Protein AF-A0A7Y3UBE0-F1 (afdb_monomer_lite)

Radius of gyration: 45.85 Å; chains: 1; bounding box: 130×74×143 Å

Structure (mmCIF, N/CA/C/O backbone):
data_AF-A0A7Y3UBE0-F1
#
_entry.id   AF-A0A7Y3UBE0-F1
#
loop_
_atom_site.group_PDB
_atom_site.id
_atom_site.type_symbol
_atom_site.label_atom_id
_atom_site.label_alt_id
_atom_site.label_comp_id
_atom_site.label_asym_id
_atom_site.label_entity_id
_atom_site.label_seq_id
_atom_site.pdbx_PDB_ins_code
_atom_site.Cartn_x
_atom_site.Cartn_y
_atom_site.Cartn_z
_atom_site.occupancy
_atom_site.B_iso_or_equiv
_atom_site.auth_seq_id
_atom_site.auth_comp_id
_atom_site.auth_asym_id
_atom_site.auth_atom_id
_atom_site.pdbx_PDB_model_num
ATOM 1 N N . MET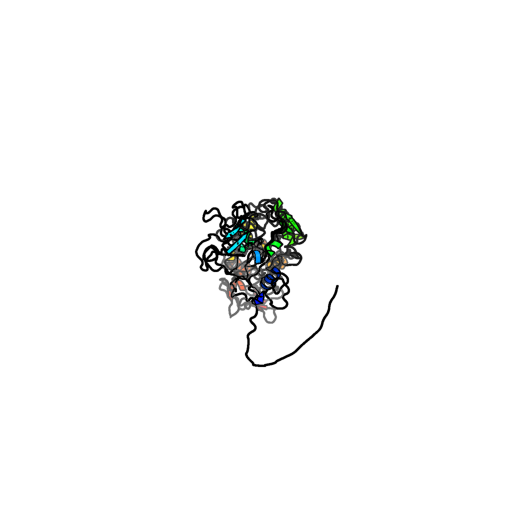 A 1 1 ? 69.941 -41.438 -89.277 1.00 33.69 1 MET A N 1
ATOM 2 C CA . MET A 1 1 ? 71.263 -41.885 -89.778 1.00 33.69 1 MET A CA 1
ATOM 3 C C . MET A 1 1 ? 72.106 -42.245 -88.558 1.00 33.69 1 MET A C 1
ATOM 5 O O . MET A 1 1 ? 72.204 -41.395 -87.692 1.00 33.69 1 MET A O 1
ATOM 9 N N . LYS A 1 2 ? 72.332 -43.552 -88.306 1.00 31.95 2 LYS A N 1
ATOM 10 C CA . LYS A 1 2 ? 73.652 -44.245 -88.217 1.00 31.95 2 LYS A CA 1
ATOM 11 C C . LYS A 1 2 ? 74.638 -43.568 -87.236 1.00 31.95 2 LYS A C 1
ATOM 13 O O . LYS A 1 2 ? 74.917 -42.399 -87.431 1.00 31.95 2 LYS A O 1
ATOM 18 N N . THR A 1 3 ? 75.215 -44.197 -86.201 1.00 29.47 3 THR A N 1
ATOM 19 C CA . THR A 1 3 ? 75.686 -45.594 -85.979 1.00 29.47 3 THR A CA 1
ATOM 20 C C . THR A 1 3 ? 76.132 -45.724 -84.492 1.00 29.47 3 THR A C 1
ATOM 22 O O . THR A 1 3 ? 76.632 -44.739 -83.968 1.00 29.47 3 THR A O 1
ATOM 25 N N . ILE A 1 4 ? 75.772 -46.780 -83.729 1.00 33.84 4 ILE A N 1
ATOM 26 C CA . ILE A 1 4 ? 76.580 -47.975 -83.310 1.00 33.84 4 ILE A CA 1
ATOM 27 C C . ILE A 1 4 ? 77.889 -47.593 -82.537 1.00 33.84 4 ILE A C 1
ATOM 29 O O . ILE A 1 4 ? 78.650 -46.801 -83.069 1.00 33.84 4 ILE A O 1
ATOM 33 N N . THR A 1 5 ? 78.242 -48.024 -81.298 1.00 34.03 5 THR A N 1
ATOM 34 C CA . THR A 1 5 ? 78.438 -49.398 -80.741 1.00 34.03 5 THR A CA 1
ATOM 35 C C . THR A 1 5 ? 78.818 -49.407 -79.229 1.00 34.03 5 THR A C 1
ATOM 37 O O . THR A 1 5 ? 79.588 -48.562 -78.796 1.00 34.03 5 THR A O 1
ATOM 40 N N . HIS A 1 6 ? 78.351 -50.440 -78.503 1.00 28.88 6 HIS A N 1
ATOM 41 C CA . HIS A 1 6 ? 78.955 -51.293 -77.438 1.00 28.88 6 HIS A CA 1
ATOM 42 C C . HIS A 1 6 ? 79.845 -50.809 -76.249 1.00 28.88 6 HIS A C 1
ATOM 44 O O . HIS A 1 6 ? 81.006 -50.462 -76.406 1.00 28.88 6 HIS A O 1
ATOM 50 N N . ARG A 1 7 ? 79.291 -51.037 -75.037 1.00 30.89 7 ARG A N 1
ATOM 51 C CA . ARG A 1 7 ? 79.744 -51.824 -73.845 1.00 30.89 7 ARG A CA 1
ATOM 52 C C . ARG A 1 7 ? 81.234 -51.930 -73.412 1.00 30.89 7 ARG A C 1
ATOM 54 O O . ARG A 1 7 ? 82.023 -52.597 -74.065 1.00 30.89 7 ARG A O 1
ATOM 61 N N . SER A 1 8 ? 81.427 -51.529 -72.142 1.00 31.61 8 SER A N 1
ATOM 62 C CA . SER A 1 8 ? 82.062 -52.224 -70.986 1.00 31.61 8 SER A CA 1
ATOM 63 C C . SER A 1 8 ? 83.572 -52.516 -70.931 1.00 31.61 8 SER A C 1
ATOM 65 O O . SER A 1 8 ? 84.080 -53.259 -71.755 1.00 31.61 8 SER A O 1
ATOM 67 N N . LEU A 1 9 ? 84.202 -52.086 -69.819 1.00 31.67 9 LEU A N 1
ATOM 68 C CA . LEU A 1 9 ? 85.259 -52.741 -69.001 1.00 31.67 9 LEU A CA 1
ATOM 69 C C . LEU A 1 9 ? 85.384 -51.922 -67.682 1.00 31.67 9 LEU A C 1
ATOM 71 O O . LEU A 1 9 ? 85.452 -50.701 -67.758 1.00 31.67 9 LEU A O 1
ATOM 75 N N . LEU A 1 10 ? 85.097 -52.473 -66.483 1.00 29.56 10 LEU A N 1
ATOM 76 C CA . LEU A 1 10 ? 86.025 -53.143 -65.529 1.00 29.56 10 LEU A CA 1
ATOM 77 C C . LEU A 1 10 ? 87.316 -52.325 -65.282 1.00 29.56 10 LEU A C 1
ATOM 79 O O . LEU A 1 10 ? 87.942 -51.911 -66.243 1.00 29.56 10 LEU A O 1
ATOM 83 N N . SER A 1 11 ? 87.866 -52.110 -64.083 1.00 27.61 11 SER A N 1
ATOM 84 C CA . SER A 1 11 ? 87.743 -52.728 -62.753 1.00 27.61 11 SER A CA 1
ATOM 85 C C . SER A 1 11 ? 88.691 -51.984 -61.780 1.00 27.61 11 SER A C 1
ATOM 87 O O . SER A 1 11 ? 89.521 -51.206 -62.237 1.00 27.61 11 SER A O 1
ATOM 89 N N . MET A 1 12 ? 88.655 -52.371 -60.493 1.00 31.81 12 MET A N 1
ATOM 90 C CA . MET A 1 12 ? 89.587 -52.077 -59.373 1.00 31.81 12 MET A CA 1
ATOM 91 C C . MET A 1 12 ? 89.125 -50.922 -58.472 1.00 31.81 12 MET A C 1
ATOM 93 O O . MET A 1 12 ? 89.259 -49.761 -58.824 1.00 31.81 12 MET A O 1
ATOM 97 N N . LEU A 1 13 ? 88.408 -51.162 -57.368 1.00 32.06 13 LEU A N 1
ATOM 98 C CA . LEU A 1 13 ? 88.712 -51.967 -56.167 1.00 32.06 13 LEU A CA 1
ATOM 99 C C . LEU A 1 13 ? 89.934 -51.460 -55.387 1.00 32.06 13 LEU A C 1
ATOM 101 O O . LEU A 1 13 ? 91.032 -51.965 -55.578 1.00 32.06 13 LEU A O 1
ATOM 105 N N . THR A 1 14 ? 89.681 -50.579 -54.418 1.00 33.94 14 THR A N 1
ATOM 106 C CA . THR A 1 14 ? 90.255 -50.653 -53.065 1.00 33.94 14 THR A CA 1
ATOM 107 C C . THR A 1 14 ? 89.281 -50.002 -52.080 1.00 33.94 14 THR A C 1
ATOM 109 O O . THR A 1 14 ? 88.960 -48.822 -52.168 1.00 33.94 14 THR A O 1
ATOM 112 N N . ILE A 1 15 ? 88.774 -50.819 -51.157 1.00 36.09 15 ILE A N 1
ATOM 113 C CA . ILE A 1 15 ? 87.947 -50.415 -50.019 1.00 36.09 15 ILE A CA 1
ATOM 114 C C . ILE A 1 15 ? 88.902 -49.940 -48.922 1.00 36.09 15 ILE A C 1
ATOM 116 O O . ILE A 1 15 ? 89.725 -50.716 -48.440 1.00 36.09 15 ILE A O 1
ATOM 120 N N . GLY A 1 16 ? 88.785 -48.671 -48.544 1.00 34.62 16 GLY A N 1
ATOM 121 C CA . GLY A 1 16 ? 89.442 -48.069 -47.390 1.00 34.62 16 GLY A CA 1
ATOM 122 C C . GLY A 1 16 ? 88.456 -47.121 -46.723 1.00 34.62 16 GLY A C 1
ATOM 123 O O . GLY A 1 16 ? 88.101 -46.088 -47.279 1.00 34.62 16 GLY A O 1
ATOM 124 N N . THR A 1 17 ? 87.959 -47.528 -45.564 1.00 42.66 17 THR A N 1
ATOM 125 C CA . THR A 1 17 ? 87.009 -46.811 -44.713 1.00 42.66 17 THR A CA 1
ATOM 126 C C . THR A 1 17 ? 87.537 -45.443 -44.281 1.00 42.66 17 THR A C 1
ATOM 128 O O . THR A 1 17 ? 88.518 -45.373 -43.543 1.00 42.66 17 THR A O 1
ATOM 131 N N . ALA A 1 18 ? 86.835 -44.376 -44.661 1.00 35.66 18 ALA A N 1
ATOM 132 C CA . ALA A 1 18 ? 86.854 -43.091 -43.973 1.00 35.66 18 ALA A CA 1
ATOM 133 C C . ALA A 1 18 ? 85.471 -42.436 -44.108 1.00 35.66 18 ALA A C 1
ATOM 135 O O . ALA A 1 18 ? 84.927 -42.309 -45.202 1.00 35.66 18 ALA A O 1
ATOM 136 N N . LEU A 1 19 ? 84.903 -42.084 -42.959 1.00 40.19 19 LEU A N 1
ATOM 137 C CA . LEU A 1 19 ? 83.654 -41.359 -42.773 1.00 40.19 19 LEU A CA 1
ATOM 138 C C . LEU A 1 19 ? 83.725 -40.025 -43.546 1.00 40.19 19 LEU A C 1
ATOM 140 O O . LEU A 1 19 ? 84.524 -39.160 -43.195 1.00 40.19 19 LEU A O 1
ATOM 144 N N . ALA A 1 20 ? 82.919 -39.858 -44.595 1.00 33.94 20 ALA A N 1
ATOM 145 C CA . ALA A 1 20 ? 82.748 -38.582 -45.287 1.00 33.94 20 ALA A CA 1
ATOM 146 C C . ALA A 1 20 ? 81.298 -38.130 -45.108 1.00 33.94 20 ALA A C 1
ATOM 148 O O . ALA A 1 20 ? 80.368 -38.747 -45.627 1.00 33.94 20 ALA A O 1
ATOM 149 N N . ALA A 1 21 ? 81.136 -37.072 -44.317 1.00 37.19 21 ALA A N 1
ATOM 150 C CA . ALA A 1 21 ? 79.900 -36.334 -44.156 1.00 37.19 21 ALA A CA 1
ATOM 151 C C . ALA A 1 21 ? 79.375 -35.908 -45.533 1.00 37.19 21 ALA A C 1
ATOM 153 O O . ALA A 1 21 ? 80.045 -35.179 -46.264 1.00 37.19 21 ALA A O 1
ATOM 154 N N . VAL A 1 22 ? 78.174 -36.365 -45.886 1.00 37.94 22 VAL A N 1
ATOM 155 C CA . VAL A 1 22 ? 77.429 -35.787 -47.001 1.00 37.94 22 VAL A CA 1
ATOM 156 C C . VAL A 1 22 ? 76.879 -34.465 -46.488 1.00 37.94 22 VAL A C 1
ATOM 158 O O . VAL A 1 22 ? 75.956 -34.426 -45.678 1.00 37.94 22 VAL A O 1
ATOM 161 N N . THR A 1 23 ? 77.514 -33.385 -46.926 1.00 37.62 23 THR A N 1
ATOM 162 C CA . THR A 1 23 ? 77.015 -32.020 -46.817 1.00 37.62 23 THR A CA 1
ATOM 163 C C . THR A 1 23 ? 75.626 -31.963 -47.441 1.00 37.62 23 THR A C 1
ATOM 165 O O . THR A 1 23 ? 75.489 -32.041 -48.664 1.00 37.62 23 THR A O 1
ATOM 168 N N . ALA A 1 24 ? 74.603 -31.851 -46.595 1.00 40.59 24 ALA A N 1
ATOM 169 C CA . ALA A 1 24 ? 73.283 -31.420 -47.010 1.00 40.59 24 ALA A CA 1
ATOM 170 C C . ALA A 1 24 ? 73.439 -30.054 -47.686 1.00 40.59 24 ALA A C 1
ATOM 172 O O . ALA A 1 24 ? 73.960 -29.110 -47.090 1.00 40.59 24 ALA A O 1
ATOM 173 N N . SER A 1 25 ? 73.041 -29.967 -48.952 1.00 38.81 25 SER A N 1
ATOM 174 C CA . SER A 1 25 ? 72.827 -28.689 -49.613 1.00 38.81 25 SER A CA 1
ATOM 175 C C . SER A 1 25 ? 71.713 -27.979 -48.855 1.00 38.81 25 SER A C 1
ATOM 177 O O . SER A 1 25 ? 70.540 -28.307 -49.012 1.00 38.81 25 SER A O 1
ATOM 179 N N . ALA A 1 26 ? 72.105 -27.053 -47.983 1.00 35.38 26 ALA A N 1
ATOM 180 C CA . ALA A 1 26 ? 71.205 -26.097 -47.376 1.00 35.38 26 ALA A CA 1
ATOM 181 C C . ALA A 1 26 ? 70.539 -25.313 -48.510 1.00 35.38 26 ALA A C 1
ATOM 183 O O . ALA A 1 26 ? 71.188 -24.540 -49.217 1.00 35.38 26 ALA A O 1
ATOM 184 N N . ILE A 1 27 ? 69.245 -25.551 -48.703 1.00 39.84 27 ILE A N 1
ATOM 185 C CA . ILE A 1 27 ? 68.366 -24.551 -49.289 1.00 39.84 27 ILE A CA 1
ATOM 186 C C . ILE A 1 27 ? 68.411 -23.397 -48.290 1.00 39.84 27 ILE A C 1
ATOM 188 O O . ILE A 1 27 ? 67.943 -23.528 -47.161 1.00 39.84 27 ILE A O 1
ATOM 192 N N . ALA A 1 28 ? 69.089 -22.320 -48.669 1.00 34.94 28 ALA A N 1
ATOM 193 C CA . ALA A 1 28 ? 69.090 -21.091 -47.903 1.00 34.94 28 ALA A CA 1
ATOM 194 C C . ALA A 1 28 ? 67.667 -20.520 -47.942 1.00 34.94 28 ALA A C 1
ATOM 196 O O . ALA A 1 28 ? 67.253 -19.955 -48.952 1.00 34.94 28 ALA A O 1
ATOM 197 N N . PHE A 1 29 ? 66.918 -20.701 -46.855 1.00 35.28 29 PHE A N 1
ATOM 198 C CA . PHE A 1 29 ? 65.814 -19.812 -46.524 1.00 35.28 29 PHE A CA 1
ATOM 199 C C . PHE A 1 29 ? 66.441 -18.462 -46.152 1.00 35.28 29 PHE A C 1
ATOM 201 O O . PHE A 1 29 ? 67.066 -18.329 -45.102 1.00 35.28 29 PHE A O 1
ATOM 208 N N . GLN A 1 30 ? 66.364 -17.494 -47.066 1.00 36.31 30 GLN A N 1
ATOM 209 C CA . GLN A 1 30 ? 66.602 -16.084 -46.760 1.00 36.31 30 GLN A CA 1
ATOM 210 C C . GLN A 1 30 ? 65.338 -15.519 -46.120 1.00 36.31 30 GLN A C 1
ATOM 212 O O . GLN A 1 30 ? 64.391 -15.192 -46.822 1.00 36.31 30 GLN A O 1
ATOM 217 N N . ASP A 1 31 ? 65.284 -15.569 -44.801 1.00 35.41 31 ASP A N 1
ATOM 218 C CA . ASP A 1 31 ? 65.295 -14.420 -43.890 1.00 35.41 31 ASP A CA 1
ATOM 219 C C . ASP A 1 31 ? 64.956 -14.982 -42.508 1.00 35.41 31 ASP A C 1
ATOM 221 O O . ASP A 1 31 ? 64.029 -15.769 -42.324 1.00 35.41 31 ASP A O 1
ATOM 225 N N . SER A 1 32 ? 65.816 -14.683 -41.545 1.00 47.34 32 SER A N 1
ATOM 226 C CA . SER A 1 32 ? 65.587 -14.996 -40.145 1.00 47.34 32 SER A CA 1
ATOM 227 C C . SER A 1 32 ? 64.620 -13.957 -39.592 1.00 47.34 32 SER A C 1
ATOM 229 O O . SER A 1 32 ? 65.086 -12.884 -39.210 1.00 47.34 32 SER A O 1
ATOM 231 N N . ASP A 1 33 ? 63.326 -14.258 -39.543 1.00 44.91 33 ASP A N 1
ATOM 232 C CA . ASP A 1 33 ? 62.419 -13.518 -38.665 1.00 44.91 33 ASP A CA 1
ATOM 233 C C . ASP A 1 33 ? 62.530 -14.126 -37.262 1.00 44.91 33 ASP A C 1
ATOM 235 O O . ASP A 1 33 ? 62.222 -15.309 -37.065 1.00 44.91 33 ASP A O 1
ATOM 239 N N . PRO A 1 34 ? 63.065 -13.384 -36.277 1.00 56.72 34 PRO A N 1
ATOM 240 C CA . PRO A 1 34 ? 62.963 -13.784 -34.896 1.00 56.72 34 PRO A CA 1
ATOM 241 C C . PRO A 1 34 ? 61.615 -13.285 -34.385 1.00 56.72 34 PRO A C 1
ATOM 243 O O . PRO A 1 34 ? 61.408 -12.084 -34.350 1.00 56.72 34 PRO A O 1
ATOM 246 N N . ALA A 1 35 ? 60.751 -14.173 -33.916 1.00 51.53 35 ALA A N 1
ATOM 247 C CA . ALA A 1 35 ? 60.163 -14.016 -32.591 1.00 51.53 35 ALA A CA 1
ATOM 248 C C . ALA A 1 35 ? 59.283 -15.226 -32.266 1.00 51.53 35 ALA A C 1
ATOM 250 O O . ALA A 1 35 ? 58.650 -15.849 -33.115 1.00 51.53 35 ALA A O 1
ATOM 251 N N . LEU A 1 36 ? 59.369 -15.632 -31.007 1.00 58.59 36 LEU A N 1
ATOM 252 C CA . LEU A 1 36 ? 58.567 -16.676 -30.401 1.00 58.59 36 LEU A CA 1
ATOM 253 C C . LEU A 1 36 ? 57.950 -15.965 -29.211 1.00 58.59 36 LEU A C 1
ATOM 255 O O . LEU A 1 36 ? 58.673 -15.614 -28.274 1.00 58.59 36 LEU A O 1
ATOM 259 N N . ASN A 1 37 ? 56.653 -15.677 -29.270 1.00 61.06 37 ASN A N 1
ATOM 260 C CA . ASN A 1 37 ? 55.969 -15.177 -28.091 1.00 61.06 37 ASN A CA 1
ATOM 261 C C . ASN A 1 37 ? 56.086 -16.274 -27.018 1.00 61.06 37 ASN A C 1
ATOM 263 O O . ASN A 1 37 ? 55.625 -17.390 -27.257 1.00 61.06 37 ASN A O 1
ATOM 267 N N . PRO A 1 38 ? 56.689 -16.020 -25.843 1.00 60.94 38 PRO A N 1
ATOM 268 C CA . PRO A 1 38 ? 56.839 -17.043 -24.808 1.00 60.94 38 PRO A CA 1
ATOM 269 C C . PRO A 1 38 ? 55.496 -17.617 -24.324 1.00 60.94 38 PRO A C 1
ATOM 271 O O . PRO A 1 38 ? 55.483 -18.667 -23.688 1.00 60.94 38 PRO A O 1
ATOM 274 N N . ASN A 1 39 ? 54.378 -16.956 -24.645 1.00 61.50 39 ASN A N 1
ATOM 275 C CA . ASN A 1 39 ? 53.023 -17.410 -24.349 1.00 61.50 39 ASN A CA 1
ATOM 276 C C . ASN A 1 39 ? 52.401 -18.304 -25.447 1.00 61.50 39 ASN A C 1
ATOM 278 O O . ASN A 1 39 ? 51.334 -18.863 -25.210 1.00 61.50 39 ASN A O 1
ATOM 282 N N . HIS A 1 40 ? 53.035 -18.466 -26.618 1.00 72.69 40 HIS A N 1
ATOM 283 C CA . HIS A 1 40 ? 52.561 -19.327 -27.711 1.00 72.69 40 HIS A CA 1
ATOM 284 C C . HIS A 1 40 ? 53.702 -20.179 -28.288 1.00 72.69 40 HIS A C 1
ATOM 286 O O . HIS A 1 40 ? 54.616 -19.679 -28.942 1.00 72.69 40 HIS A O 1
ATOM 292 N N . GLU A 1 41 ? 53.641 -21.498 -28.089 1.00 80.12 41 GLU A N 1
ATOM 293 C CA . GLU A 1 41 ? 54.553 -22.417 -28.770 1.00 80.12 41 GLU A CA 1
ATOM 294 C C . GLU A 1 41 ? 54.163 -22.568 -30.245 1.00 80.12 41 GLU A C 1
ATOM 296 O O . GLU A 1 41 ? 52.982 -22.644 -30.585 1.00 80.12 41 GLU A O 1
ATOM 301 N N . CYS A 1 42 ? 55.153 -22.702 -31.135 1.00 83.00 42 CYS A N 1
ATOM 302 C CA . CYS A 1 42 ? 54.908 -22.860 -32.574 1.00 83.00 42 CYS A CA 1
ATOM 303 C C . CYS A 1 42 ? 53.978 -24.044 -32.894 1.00 83.00 42 CYS A C 1
ATOM 305 O O . CYS A 1 42 ? 53.267 -24.014 -33.892 1.00 83.00 42 CYS A O 1
ATOM 307 N N . SER A 1 43 ? 53.982 -25.080 -32.050 1.00 83.50 43 SER A N 1
ATOM 308 C CA . SER A 1 43 ? 53.155 -26.287 -32.169 1.00 83.50 43 SER A CA 1
ATOM 309 C C . SER A 1 43 ? 51.657 -26.032 -31.969 1.00 83.50 43 SER A C 1
ATOM 311 O O . SER A 1 43 ? 50.846 -26.834 -32.432 1.00 83.50 43 SER A O 1
ATOM 313 N N . PHE A 1 44 ? 51.273 -24.933 -31.313 1.00 84.06 44 PHE A N 1
ATOM 314 C CA . PHE A 1 44 ? 49.867 -24.560 -31.146 1.00 84.06 44 PHE A CA 1
ATOM 315 C C . PHE A 1 44 ? 49.243 -24.150 -32.477 1.00 84.06 44 PHE A C 1
ATOM 317 O O . PHE A 1 44 ? 48.105 -24.515 -32.770 1.00 84.06 44 PHE A O 1
ATOM 324 N N . CYS A 1 45 ? 50.023 -23.470 -33.315 1.00 85.19 45 CYS A N 1
ATOM 325 C CA . CYS A 1 45 ? 49.557 -22.953 -34.593 1.00 85.19 45 CYS A CA 1
ATOM 326 C C . CYS A 1 45 ? 49.971 -23.831 -35.776 1.00 85.19 45 CYS A C 1
ATOM 328 O O . CYS A 1 45 ? 49.211 -23.947 -36.737 1.00 85.19 45 CYS A O 1
ATOM 330 N N . HIS A 1 46 ? 51.143 -24.469 -35.704 1.00 86.19 46 HIS A N 1
ATOM 331 C CA . HIS A 1 46 ? 51.745 -25.186 -36.823 1.00 86.19 46 HIS A CA 1
ATOM 332 C C . HIS A 1 46 ? 51.928 -26.689 -36.587 1.00 86.19 46 HIS A C 1
ATOM 334 O O . HIS A 1 46 ? 52.337 -27.133 -35.513 1.00 86.19 46 HIS A O 1
ATOM 340 N N . SER A 1 47 ? 51.772 -27.461 -37.665 1.00 86.38 47 SER A N 1
ATOM 341 C CA . SER A 1 47 ? 52.171 -28.862 -37.767 1.00 86.38 47 SER A CA 1
ATOM 342 C C . SER A 1 47 ? 53.095 -29.071 -38.962 1.00 86.38 47 SER A C 1
ATOM 344 O O . SER A 1 47 ? 52.730 -28.887 -40.121 1.00 86.38 47 SER A O 1
ATOM 346 N N . VAL A 1 48 ? 54.310 -29.542 -38.689 1.00 78.81 48 VAL A N 1
ATOM 347 C CA . VAL A 1 48 ? 55.318 -29.834 -39.723 1.00 78.81 48 VAL A CA 1
ATOM 348 C C . VAL A 1 48 ? 55.007 -31.096 -40.543 1.00 78.81 48 VAL A C 1
ATOM 350 O O . VAL A 1 48 ? 55.642 -31.340 -41.571 1.00 78.81 48 VAL A O 1
ATOM 353 N N . HIS A 1 49 ? 54.035 -31.906 -40.112 1.00 75.50 49 HIS A N 1
ATOM 354 C CA . HIS A 1 49 ? 53.608 -33.123 -40.800 1.00 75.50 49 HIS A CA 1
ATOM 355 C C . HIS A 1 49 ? 52.079 -33.236 -40.816 1.00 75.50 49 HIS A C 1
ATOM 357 O O . HIS A 1 49 ? 51.463 -33.486 -39.785 1.00 75.50 49 HIS A O 1
ATOM 363 N N . GLY A 1 50 ? 51.478 -33.132 -42.005 1.00 76.44 50 GLY A N 1
ATOM 364 C CA . GLY A 1 50 ? 50.032 -33.316 -42.179 1.00 76.44 50 GLY A CA 1
ATOM 365 C C . GLY A 1 50 ? 49.185 -32.120 -41.740 1.00 76.44 50 GLY A C 1
ATOM 366 O O . GLY A 1 50 ? 48.070 -32.333 -41.283 1.00 76.44 50 GLY A O 1
ATOM 367 N N . SER A 1 51 ? 49.712 -30.898 -41.858 1.00 85.12 51 SER A N 1
ATOM 368 C CA . SER A 1 51 ? 48.951 -29.658 -41.660 1.00 85.12 51 SER A CA 1
ATOM 369 C C . SER A 1 51 ? 47.707 -29.603 -42.548 1.00 85.12 51 SER A C 1
ATOM 371 O O . SER A 1 51 ? 47.779 -29.964 -43.727 1.00 85.12 51 SER A O 1
ATOM 373 N N . GLU A 1 52 ? 46.601 -29.105 -41.999 1.00 83.38 52 GLU A N 1
ATOM 374 C CA . GLU A 1 52 ? 45.344 -28.928 -42.732 1.00 83.38 52 GLU A CA 1
ATOM 375 C C . GLU A 1 52 ? 45.357 -27.657 -43.589 1.00 83.38 52 GLU A C 1
ATOM 377 O O . GLU A 1 52 ? 44.831 -27.665 -44.701 1.00 83.38 52 GLU A O 1
ATOM 382 N N . GLY A 1 53 ? 45.998 -26.585 -43.111 1.00 83.12 53 GLY A N 1
ATOM 383 C CA . GLY A 1 53 ? 46.003 -25.288 -43.784 1.00 83.12 53 GLY A CA 1
ATOM 384 C C . GLY A 1 53 ? 47.291 -24.915 -44.518 1.00 83.12 53 GLY A C 1
ATOM 385 O O . GLY A 1 53 ? 48.292 -25.649 -44.510 1.00 83.12 53 GLY A O 1
ATOM 386 N N . PRO A 1 54 ? 47.276 -23.750 -45.191 1.00 74.56 54 PRO A N 1
ATOM 387 C CA . PRO A 1 54 ? 48.447 -23.200 -45.862 1.00 74.56 54 PRO A CA 1
ATOM 388 C C . PRO A 1 54 ? 49.546 -22.845 -44.847 1.00 74.56 54 PRO A C 1
ATOM 390 O O . PRO A 1 54 ? 49.282 -22.580 -43.682 1.00 74.56 54 PRO A O 1
ATOM 393 N N . SER A 1 55 ? 50.813 -22.839 -45.275 1.00 81.69 55 SER A N 1
ATOM 394 C CA . SER A 1 55 ? 51.951 -22.462 -44.409 1.00 81.69 55 SER A CA 1
ATOM 395 C C . SER A 1 55 ? 52.107 -23.312 -43.135 1.00 81.69 55 SER A C 1
ATOM 397 O O . SER A 1 55 ? 52.611 -22.843 -42.117 1.00 81.69 55 SER A O 1
ATOM 399 N N . LEU 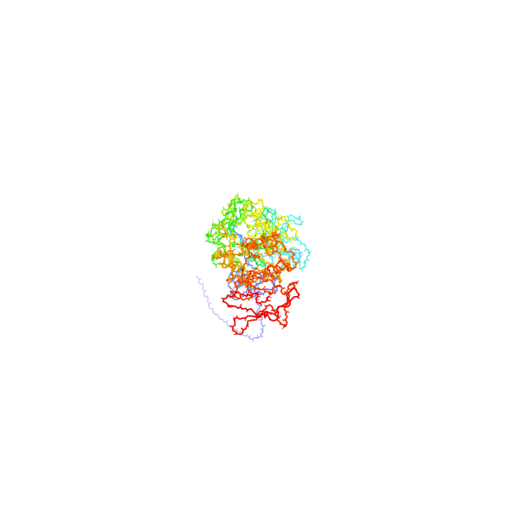A 1 56 ? 51.735 -24.594 -43.220 1.00 86.75 56 LEU A N 1
ATOM 400 C CA . LEU A 1 56 ? 51.870 -25.585 -42.149 1.00 86.75 56 LEU A CA 1
ATOM 401 C C . LEU A 1 56 ? 50.970 -25.334 -40.928 1.00 86.75 56 LEU A C 1
ATOM 403 O O . LEU A 1 56 ? 51.344 -25.745 -39.837 1.00 86.75 56 LEU A O 1
ATOM 407 N N . THR A 1 57 ? 49.813 -24.684 -41.067 1.00 87.75 57 THR A N 1
ATOM 408 C CA . THR A 1 57 ? 48.894 -24.443 -39.939 1.00 87.75 57 THR A CA 1
ATOM 409 C C . THR A 1 57 ? 48.035 -25.659 -39.573 1.00 87.75 57 THR A C 1
ATOM 411 O O . THR A 1 57 ? 47.720 -26.508 -40.411 1.00 87.75 57 THR A O 1
ATOM 414 N N . ASN A 1 58 ? 47.638 -25.744 -38.300 1.00 86.31 58 ASN A N 1
ATOM 415 C CA . ASN A 1 58 ? 46.829 -26.845 -37.763 1.00 86.31 58 ASN A CA 1
ATOM 416 C C . ASN A 1 58 ? 45.370 -26.836 -38.241 1.00 86.31 58 ASN A C 1
ATOM 418 O O . ASN A 1 58 ? 44.746 -27.888 -38.234 1.00 86.31 58 ASN A O 1
ATOM 422 N N . MET A 1 59 ? 44.856 -25.682 -38.674 1.00 88.69 59 MET A N 1
ATOM 423 C CA . MET A 1 59 ? 43.513 -25.526 -39.241 1.00 88.69 59 MET A CA 1
ATOM 424 C C . MET A 1 59 ? 43.605 -25.065 -40.696 1.00 88.69 59 MET A C 1
ATOM 426 O O . MET A 1 59 ? 44.590 -24.426 -41.073 1.00 88.69 59 MET A O 1
ATOM 430 N N . GLU A 1 60 ? 42.565 -25.359 -41.484 1.00 88.31 60 GLU A N 1
ATOM 431 C CA . GLU A 1 60 ? 42.429 -24.971 -42.901 1.00 88.31 60 GLU A CA 1
ATOM 432 C C . GLU A 1 60 ? 42.512 -23.449 -43.123 1.00 88.31 60 GLU A C 1
ATOM 434 O O . GLU A 1 60 ? 43.003 -22.998 -44.159 1.00 88.31 60 GLU A O 1
ATOM 439 N N . ASP A 1 61 ? 42.087 -22.669 -42.127 1.00 87.50 61 ASP A N 1
ATOM 440 C CA . ASP A 1 61 ? 42.040 -21.212 -42.152 1.00 87.50 61 ASP A CA 1
ATOM 441 C C . ASP A 1 61 ? 42.660 -20.604 -40.878 1.00 87.50 61 ASP A C 1
ATOM 443 O O . ASP A 1 61 ? 42.560 -21.165 -39.783 1.00 87.50 61 ASP A O 1
ATOM 447 N N . VAL A 1 62 ? 43.332 -19.459 -41.036 1.00 85.75 62 VAL A N 1
ATOM 448 C CA . VAL A 1 62 ? 44.071 -18.788 -39.954 1.00 85.75 62 VAL A CA 1
ATOM 449 C C . VAL A 1 62 ? 43.128 -18.121 -38.946 1.00 85.75 62 VAL A C 1
ATOM 451 O O . VAL A 1 62 ? 43.421 -18.133 -37.753 1.00 85.75 62 VAL A O 1
ATOM 454 N N . GLU A 1 63 ? 41.979 -17.603 -39.384 1.00 88.12 63 GLU A N 1
ATOM 455 C CA . GLU A 1 63 ? 40.959 -17.042 -38.490 1.00 88.12 63 GLU A CA 1
ATOM 456 C C . GLU A 1 63 ? 40.372 -18.149 -37.615 1.00 88.12 63 GLU A C 1
ATOM 458 O O . GLU A 1 63 ? 40.318 -18.040 -36.389 1.00 88.12 63 GLU A O 1
ATOM 463 N N . LEU A 1 64 ? 40.029 -19.280 -38.237 1.00 88.56 64 LEU A N 1
ATOM 464 C CA . LEU A 1 64 ? 39.536 -20.447 -37.516 1.00 88.56 64 LEU A CA 1
ATOM 465 C C . LEU A 1 64 ? 40.573 -20.979 -36.518 1.00 88.56 64 LEU A C 1
ATOM 467 O O . LEU A 1 64 ? 40.207 -21.376 -35.412 1.00 88.56 64 LEU A O 1
ATOM 471 N N . LEU A 1 65 ? 41.862 -20.955 -36.874 1.00 89.88 65 LEU A N 1
ATOM 472 C CA . LEU A 1 65 ? 42.948 -21.302 -35.959 1.00 89.88 65 LEU A CA 1
ATOM 473 C C . LEU A 1 65 ? 42.940 -20.414 -34.709 1.00 89.88 65 LEU A C 1
ATOM 475 O O . LEU A 1 65 ? 42.922 -20.950 -33.600 1.00 89.88 65 LEU A O 1
ATOM 479 N N . CYS A 1 66 ? 42.896 -19.089 -34.865 1.00 89.50 66 CYS A N 1
ATOM 480 C CA . CYS A 1 66 ? 42.828 -18.148 -33.744 1.00 89.50 66 CYS A CA 1
ATOM 481 C C . CYS A 1 66 ? 41.574 -18.375 -32.881 1.00 89.50 66 CYS A C 1
ATOM 483 O O . CYS A 1 66 ? 41.658 -18.442 -31.648 1.00 89.50 66 CYS A O 1
ATOM 485 N N . LEU A 1 67 ? 40.418 -18.576 -33.520 1.00 90.56 67 LEU A N 1
ATOM 486 C CA . LEU A 1 67 ? 39.134 -18.761 -32.843 1.00 90.56 67 LEU A CA 1
ATOM 487 C C . LEU A 1 67 ? 38.986 -20.123 -32.149 1.00 90.56 67 LEU A C 1
ATOM 489 O O . LEU A 1 67 ? 38.155 -20.251 -31.250 1.00 90.56 67 LEU A O 1
ATOM 493 N N . THR A 1 68 ? 39.820 -21.123 -32.453 1.00 90.88 68 THR A N 1
ATOM 494 C CA . THR A 1 68 ? 39.838 -22.364 -31.652 1.00 90.88 68 THR A CA 1
ATOM 495 C C . THR A 1 68 ? 40.214 -22.113 -30.190 1.00 90.88 68 THR A C 1
ATOM 497 O O . THR A 1 68 ? 39.728 -22.819 -29.308 1.00 90.88 68 THR A O 1
ATOM 500 N N . CYS A 1 69 ? 41.020 -21.078 -29.928 1.00 90.31 69 CYS A N 1
ATOM 501 C CA . CYS A 1 69 ? 41.428 -20.651 -28.592 1.00 90.31 69 CYS A CA 1
ATOM 502 C C . CYS A 1 69 ? 40.627 -19.447 -28.091 1.00 90.31 69 CYS A C 1
ATOM 504 O O . CYS A 1 69 ? 40.167 -19.459 -26.949 1.00 90.31 69 CYS A O 1
ATOM 506 N N . HIS A 1 70 ? 40.451 -18.433 -28.939 1.00 90.44 70 HIS A N 1
ATOM 507 C CA . HIS A 1 70 ? 39.870 -17.138 -28.575 1.00 90.44 70 HIS A CA 1
ATOM 508 C C . HIS A 1 70 ? 38.385 -16.994 -28.911 1.00 90.44 70 HIS A C 1
ATOM 510 O O . HIS A 1 70 ? 37.748 -16.053 -28.451 1.00 90.44 70 HIS A O 1
ATOM 516 N N . GLY A 1 71 ? 37.805 -17.931 -29.656 1.00 90.31 71 GLY A N 1
ATOM 517 C CA . GLY A 1 71 ? 36.379 -17.918 -29.952 1.00 90.31 71 GLY A CA 1
ATOM 518 C C . GLY A 1 71 ? 35.517 -18.270 -28.731 1.00 90.31 71 GLY A C 1
ATOM 519 O O . GLY A 1 71 ? 36.033 -18.678 -27.676 1.00 90.31 71 GLY A O 1
ATOM 520 N N . PRO A 1 72 ? 34.181 -18.189 -28.869 1.00 84.62 72 PRO A N 1
ATOM 521 C CA . PRO A 1 72 ? 33.237 -18.387 -27.765 1.00 84.62 72 PRO A CA 1
ATOM 522 C C . PRO A 1 72 ? 33.428 -19.713 -27.012 1.00 84.62 72 PRO A C 1
ATOM 524 O O . PRO A 1 72 ? 33.363 -19.751 -25.787 1.00 84.62 72 PRO A O 1
ATOM 527 N N . GLY A 1 73 ? 33.735 -20.796 -27.737 1.00 84.50 73 GLY A N 1
ATOM 528 C CA . GLY A 1 73 ? 33.978 -22.129 -27.170 1.00 84.50 73 GLY A CA 1
ATOM 529 C C . GLY A 1 73 ? 35.444 -22.463 -26.870 1.00 84.50 73 GLY A C 1
ATOM 530 O O . GLY A 1 73 ? 35.726 -23.575 -26.425 1.00 84.50 73 GLY A O 1
ATOM 531 N N . GLY A 1 74 ? 36.378 -21.550 -27.143 1.00 87.69 74 GLY A N 1
ATOM 532 C CA . GLY A 1 74 ? 37.807 -21.799 -26.965 1.00 87.69 74 GLY A CA 1
ATOM 533 C C . GLY A 1 74 ? 38.264 -21.745 -25.496 1.00 87.69 74 GLY A C 1
ATOM 534 O O . GLY A 1 74 ? 37.571 -21.175 -24.652 1.00 87.69 74 GLY A O 1
ATOM 535 N N . PRO A 1 75 ? 39.427 -22.325 -25.152 1.00 86.69 75 PRO A N 1
ATOM 536 C CA . PRO A 1 75 ? 39.970 -22.334 -23.790 1.00 86.69 75 PRO A CA 1
ATOM 537 C C . PRO A 1 75 ? 40.462 -20.980 -23.248 1.00 86.69 75 PRO A C 1
ATOM 539 O O . PRO A 1 75 ? 40.712 -20.888 -22.051 1.00 86.69 75 PRO A O 1
ATOM 542 N N . SER A 1 76 ? 40.645 -19.949 -24.079 1.00 86.06 76 SER A N 1
ATOM 543 C CA . SER A 1 76 ? 41.140 -18.643 -23.619 1.00 86.06 76 SER A CA 1
ATOM 544 C C . SER A 1 76 ? 40.056 -17.853 -22.882 1.00 86.06 76 SER A C 1
ATOM 546 O O . SER A 1 76 ? 38.903 -17.837 -23.315 1.00 86.06 76 SER A O 1
ATOM 548 N N . GLU A 1 77 ? 40.432 -17.144 -21.815 1.00 85.50 77 GLU A N 1
ATOM 549 C CA . GLU A 1 77 ? 39.570 -16.158 -21.140 1.00 85.50 77 GLU A CA 1
ATOM 550 C C . GLU A 1 77 ? 39.449 -14.849 -21.942 1.00 85.50 77 GLU A C 1
ATOM 552 O O . GLU A 1 77 ? 38.489 -14.103 -21.781 1.00 85.50 77 GLU A O 1
ATOM 557 N N . LEU A 1 78 ? 40.395 -14.579 -22.848 1.00 85.50 78 LEU A N 1
ATOM 558 C CA . LEU A 1 78 ? 40.368 -13.414 -23.733 1.00 85.50 78 LEU A CA 1
ATOM 559 C C . LEU A 1 78 ? 39.584 -13.753 -25.001 1.00 85.50 78 LEU A C 1
ATOM 561 O O . LEU A 1 78 ? 40.165 -14.236 -25.976 1.00 85.50 78 LEU A O 1
ATOM 565 N N . LYS A 1 79 ? 38.269 -13.527 -24.965 1.00 89.12 79 LYS A N 1
ATOM 566 C CA . LYS A 1 79 ? 37.373 -13.782 -26.096 1.00 89.12 79 LYS A CA 1
ATOM 567 C C . LYS A 1 79 ? 37.530 -12.742 -27.207 1.00 89.12 79 LYS A C 1
ATOM 569 O O . LYS A 1 79 ? 37.745 -11.562 -26.929 1.00 89.12 79 LYS A O 1
ATOM 574 N N . ALA A 1 80 ? 37.435 -13.194 -28.453 1.00 90.38 80 ALA A N 1
ATOM 575 C CA . ALA A 1 80 ? 37.561 -12.368 -29.648 1.00 90.38 80 ALA A CA 1
ATOM 576 C C . ALA A 1 80 ? 36.650 -12.872 -30.775 1.00 90.38 80 ALA A C 1
ATOM 578 O O . ALA A 1 80 ? 36.301 -14.052 -30.825 1.00 90.38 80 ALA A O 1
ATOM 579 N N . GLU A 1 81 ? 36.312 -11.959 -31.679 1.00 89.81 81 GLU A N 1
ATOM 580 C CA . GLU A 1 81 ? 35.598 -12.202 -32.931 1.00 89.81 81 GLU A CA 1
ATOM 581 C C . GLU A 1 81 ? 36.201 -11.309 -34.027 1.00 89.81 81 GLU A C 1
ATOM 583 O O . GLU A 1 81 ? 36.754 -10.244 -33.727 1.00 89.81 81 GLU A O 1
ATOM 588 N N . ALA A 1 82 ? 36.086 -11.718 -35.293 1.00 88.69 82 ALA A N 1
ATOM 589 C CA . ALA A 1 82 ? 36.562 -10.913 -36.413 1.00 88.69 82 ALA A CA 1
ATOM 590 C C . ALA A 1 82 ? 35.846 -9.551 -36.444 1.00 88.69 82 ALA A C 1
ATOM 592 O O . ALA A 1 82 ? 34.627 -9.448 -36.270 1.00 88.69 82 ALA A O 1
ATOM 593 N N . HIS A 1 83 ? 36.589 -8.477 -36.706 1.00 88.88 83 HIS A N 1
ATOM 594 C CA . HIS A 1 83 ? 36.017 -7.133 -36.732 1.00 88.88 83 HIS A CA 1
ATOM 595 C C . HIS A 1 83 ? 35.284 -6.913 -38.054 1.00 88.88 83 HIS A C 1
ATOM 597 O O . HIS A 1 83 ? 35.888 -6.913 -39.124 1.00 88.88 83 HIS A O 1
ATOM 603 N N . HIS A 1 84 ? 33.978 -6.696 -37.987 1.00 86.38 84 HIS A N 1
ATOM 604 C CA . HIS A 1 84 ? 33.119 -6.458 -39.139 1.00 86.38 84 HIS A CA 1
ATOM 605 C C . HIS A 1 84 ? 32.280 -5.199 -38.929 1.00 86.38 84 HIS A C 1
ATOM 607 O O . HIS A 1 84 ? 32.051 -4.755 -37.803 1.00 86.38 84 HIS A O 1
ATOM 613 N N . ASN A 1 85 ? 31.815 -4.591 -40.021 1.00 81.06 85 ASN A N 1
ATOM 614 C CA . ASN A 1 85 ? 30.814 -3.542 -39.881 1.00 81.06 85 ASN A CA 1
ATOM 615 C C . ASN A 1 85 ? 29.463 -4.137 -39.447 1.00 81.06 85 ASN A C 1
ATOM 617 O O . ASN A 1 85 ? 29.139 -5.282 -39.743 1.00 81.06 85 ASN A O 1
ATOM 621 N N . ARG A 1 86 ? 28.663 -3.340 -38.731 1.00 76.75 86 ARG A N 1
ATOM 622 C CA . ARG A 1 86 ? 27.334 -3.757 -38.267 1.00 76.75 86 ARG A CA 1
ATOM 623 C C . ARG A 1 86 ? 26.431 -4.131 -39.450 1.00 76.75 86 ARG A C 1
ATOM 625 O O . ARG A 1 86 ? 26.379 -3.399 -40.442 1.00 76.75 86 ARG A O 1
ATOM 632 N N . ASP A 1 87 ? 25.629 -5.179 -39.282 1.00 72.31 87 ASP A N 1
ATOM 633 C CA . ASP A 1 87 ? 24.561 -5.535 -40.218 1.00 72.31 87 ASP A CA 1
ATOM 634 C C . ASP A 1 87 ? 23.643 -4.343 -40.531 1.00 72.31 87 ASP A C 1
ATOM 636 O O . ASP A 1 87 ? 23.171 -3.628 -39.641 1.00 72.31 87 ASP A O 1
ATOM 640 N N . GLY A 1 88 ? 23.393 -4.111 -41.822 1.00 69.69 88 GLY A N 1
ATOM 641 C CA . GLY A 1 88 ? 22.607 -2.963 -42.285 1.00 69.69 88 GLY A CA 1
ATOM 642 C C . GLY A 1 88 ? 23.354 -1.624 -42.240 1.00 69.69 88 GLY A C 1
ATOM 643 O O . GLY A 1 88 ? 22.721 -0.572 -42.349 1.00 69.69 88 GLY A O 1
ATOM 644 N N . SER A 1 89 ? 24.684 -1.640 -42.090 1.00 75.38 89 SER A N 1
ATOM 645 C CA . SER A 1 89 ? 25.529 -0.457 -42.268 1.00 75.38 89 SER A CA 1
ATOM 646 C C . SER A 1 89 ? 25.225 0.256 -43.591 1.00 75.38 89 SER A C 1
ATOM 648 O O . SER A 1 89 ? 25.004 -0.364 -44.630 1.00 75.38 89 SER A O 1
ATOM 650 N N . ARG A 1 90 ? 25.263 1.594 -43.564 1.00 76.75 90 ARG A N 1
ATOM 651 C CA . ARG A 1 90 ? 25.152 2.443 -44.765 1.00 76.75 90 ARG A CA 1
ATOM 652 C C . ARG A 1 90 ? 26.397 2.405 -45.660 1.00 76.75 90 ARG A C 1
ATOM 654 O O . ARG A 1 90 ? 26.401 3.033 -46.715 1.00 76.75 90 ARG A O 1
ATOM 661 N N . PHE A 1 91 ? 27.462 1.764 -45.188 1.00 77.38 91 PHE A N 1
ATOM 662 C CA . PHE A 1 91 ? 28.740 1.621 -45.873 1.00 77.38 91 PHE A CA 1
ATOM 663 C C . PHE A 1 91 ? 28.912 0.184 -46.365 1.00 77.38 91 PHE A C 1
ATOM 665 O O . PHE A 1 91 ? 28.349 -0.737 -45.770 1.00 77.38 91 PHE A O 1
ATOM 672 N N . ASP A 1 92 ? 29.704 0.001 -47.422 1.00 81.56 92 ASP A N 1
ATOM 673 C CA . ASP A 1 92 ? 29.970 -1.319 -47.998 1.00 81.56 92 ASP A CA 1
ATOM 674 C C . ASP A 1 92 ? 30.514 -2.301 -46.941 1.00 81.56 92 ASP A C 1
ATOM 676 O O . ASP A 1 92 ? 31.201 -1.865 -46.009 1.00 81.56 92 ASP A O 1
ATOM 680 N N . PRO A 1 93 ? 30.209 -3.611 -47.059 1.00 81.62 93 PRO A N 1
ATOM 681 C CA . PRO A 1 93 ? 30.701 -4.634 -46.142 1.00 81.62 93 PRO A CA 1
ATOM 682 C C . PRO A 1 93 ? 32.210 -4.526 -45.914 1.00 81.62 93 PRO A C 1
ATOM 684 O O . PRO A 1 93 ? 32.994 -4.492 -46.864 1.00 81.62 93 PRO A O 1
ATOM 687 N N . PHE A 1 94 ? 32.597 -4.480 -44.644 1.00 82.75 94 PHE A N 1
ATOM 688 C CA . PHE A 1 94 ? 33.983 -4.406 -44.201 1.00 82.75 94 PHE A CA 1
ATOM 689 C C . PHE A 1 94 ? 34.240 -5.536 -43.212 1.00 82.75 94 PHE A C 1
ATOM 691 O O . PHE A 1 94 ? 33.413 -5.778 -42.334 1.00 82.75 94 PHE A O 1
ATOM 698 N N . SER A 1 95 ? 35.390 -6.190 -43.346 1.00 84.94 95 SER A N 1
ATOM 699 C CA . SER A 1 95 ? 35.871 -7.203 -42.414 1.00 84.94 95 SER A CA 1
ATOM 700 C C . SER A 1 95 ? 37.383 -7.092 -42.257 1.00 84.94 95 SER A C 1
ATOM 702 O O . SER A 1 95 ? 38.093 -6.923 -43.252 1.00 84.94 95 SER A O 1
ATOM 704 N N . MET A 1 96 ? 37.859 -7.252 -41.031 1.00 85.50 96 MET A N 1
ATOM 705 C CA . MET A 1 96 ? 39.264 -7.332 -40.669 1.00 85.50 96 MET A CA 1
ATOM 706 C C . MET A 1 96 ? 39.497 -8.623 -39.878 1.00 85.50 96 MET A C 1
ATOM 708 O O . MET A 1 96 ? 38.836 -8.865 -38.868 1.00 85.50 96 MET A O 1
ATOM 712 N N . THR A 1 97 ? 40.413 -9.456 -40.367 1.00 87.50 97 THR A N 1
ATOM 713 C CA . THR A 1 97 ? 40.807 -10.723 -39.742 1.00 87.50 97 THR A CA 1
ATOM 714 C C . THR A 1 97 ? 41.761 -10.486 -38.575 1.00 87.50 97 THR A C 1
ATOM 716 O O . THR A 1 97 ? 42.402 -9.432 -38.482 1.00 87.50 97 THR A O 1
ATOM 719 N N . CYS A 1 98 ? 41.923 -11.493 -37.717 1.00 89.00 98 CYS A N 1
ATOM 720 C CA . CYS A 1 98 ? 42.854 -11.473 -36.592 1.00 89.00 98 CYS A CA 1
ATOM 721 C C . CYS A 1 98 ? 44.253 -11.012 -37.022 1.00 89.00 98 CYS A C 1
ATOM 723 O O . CYS A 1 98 ? 44.816 -10.102 -36.424 1.00 89.00 98 CYS A O 1
ATOM 725 N N . THR A 1 99 ? 44.797 -11.579 -38.104 1.00 87.62 99 THR A N 1
ATOM 726 C CA . THR A 1 99 ? 46.169 -11.296 -38.562 1.00 87.62 99 THR A CA 1
ATOM 727 C C . THR A 1 99 ? 46.325 -10.008 -39.363 1.00 87.62 99 THR A C 1
ATOM 729 O O . THR A 1 99 ? 47.425 -9.690 -39.801 1.00 87.62 99 THR A O 1
ATOM 732 N N . GLN A 1 100 ? 45.235 -9.286 -39.624 1.00 85.38 100 GLN A N 1
ATOM 733 C CA . GLN A 1 100 ? 45.307 -7.929 -40.171 1.00 85.38 100 GLN A CA 1
ATOM 734 C C . GLN A 1 100 ? 45.529 -6.885 -39.072 1.00 85.38 100 GLN A C 1
ATOM 736 O O . GLN A 1 100 ? 45.931 -5.767 -39.378 1.00 85.38 100 GLN A O 1
ATOM 741 N N . CYS A 1 101 ? 45.293 -7.253 -37.810 1.00 85.12 101 CYS A N 1
ATOM 742 C CA . CYS A 1 101 ? 45.582 -6.423 -36.645 1.00 85.12 101 CYS A CA 1
ATOM 743 C C . CYS A 1 101 ? 46.729 -6.997 -35.801 1.00 85.12 101 CYS A C 1
ATOM 745 O O . CYS A 1 101 ? 47.515 -6.237 -35.246 1.00 85.12 101 CYS A O 1
ATOM 747 N N . HIS A 1 102 ? 46.849 -8.322 -35.721 1.00 86.50 102 HIS A N 1
ATOM 748 C CA . HIS A 1 102 ? 47.814 -8.999 -34.865 1.00 86.50 102 HIS A CA 1
ATOM 749 C C . HIS A 1 102 ? 48.940 -9.676 -35.646 1.00 86.50 102 HIS A C 1
ATOM 751 O O . HIS A 1 102 ? 48.681 -10.372 -36.628 1.00 86.50 102 HIS A O 1
ATOM 757 N N . ASP A 1 103 ? 50.172 -9.567 -35.154 1.00 84.44 103 ASP A N 1
ATOM 758 C CA . ASP A 1 103 ? 51.271 -10.437 -35.574 1.00 84.44 103 ASP A CA 1
ATOM 759 C C . ASP A 1 103 ? 51.476 -11.551 -34.534 1.00 84.44 103 ASP A C 1
ATOM 761 O O . ASP A 1 103 ? 52.009 -11.309 -33.453 1.00 84.44 103 ASP A O 1
ATOM 765 N N . PRO A 1 104 ? 51.065 -12.798 -34.822 1.00 81.88 104 PRO A N 1
ATOM 766 C CA . PRO A 1 104 ? 51.207 -13.897 -33.871 1.00 81.88 104 PRO A CA 1
ATOM 767 C C . PRO A 1 104 ? 52.667 -14.316 -33.641 1.00 81.88 104 PRO A C 1
ATOM 769 O O . PRO A 1 104 ? 52.932 -15.112 -32.735 1.00 81.88 104 PRO A O 1
ATOM 772 N N . HIS A 1 105 ? 53.607 -13.834 -34.457 1.00 79.75 105 HIS A N 1
ATOM 773 C CA . HIS A 1 105 ? 55.015 -14.178 -34.334 1.00 79.75 105 HIS A CA 1
ATOM 774 C C . HIS A 1 105 ? 55.786 -13.178 -33.476 1.00 79.75 105 HIS A C 1
ATOM 776 O O . HIS A 1 105 ? 56.732 -13.608 -32.824 1.00 79.75 105 HIS A O 1
ATOM 782 N N . ASP A 1 106 ? 55.379 -11.907 -33.394 1.00 75.44 106 ASP A N 1
ATOM 783 C CA . ASP A 1 106 ? 56.148 -10.861 -32.709 1.00 75.44 106 ASP A CA 1
ATOM 784 C C . ASP A 1 106 ? 55.291 -9.957 -31.800 1.00 75.44 106 ASP A C 1
ATOM 786 O O . ASP A 1 106 ? 54.132 -9.650 -32.060 1.00 75.44 106 ASP A O 1
ATOM 790 N N . SER A 1 107 ? 55.893 -9.495 -30.707 1.00 71.25 107 SER A N 1
ATOM 791 C CA . SER A 1 107 ? 55.333 -8.503 -29.787 1.00 71.25 107 SER A CA 1
ATOM 792 C C . SER A 1 107 ? 56.204 -7.245 -29.817 1.00 71.25 107 SER A C 1
ATOM 794 O O . SER A 1 107 ? 56.841 -6.907 -28.813 1.00 71.25 107 SER A O 1
ATOM 796 N N . LEU A 1 108 ? 56.266 -6.604 -30.991 1.00 71.62 108 LEU A N 1
ATOM 797 C CA . LEU A 1 108 ? 57.041 -5.382 -31.265 1.00 71.62 108 LEU A CA 1
ATOM 798 C C . LEU A 1 108 ? 56.793 -4.292 -30.214 1.00 71.62 108 LEU A C 1
ATOM 800 O O . LEU A 1 108 ? 55.728 -4.243 -29.610 1.00 71.62 108 LEU A O 1
ATOM 804 N N . GLU A 1 109 ? 57.743 -3.387 -29.985 1.00 72.12 109 GLU A N 1
ATOM 805 C CA . GLU A 1 109 ? 57.510 -2.303 -29.023 1.00 72.12 109 GLU A CA 1
ATOM 806 C C . GLU A 1 109 ? 56.430 -1.332 -29.529 1.00 72.12 109 GLU A C 1
ATOM 808 O O . GLU A 1 109 ? 56.327 -1.041 -30.724 1.00 72.12 109 GLU A O 1
ATOM 813 N N . ASN A 1 110 ? 55.607 -0.834 -28.604 1.00 66.31 110 ASN A N 1
ATOM 814 C CA . ASN A 1 110 ? 54.657 0.239 -28.898 1.00 66.31 110 ASN A CA 1
ATOM 815 C C . ASN A 1 110 ? 55.429 1.559 -29.130 1.00 66.31 110 ASN A C 1
ATOM 817 O O . ASN A 1 110 ? 56.471 1.780 -28.514 1.00 66.31 110 ASN A O 1
ATOM 821 N N . TRP A 1 111 ? 54.908 2.448 -29.982 1.00 63.56 111 TRP A N 1
ATOM 822 C CA . TRP A 1 111 ? 55.464 3.768 -30.315 1.00 63.56 111 TRP A CA 1
ATOM 823 C C . TRP A 1 111 ? 55.839 4.626 -29.093 1.00 63.56 111 TRP A C 1
ATOM 825 O O . TRP A 1 111 ? 56.889 5.268 -29.089 1.00 63.56 111 TRP A O 1
ATOM 835 N N . LEU A 1 112 ? 55.045 4.589 -28.015 1.00 62.94 112 LEU A N 1
ATOM 836 C CA . LEU A 1 112 ? 55.344 5.305 -26.761 1.00 62.94 112 LEU A CA 1
ATOM 837 C C . LEU A 1 112 ? 56.367 4.599 -25.844 1.00 62.94 112 LEU A C 1
ATOM 839 O O . LEU A 1 112 ? 56.678 5.091 -24.757 1.00 62.94 112 LEU A O 1
ATOM 843 N N . GLY A 1 113 ? 56.919 3.466 -26.279 1.00 63.53 113 GLY A N 1
ATOM 844 C CA . GLY A 1 113 ? 57.751 2.577 -25.477 1.00 63.53 113 GLY A CA 1
ATOM 845 C C . GLY A 1 113 ? 56.915 1.619 -24.622 1.00 63.53 113 GLY A C 1
ATOM 846 O O . GLY A 1 113 ? 55.859 1.967 -24.099 1.00 63.53 113 GLY A O 1
ATOM 847 N N . GLY A 1 114 ? 57.394 0.383 -24.474 1.00 62.91 114 GLY A N 1
ATOM 848 C CA . GLY A 1 114 ? 56.705 -0.678 -23.732 1.00 62.91 114 GLY A CA 1
ATOM 849 C C . GLY A 1 114 ? 56.417 -1.913 -24.586 1.00 62.91 114 GLY A C 1
ATOM 850 O O . GLY A 1 114 ? 56.429 -1.866 -25.814 1.00 62.91 114 GLY A O 1
ATOM 851 N N . MET A 1 115 ? 56.181 -3.045 -23.919 1.00 64.19 115 MET A N 1
ATOM 852 C CA . MET A 1 115 ? 55.916 -4.323 -24.582 1.00 64.19 115 MET A CA 1
ATOM 853 C C . MET A 1 115 ? 54.473 -4.362 -25.086 1.00 64.19 115 MET A C 1
ATOM 855 O O . MET A 1 115 ? 53.536 -4.249 -24.295 1.00 64.19 115 MET A O 1
ATOM 859 N N . ASN A 1 116 ? 54.287 -4.584 -26.385 1.00 71.19 116 ASN A N 1
ATOM 860 C CA . ASN A 1 116 ? 52.983 -4.846 -26.983 1.00 71.19 116 ASN A CA 1
ATOM 861 C C . ASN A 1 116 ? 52.504 -6.256 -26.625 1.00 71.19 116 ASN A C 1
ATOM 863 O O . ASN A 1 116 ? 52.537 -7.192 -27.423 1.00 71.19 116 ASN A O 1
ATOM 867 N N . VAL A 1 117 ? 52.049 -6.418 -25.386 1.00 67.75 117 VAL A N 1
ATOM 868 C CA . VAL A 1 117 ? 51.560 -7.703 -24.865 1.00 67.75 117 VAL A CA 1
ATOM 869 C C . VAL A 1 117 ? 50.337 -8.230 -25.624 1.00 67.75 117 VAL A C 1
ATOM 871 O O . VAL A 1 117 ? 49.979 -9.396 -25.478 1.00 67.75 117 VAL A O 1
ATOM 874 N N . LYS A 1 118 ? 49.701 -7.378 -26.435 1.00 75.56 118 LYS A N 1
ATOM 875 C CA . LYS A 1 118 ? 48.534 -7.688 -27.263 1.00 75.56 118 LYS A CA 1
ATOM 876 C C . LYS A 1 118 ? 48.895 -8.028 -28.711 1.00 75.56 118 LYS A C 1
ATOM 878 O O . LYS A 1 118 ? 47.990 -8.338 -29.474 1.00 75.56 118 LYS A O 1
ATOM 883 N N . MET A 1 119 ? 50.179 -8.011 -29.082 1.00 81.00 119 MET A N 1
ATOM 884 C CA . MET A 1 119 ? 50.667 -8.364 -30.423 1.00 81.00 119 MET A CA 1
ATOM 885 C C . MET A 1 119 ? 50.023 -7.547 -31.560 1.00 81.00 119 MET A C 1
ATOM 887 O O . MET A 1 119 ? 49.833 -8.067 -32.648 1.00 81.00 119 MET A O 1
ATOM 891 N N . VAL A 1 120 ? 49.619 -6.298 -31.313 1.00 82.06 120 VAL A N 1
ATOM 892 C CA . VAL A 1 120 ? 48.974 -5.425 -32.314 1.00 82.06 120 VAL A CA 1
ATOM 893 C C . VAL A 1 120 ? 50.011 -4.785 -33.242 1.00 82.06 120 VAL A C 1
ATOM 895 O O . VAL A 1 120 ? 50.896 -4.089 -32.762 1.00 82.06 120 VAL A O 1
ATOM 898 N N . GLY A 1 121 ? 49.892 -4.959 -34.554 1.00 81.19 121 GLY A N 1
ATOM 899 C CA . GLY A 1 121 ? 50.840 -4.462 -35.554 1.00 81.19 121 GLY A CA 1
ATOM 900 C C . GLY A 1 121 ? 51.297 -5.581 -36.477 1.00 81.19 121 GLY A C 1
ATOM 901 O O . GLY A 1 121 ? 51.674 -6.641 -36.005 1.00 81.19 121 GLY A O 1
ATOM 902 N N . THR A 1 122 ? 51.265 -5.346 -37.787 1.00 76.62 122 THR A N 1
ATOM 903 C CA . THR A 1 122 ? 51.600 -6.340 -38.828 1.00 76.62 122 THR A CA 1
ATOM 904 C C . THR A 1 122 ? 52.778 -5.904 -39.698 1.00 76.62 122 THR A C 1
ATOM 906 O O . THR A 1 122 ? 53.189 -6.622 -40.610 1.00 76.62 122 THR A O 1
ATOM 909 N N . VAL A 1 123 ? 53.295 -4.694 -39.468 1.00 76.44 123 VAL A N 1
ATOM 910 C CA . VAL A 1 123 ? 54.424 -4.106 -40.187 1.00 76.44 123 VAL A CA 1
ATOM 911 C C . VAL A 1 123 ? 55.469 -3.664 -39.169 1.00 76.44 123 VAL A C 1
ATOM 913 O O . VAL A 1 123 ? 55.150 -3.066 -38.144 1.00 76.44 123 VAL A O 1
ATOM 916 N N . GLN A 1 124 ? 56.731 -3.960 -39.467 1.00 71.50 124 GLN A N 1
ATOM 917 C CA . GLN A 1 124 ? 57.869 -3.568 -38.646 1.00 71.50 124 GLN A CA 1
ATOM 918 C C . GLN A 1 124 ? 58.524 -2.317 -39.234 1.00 71.50 124 GLN A C 1
ATOM 920 O O . GLN A 1 124 ? 59.027 -2.362 -40.365 1.00 71.50 124 GLN A O 1
ATOM 925 N N . ASP A 1 125 ? 58.595 -1.229 -38.463 1.00 71.38 125 ASP A N 1
ATOM 926 C CA . ASP A 1 125 ? 59.426 -0.092 -38.859 1.00 71.38 125 ASP A CA 1
ATOM 927 C C . ASP A 1 125 ? 60.913 -0.431 -38.682 1.00 71.38 125 ASP A C 1
ATOM 929 O O . ASP A 1 125 ? 61.516 -0.236 -37.625 1.00 71.38 125 ASP A O 1
ATOM 933 N N . LYS A 1 126 ? 61.529 -0.936 -39.755 1.00 65.81 126 LYS A N 1
ATOM 934 C CA . LYS A 1 126 ? 62.962 -1.271 -39.791 1.00 65.81 126 LYS A CA 1
ATOM 935 C C . LYS A 1 126 ? 63.874 -0.034 -39.780 1.00 65.81 126 LYS A C 1
ATOM 937 O O . LYS A 1 126 ? 65.096 -0.197 -39.740 1.00 65.81 126 LYS A O 1
ATOM 942 N N . TRP A 1 127 ? 63.315 1.177 -39.851 1.00 64.38 127 TRP A N 1
ATOM 943 C CA . TRP A 1 127 ? 64.054 2.442 -39.905 1.00 64.38 127 TRP A CA 1
ATOM 944 C C . TRP A 1 127 ? 64.087 3.191 -38.566 1.00 64.38 127 TRP A C 1
ATOM 946 O O . TRP A 1 127 ? 64.919 4.091 -38.416 1.00 64.38 127 TRP A O 1
ATOM 956 N N . SER A 1 128 ? 63.272 2.778 -37.592 1.00 62.31 128 SER A N 1
ATOM 957 C CA . SER A 1 128 ? 63.265 3.289 -36.215 1.00 62.31 128 SER A CA 1
ATOM 958 C C . SER A 1 128 ? 63.977 2.332 -35.250 1.00 62.31 128 SER A C 1
ATOM 960 O O . SER A 1 128 ? 64.049 1.126 -35.483 1.00 62.31 128 SER A O 1
ATOM 962 N N . TRP A 1 129 ? 64.570 2.870 -34.177 1.00 56.44 129 TRP A N 1
ATOM 963 C CA . TRP A 1 129 ? 65.142 2.067 -33.089 1.00 56.44 129 TRP A CA 1
ATOM 964 C C . TRP A 1 129 ? 64.573 2.538 -31.741 1.00 56.44 129 TRP A C 1
ATOM 966 O O . TRP A 1 129 ? 64.851 3.682 -31.367 1.00 56.44 129 TRP A O 1
ATOM 976 N N . PRO A 1 130 ? 63.861 1.683 -30.977 1.00 63.22 130 PRO A N 1
ATOM 977 C CA . PRO A 1 130 ? 63.538 0.276 -31.267 1.00 63.22 130 PRO A CA 1
ATOM 978 C C . PRO A 1 130 ? 62.579 0.118 -32.463 1.00 63.22 130 PRO A C 1
ATOM 980 O O . PRO A 1 130 ? 62.003 1.100 -32.921 1.00 63.22 130 PRO A O 1
ATOM 983 N N . TRP A 1 131 ? 62.464 -1.100 -33.007 1.00 69.88 131 TRP A N 1
ATOM 984 C CA . TRP A 1 131 ? 61.496 -1.406 -34.067 1.00 69.88 131 TRP A CA 1
ATOM 985 C C . TRP A 1 131 ? 60.076 -1.275 -33.513 1.00 69.88 131 TRP A C 1
ATOM 987 O O . TRP A 1 131 ? 59.737 -1.950 -32.539 1.00 69.88 131 TRP A O 1
ATOM 997 N N . LEU A 1 132 ? 59.272 -0.409 -34.127 1.00 72.19 132 LEU A N 1
ATOM 998 C CA . LEU A 1 132 ? 57.934 -0.068 -33.648 1.00 72.19 132 LEU A CA 1
ATOM 999 C C . LEU A 1 132 ? 56.864 -0.866 -34.392 1.00 72.19 132 LEU A C 1
ATOM 1001 O O . LEU A 1 132 ? 57.019 -1.180 -35.579 1.00 72.19 132 LEU A O 1
ATOM 1005 N N . ALA A 1 133 ? 55.789 -1.192 -33.676 1.00 76.38 133 ALA A N 1
ATOM 1006 C CA . ALA A 1 133 ? 54.613 -1.839 -34.236 1.00 76.38 133 ALA A CA 1
ATOM 1007 C C . ALA A 1 133 ? 53.822 -0.865 -35.127 1.00 76.38 133 ALA A C 1
ATOM 1009 O O . ALA A 1 133 ? 53.333 0.163 -34.657 1.00 76.38 133 ALA A O 1
ATOM 1010 N N . GLN A 1 134 ? 53.670 -1.206 -36.408 1.00 81.00 134 GLN A N 1
ATOM 1011 C CA . GLN A 1 134 ? 52.872 -0.444 -37.369 1.00 81.00 134 GLN A CA 1
ATOM 1012 C C . GLN A 1 134 ? 51.739 -1.294 -37.947 1.00 81.00 134 GLN A C 1
ATOM 1014 O O . GLN A 1 134 ? 51.850 -2.517 -38.070 1.00 81.00 134 GLN A O 1
ATOM 1019 N N . LEU A 1 135 ? 50.651 -0.637 -38.346 1.00 80.94 135 LEU A N 1
ATOM 1020 C CA . LEU A 1 135 ? 49.529 -1.269 -39.041 1.00 80.94 135 LEU A CA 1
ATOM 1021 C C . LEU A 1 135 ? 49.379 -0.701 -40.449 1.00 80.94 135 LEU A C 1
ATOM 1023 O O . LEU A 1 135 ? 49.412 0.515 -40.649 1.00 80.94 135 LEU A O 1
ATOM 1027 N N . ASP A 1 136 ? 49.183 -1.587 -41.427 1.00 82.62 136 ASP A N 1
ATOM 1028 C CA . ASP A 1 136 ? 48.753 -1.183 -42.765 1.00 82.62 136 ASP A CA 1
ATOM 1029 C C . ASP A 1 136 ? 47.255 -0.873 -42.731 1.00 82.62 136 ASP A C 1
ATOM 1031 O O . ASP A 1 136 ? 46.403 -1.764 -42.690 1.00 82.62 136 ASP A O 1
ATOM 1035 N N . THR A 1 137 ? 46.926 0.415 -42.671 1.00 75.38 137 THR A N 1
ATOM 1036 C CA . THR A 1 137 ? 45.538 0.852 -42.543 1.00 75.38 137 THR A CA 1
ATOM 1037 C C . THR A 1 137 ? 44.856 0.850 -43.917 1.00 75.38 137 THR A C 1
ATOM 1039 O O . THR A 1 137 ? 45.420 1.384 -44.878 1.00 75.38 137 THR A O 1
ATOM 1042 N N . PRO A 1 138 ? 43.612 0.340 -44.043 1.00 68.81 138 PRO A N 1
ATOM 1043 C CA . PRO A 1 138 ? 42.982 0.070 -45.342 1.00 68.81 138 PRO A CA 1
ATOM 1044 C C . PRO A 1 138 ? 42.964 1.234 -46.345 1.00 68.81 138 PRO A C 1
ATOM 1046 O O . PRO A 1 138 ? 42.965 1.004 -47.550 1.00 68.81 138 PRO A O 1
ATOM 1049 N N . ASN A 1 139 ? 42.930 2.481 -45.863 1.00 69.38 139 ASN A N 1
ATOM 1050 C CA . ASN A 1 139 ? 42.775 3.679 -46.695 1.00 69.38 139 ASN A CA 1
ATOM 1051 C C . ASN A 1 139 ? 43.736 4.824 -46.333 1.00 69.38 139 ASN A C 1
ATOM 1053 O O . ASN A 1 139 ? 43.635 5.909 -46.907 1.00 69.38 139 ASN A O 1
ATOM 1057 N N . SER A 1 140 ? 44.647 4.617 -45.381 1.00 72.06 140 SER A N 1
ATOM 1058 C CA . SER A 1 140 ? 45.561 5.665 -44.906 1.00 72.06 140 SER A CA 1
ATOM 1059 C C . SER A 1 140 ? 47.025 5.235 -44.829 1.00 72.06 140 SER A C 1
ATOM 1061 O O . SER A 1 140 ? 47.844 5.990 -44.306 1.00 72.06 140 SER A O 1
ATOM 1063 N N . GLY A 1 141 ? 47.349 4.081 -45.423 1.00 80.75 141 GLY A N 1
ATOM 1064 C CA . GLY A 1 141 ? 48.702 3.542 -45.516 1.00 80.75 141 GLY A CA 1
ATOM 1065 C C . GLY A 1 141 ? 49.224 3.017 -44.183 1.00 80.75 141 GLY A C 1
ATOM 1066 O O . GLY A 1 141 ? 48.477 2.868 -43.216 1.00 80.75 141 GLY A O 1
ATOM 1067 N N . VAL A 1 142 ? 50.524 2.744 -44.135 1.00 83.19 142 VAL A N 1
ATOM 1068 C CA . VAL A 1 142 ? 51.192 2.290 -42.913 1.00 83.19 142 VAL A CA 1
ATOM 1069 C C . VAL A 1 142 ? 51.213 3.424 -41.890 1.00 83.19 142 VAL A C 1
ATOM 1071 O O . VAL A 1 142 ? 51.662 4.529 -42.207 1.00 83.19 142 VAL A O 1
ATOM 1074 N N . ARG A 1 143 ? 50.718 3.149 -40.682 1.00 77.94 143 ARG A N 1
ATOM 1075 C CA . ARG A 1 143 ? 50.703 4.086 -39.555 1.00 77.94 143 ARG A CA 1
ATOM 1076 C C . ARG A 1 143 ? 51.332 3.466 -38.321 1.00 77.94 143 ARG A C 1
ATOM 1078 O O . ARG A 1 143 ? 51.164 2.270 -38.076 1.00 77.94 143 ARG A O 1
ATOM 1085 N N . ASP A 1 144 ? 52.004 4.307 -37.546 1.00 75.25 144 ASP A N 1
ATOM 1086 C CA . ASP A 1 144 ? 52.315 4.008 -36.154 1.00 75.25 144 ASP A CA 1
ATOM 1087 C C . ASP A 1 144 ? 50.999 3.912 -35.388 1.00 75.25 144 ASP A C 1
ATOM 1089 O O . ASP A 1 144 ? 50.106 4.738 -35.580 1.00 75.25 144 ASP A O 1
ATOM 1093 N N . VAL A 1 145 ? 50.854 2.866 -34.579 1.00 67.62 145 VAL A N 1
ATOM 1094 C CA . VAL A 1 145 ? 49.635 2.653 -33.805 1.00 67.62 145 VAL A CA 1
ATOM 1095 C C . VAL A 1 145 ? 49.987 2.440 -32.351 1.00 67.62 145 VAL A C 1
ATOM 1097 O O . VAL A 1 145 ? 50.799 1.582 -32.003 1.00 67.62 145 VAL A O 1
ATOM 1100 N N . VAL A 1 146 ? 49.315 3.205 -31.499 1.00 68.50 146 VAL A N 1
ATOM 1101 C CA . VAL A 1 146 ? 49.437 3.089 -30.057 1.00 68.50 146 VAL A CA 1
ATOM 1102 C C . VAL A 1 146 ? 48.231 2.329 -29.502 1.00 68.50 146 VAL A C 1
ATOM 1104 O O . VAL A 1 146 ? 47.080 2.761 -29.591 1.00 68.50 146 VAL A O 1
ATOM 1107 N N . PHE A 1 147 ? 48.498 1.164 -28.904 1.00 67.88 147 PHE A N 1
ATOM 1108 C CA . PHE A 1 147 ? 47.498 0.356 -28.200 1.00 67.88 147 PHE A CA 1
ATOM 1109 C C . PHE A 1 147 ? 47.800 0.330 -26.702 1.00 67.88 147 PHE A C 1
ATOM 1111 O O . PHE A 1 147 ? 48.919 -0.001 -26.315 1.00 67.88 147 PHE A O 1
ATOM 1118 N N . GLU A 1 148 ? 46.815 0.680 -25.867 1.00 61.75 148 GLU A N 1
ATOM 1119 C CA . GLU A 1 148 ? 46.933 0.665 -24.398 1.00 61.75 148 GLU A CA 1
ATOM 1120 C C . GLU A 1 148 ? 48.232 1.336 -23.875 1.00 61.75 148 GLU A C 1
ATOM 1122 O O . GLU A 1 148 ? 48.937 0.780 -23.041 1.00 61.75 148 GLU A O 1
ATOM 1127 N N . SER A 1 149 ? 48.555 2.560 -24.328 1.00 55.06 149 SER A N 1
ATOM 1128 C CA . SER A 1 149 ? 49.698 3.367 -23.828 1.00 55.06 149 SER A CA 1
ATOM 1129 C C . SER A 1 149 ? 49.646 3.737 -22.349 1.00 55.06 149 SER A C 1
ATOM 1131 O O . SER A 1 149 ? 50.607 4.290 -21.811 1.00 55.06 149 SER A O 1
ATOM 1133 N N . ARG A 1 150 ? 48.538 3.422 -21.676 1.00 56.00 150 ARG A N 1
ATOM 1134 C CA . ARG A 1 150 ? 48.406 3.534 -20.229 1.00 56.00 150 ARG A CA 1
ATOM 1135 C C . ARG A 1 150 ? 49.377 2.529 -19.618 1.00 56.00 150 ARG A C 1
ATOM 1137 O O . ARG A 1 150 ? 49.073 1.341 -19.546 1.00 56.00 150 ARG A O 1
ATOM 1144 N N . GLY A 1 151 ? 50.571 2.999 -19.258 1.00 45.50 151 GLY A N 1
ATOM 1145 C CA . GLY A 1 151 ? 51.636 2.170 -18.702 1.00 45.50 151 GLY A CA 1
ATOM 1146 C C . GLY A 1 151 ? 51.129 1.268 -17.572 1.00 45.50 151 GLY A C 1
ATOM 1147 O O . GLY A 1 151 ? 50.107 1.535 -16.947 1.00 45.50 151 GLY A O 1
ATOM 1148 N N . SER A 1 152 ? 51.865 0.200 -17.268 1.00 43.16 152 SER A N 1
ATOM 1149 C CA . SER A 1 152 ? 51.533 -0.822 -16.256 1.00 43.16 152 SER A CA 1
ATOM 1150 C C . SER A 1 152 ? 51.435 -0.320 -14.796 1.00 43.16 152 SER A C 1
ATOM 1152 O O . SER A 1 152 ? 51.556 -1.101 -13.855 1.00 43.16 152 SER A O 1
ATOM 1154 N N . SER A 1 153 ? 51.260 0.980 -14.586 1.00 39.91 153 SER A N 1
ATOM 1155 C CA . SER A 1 153 ? 51.035 1.646 -13.312 1.00 39.91 153 SER A CA 1
ATOM 1156 C C . SER A 1 153 ? 50.067 2.804 -13.546 1.00 39.91 153 SER A C 1
ATOM 1158 O O . SER A 1 153 ? 50.383 3.715 -14.311 1.00 39.91 153 SER A O 1
ATOM 1160 N N . GLU A 1 154 ? 48.906 2.753 -12.890 1.00 40.12 154 GLU A N 1
ATOM 1161 C CA . GLU A 1 154 ? 47.900 3.818 -12.869 1.00 40.12 154 GLU A CA 1
ATOM 1162 C C . GLU A 1 154 ? 48.560 5.192 -12.652 1.00 40.12 154 GLU A C 1
ATOM 1164 O O . GLU A 1 154 ? 49.180 5.412 -11.609 1.00 40.12 154 GLU A O 1
ATOM 1169 N N . GLY A 1 155 ? 48.436 6.116 -13.619 1.00 49.50 155 GLY A N 1
ATOM 1170 C CA . GLY A 1 155 ? 48.726 7.528 -13.345 1.00 49.50 155 GLY A CA 1
ATOM 1171 C C . GLY A 1 155 ? 49.191 8.483 -14.453 1.00 49.50 155 GLY A C 1
ATOM 1172 O O . GLY A 1 155 ? 49.202 9.665 -14.150 1.00 49.50 155 GLY A O 1
ATOM 1173 N N . GLU A 1 156 ? 49.558 8.090 -15.680 1.00 44.25 156 GLU A N 1
ATOM 1174 C CA . GLU A 1 156 ? 50.046 9.034 -16.729 1.00 44.25 156 GLU A CA 1
ATOM 1175 C C . GLU A 1 156 ? 49.901 8.426 -18.156 1.00 44.25 156 GLU A C 1
ATOM 1177 O O . GLU A 1 156 ? 50.052 7.207 -18.273 1.00 44.25 156 GLU A O 1
ATOM 1182 N N . PRO A 1 157 ? 49.847 9.219 -19.256 1.00 49.38 157 PRO A N 1
ATOM 1183 C CA . PRO A 1 157 ? 48.800 10.131 -19.756 1.00 49.38 157 PRO A CA 1
ATOM 1184 C C . PRO A 1 157 ? 47.812 9.463 -20.762 1.00 49.38 157 PRO A C 1
ATOM 1186 O O . PRO A 1 157 ? 47.995 8.318 -21.167 1.00 49.38 157 PRO A O 1
ATOM 1189 N N . THR A 1 158 ? 46.753 10.181 -21.170 1.00 51.56 158 THR A N 1
ATOM 1190 C CA . THR A 1 158 ? 45.720 9.765 -22.157 1.00 51.56 158 THR A CA 1
ATOM 1191 C C . THR A 1 158 ? 46.182 9.757 -23.614 1.00 51.56 158 THR A C 1
ATOM 1193 O O . THR A 1 158 ? 45.486 9.167 -24.442 1.00 51.56 158 THR A O 1
ATOM 1196 N N . LEU A 1 159 ? 47.352 10.348 -23.892 1.00 56.94 159 LEU A N 1
ATOM 1197 C CA . LEU A 1 159 ? 47.883 10.516 -25.241 1.00 56.94 159 LEU A CA 1
ATOM 1198 C C . LEU A 1 159 ? 47.947 9.179 -25.998 1.00 56.94 159 LEU A C 1
ATOM 1200 O O . LEU A 1 159 ? 48.528 8.183 -25.539 1.00 56.94 159 LEU A O 1
ATOM 1204 N N . HIS A 1 160 ? 47.376 9.216 -27.194 1.00 61.09 160 HIS A N 1
ATOM 1205 C CA . HIS A 1 160 ? 47.413 8.227 -28.258 1.00 61.09 160 HIS A CA 1
ATOM 1206 C C . HIS A 1 160 ? 46.661 6.916 -27.951 1.00 61.09 160 HIS A C 1
ATOM 1208 O O . HIS A 1 160 ? 46.914 5.884 -28.569 1.00 61.09 160 HIS A O 1
ATOM 1214 N N . SER A 1 161 ? 45.748 6.884 -26.968 1.00 66.50 161 SER A N 1
ATOM 1215 C CA . SER A 1 161 ? 45.051 5.647 -26.570 1.00 66.50 161 SER A CA 1
ATOM 1216 C C . SER A 1 161 ? 43.629 5.547 -27.124 1.00 66.50 161 SER A C 1
ATOM 1218 O O . SER A 1 161 ? 42.778 6.365 -26.789 1.00 66.50 161 SER A O 1
ATOM 1220 N N . PHE A 1 162 ? 43.346 4.466 -27.868 1.00 74.88 162 PHE A N 1
ATOM 1221 C CA . PHE A 1 162 ? 42.051 4.133 -28.490 1.00 74.88 162 PHE A CA 1
ATOM 1222 C C . PHE A 1 162 ? 41.515 5.206 -29.455 1.00 74.88 162 PHE A C 1
ATOM 1224 O O . PHE A 1 162 ? 41.508 4.973 -30.667 1.00 74.88 162 PHE A O 1
ATOM 1231 N N . ALA A 1 163 ? 41.070 6.339 -28.910 1.00 77.88 163 ALA A N 1
ATOM 1232 C CA . ALA A 1 163 ? 40.651 7.542 -29.612 1.00 77.88 163 ALA A CA 1
ATOM 1233 C C . ALA A 1 163 ? 40.741 8.766 -28.678 1.00 77.88 163 ALA A C 1
ATOM 1235 O O . ALA A 1 163 ? 39.865 8.976 -27.830 1.00 77.88 163 ALA A O 1
ATOM 1236 N N . ASP A 1 164 ? 41.795 9.561 -28.805 1.00 72.31 164 ASP A N 1
ATOM 1237 C CA . ASP A 1 164 ? 42.074 10.749 -27.988 1.00 72.31 164 ASP A CA 1
ATOM 1238 C C . ASP A 1 164 ? 42.018 12.058 -28.792 1.00 72.31 164 ASP A C 1
ATOM 1240 O O . ASP A 1 164 ? 42.065 13.149 -28.219 1.00 72.31 164 ASP A O 1
ATOM 1244 N N . GLY A 1 165 ? 41.791 11.973 -30.105 1.00 75.75 165 GLY A N 1
ATOM 1245 C CA . GLY A 1 165 ? 41.836 13.116 -31.004 1.00 75.75 165 GLY A CA 1
ATOM 1246 C C . GLY A 1 165 ? 43.272 13.497 -31.379 1.00 75.75 165 GLY A C 1
ATOM 1247 O O . GLY A 1 165 ? 44.193 12.704 -31.271 1.00 75.75 165 GLY A O 1
ATOM 1248 N N . ASP A 1 166 ? 43.473 14.736 -31.833 1.00 74.50 166 ASP A N 1
ATOM 1249 C CA . ASP A 1 166 ? 44.812 15.305 -32.078 1.00 74.50 166 ASP A CA 1
ATOM 1250 C C . ASP A 1 166 ? 45.337 15.931 -30.769 1.00 74.50 166 ASP A C 1
ATOM 1252 O O . ASP A 1 166 ? 45.567 17.141 -30.700 1.00 74.50 166 ASP A O 1
ATOM 1256 N N . GLU A 1 167 ? 45.393 15.143 -29.680 1.00 72.75 167 GLU A N 1
ATOM 1257 C CA . GLU A 1 167 ? 45.713 15.640 -28.324 1.00 72.75 167 GLU A CA 1
ATOM 1258 C C . GLU A 1 167 ? 47.119 16.271 -28.267 1.00 72.75 167 GLU A C 1
ATOM 1260 O O . GLU A 1 167 ? 47.338 17.246 -27.540 1.00 72.75 167 GLU A O 1
ATOM 1265 N N . ASP A 1 168 ? 48.059 15.783 -29.081 1.00 69.06 168 ASP A N 1
ATOM 1266 C CA . ASP A 1 168 ? 49.421 16.318 -29.183 1.00 69.06 168 ASP A CA 1
ATOM 1267 C C . ASP A 1 168 ? 49.579 17.461 -30.212 1.00 69.06 168 ASP A C 1
ATOM 1269 O O . ASP A 1 168 ? 50.626 18.120 -30.262 1.00 69.06 168 ASP A O 1
ATOM 1273 N N . GLY A 1 169 ? 48.529 17.753 -30.989 1.00 74.56 169 GLY A N 1
ATOM 1274 C CA . GLY A 1 169 ? 48.466 18.848 -31.953 1.00 74.56 169 GLY A CA 1
ATOM 1275 C C . GLY A 1 169 ? 49.412 18.695 -33.147 1.00 74.56 169 GLY A C 1
ATOM 1276 O O . GLY A 1 169 ? 49.794 19.707 -33.754 1.00 74.56 169 GLY A O 1
ATOM 1277 N N . ASN A 1 170 ? 49.849 17.473 -33.460 1.00 75.00 170 ASN A N 1
ATOM 1278 C CA . ASN A 1 170 ? 50.754 17.195 -34.571 1.00 75.00 170 ASN A CA 1
ATOM 1279 C C . ASN A 1 170 ? 50.017 17.092 -35.931 1.00 75.00 170 ASN A C 1
ATOM 1281 O O . ASN A 1 170 ? 50.667 17.077 -36.985 1.00 75.00 170 ASN A O 1
ATOM 1285 N N . GLY A 1 171 ? 48.678 17.094 -35.918 1.00 74.94 171 GLY A N 1
ATOM 1286 C CA . GLY A 1 171 ? 47.816 16.983 -37.093 1.00 74.94 171 GLY A CA 1
ATOM 1287 C C . GLY A 1 171 ? 47.561 15.543 -37.553 1.00 74.94 171 GLY A C 1
ATOM 1288 O O . GLY A 1 171 ? 47.048 15.344 -38.661 1.00 74.94 171 GLY A O 1
ATOM 1289 N N . TYR A 1 172 ? 47.919 14.552 -36.737 1.00 76.75 172 TYR A N 1
ATOM 1290 C CA . TYR A 1 172 ? 47.733 13.125 -36.959 1.00 76.75 172 TYR A CA 1
ATOM 1291 C C . TYR A 1 172 ? 46.940 12.512 -35.806 1.00 76.75 172 TYR A C 1
ATOM 1293 O O . TYR A 1 172 ? 47.253 12.689 -34.641 1.00 76.75 172 TYR A O 1
ATOM 1301 N N . TYR A 1 173 ? 45.929 11.732 -36.172 1.00 78.19 173 TYR A N 1
ATOM 1302 C CA . TYR A 1 173 ? 45.178 10.892 -35.247 1.00 78.19 173 TYR A CA 1
ATOM 1303 C C . TYR A 1 173 ? 45.829 9.508 -35.236 1.00 78.19 173 TYR A C 1
ATOM 1305 O O . TYR A 1 173 ? 45.876 8.850 -36.287 1.00 78.19 173 TYR A O 1
ATOM 1313 N N . ASP A 1 174 ? 46.365 9.109 -34.089 1.00 72.38 174 ASP A N 1
ATOM 1314 C CA . ASP A 1 174 ? 47.265 7.960 -33.916 1.00 72.38 174 ASP A CA 1
ATOM 1315 C C . ASP A 1 174 ? 46.790 6.940 -32.862 1.00 72.38 174 ASP A C 1
ATOM 1317 O O . ASP A 1 174 ? 47.379 5.862 -32.721 1.00 72.38 174 ASP A O 1
ATOM 1321 N N . GLY A 1 175 ? 45.645 7.189 -32.218 1.00 79.00 175 GLY A N 1
ATOM 1322 C CA . GLY A 1 175 ? 44.916 6.162 -31.478 1.00 79.00 175 GLY A CA 1
ATOM 1323 C C . GLY A 1 175 ? 44.574 4.952 -32.361 1.00 79.00 175 GLY A C 1
ATOM 1324 O O . GLY A 1 175 ? 44.292 5.090 -33.555 1.00 79.00 175 GLY A O 1
ATOM 1325 N N . VAL A 1 176 ? 44.590 3.736 -31.799 1.00 78.94 176 VAL A N 1
ATOM 1326 C CA . VAL A 1 176 ? 44.369 2.486 -32.564 1.00 78.94 176 VAL A CA 1
ATOM 1327 C C . VAL A 1 176 ? 43.065 2.450 -33.367 1.00 78.94 176 VAL A C 1
ATOM 1329 O O . VAL A 1 176 ? 43.053 1.982 -34.507 1.00 78.94 176 VAL A O 1
ATOM 1332 N N . CYS A 1 177 ? 41.962 2.946 -32.807 1.00 82.31 177 CYS A N 1
ATOM 1333 C CA . CYS A 1 177 ? 40.674 2.941 -33.491 1.00 82.31 177 CYS A CA 1
ATOM 1334 C C . CYS A 1 177 ? 40.619 4.105 -34.485 1.00 82.31 177 CYS A C 1
ATOM 1336 O O . CYS A 1 177 ? 40.155 3.942 -35.615 1.00 82.31 177 CYS A O 1
ATOM 1338 N N . GLU A 1 178 ? 41.149 5.264 -34.093 1.00 81.06 178 GLU A N 1
ATOM 1339 C CA . GLU A 1 178 ? 41.203 6.452 -34.939 1.00 81.06 178 GLU A CA 1
ATOM 1340 C C . GLU A 1 178 ? 42.054 6.245 -36.181 1.00 81.06 178 GLU A C 1
ATOM 1342 O O . GLU A 1 178 ? 41.600 6.617 -37.250 1.00 81.06 178 GLU A O 1
ATOM 1347 N N . SER A 1 179 ? 43.208 5.586 -36.082 1.00 80.75 179 SER A N 1
ATOM 1348 C CA . SER A 1 179 ? 44.141 5.349 -37.192 1.00 80.75 179 SER A CA 1
ATOM 1349 C C . SER A 1 179 ? 43.515 4.576 -38.353 1.00 80.75 179 SER A C 1
ATOM 1351 O O . SER A 1 179 ? 43.815 4.841 -39.521 1.00 80.75 179 SER A O 1
ATOM 1353 N N . CYS A 1 180 ? 42.628 3.629 -38.041 1.00 81.50 180 CYS A N 1
ATOM 1354 C CA . CYS A 1 180 ? 42.014 2.732 -39.018 1.00 81.50 180 CYS A CA 1
ATOM 1355 C C . CYS A 1 180 ? 40.658 3.234 -39.529 1.00 81.50 180 CYS A C 1
ATOM 1357 O O . CYS A 1 180 ? 40.326 3.035 -40.701 1.00 81.50 180 CYS A O 1
ATOM 1359 N N . HIS A 1 181 ? 39.850 3.871 -38.680 1.00 83.56 181 HIS A N 1
ATOM 1360 C CA . HIS A 1 181 ? 38.497 4.262 -39.058 1.00 83.56 181 HIS A CA 1
ATOM 1361 C C . HIS A 1 181 ? 38.481 5.542 -39.910 1.00 83.56 181 HIS A C 1
ATOM 1363 O O . HIS A 1 181 ? 38.683 6.645 -39.422 1.00 83.56 181 HIS A O 1
ATOM 1369 N N . THR A 1 182 ? 38.154 5.418 -41.199 1.00 80.19 182 THR A N 1
ATOM 1370 C CA . THR A 1 182 ? 37.866 6.560 -42.097 1.00 80.19 182 THR A CA 1
ATOM 1371 C C . THR A 1 182 ? 36.374 6.863 -42.241 1.00 80.19 182 THR A C 1
ATOM 1373 O O . THR A 1 182 ? 36.001 7.919 -42.745 1.00 80.19 182 THR A O 1
ATOM 1376 N N . MET A 1 183 ? 35.511 5.904 -41.893 1.00 78.38 183 MET A N 1
ATOM 1377 C CA . MET A 1 183 ? 34.085 5.889 -42.248 1.00 78.38 183 MET A CA 1
ATOM 1378 C C . MET A 1 183 ? 33.224 5.469 -41.052 1.00 78.38 183 MET A C 1
ATOM 1380 O O . MET A 1 183 ? 32.524 4.460 -41.078 1.00 78.38 183 MET A O 1
ATOM 1384 N N . THR A 1 184 ? 33.281 6.255 -39.983 1.00 77.44 184 THR A N 1
ATOM 1385 C CA . THR A 1 184 ? 32.455 6.115 -38.773 1.00 77.44 184 THR A CA 1
ATOM 1386 C C . THR A 1 184 ? 31.724 7.433 -38.503 1.00 77.44 184 THR A C 1
ATOM 1388 O O . THR A 1 184 ? 31.964 8.444 -39.161 1.00 77.44 184 THR A O 1
ATOM 1391 N N . ASN A 1 185 ? 30.780 7.431 -37.561 1.00 77.88 185 ASN A N 1
ATOM 1392 C CA . ASN A 1 185 ? 30.054 8.652 -37.189 1.00 77.88 185 ASN A CA 1
ATOM 1393 C C . ASN A 1 185 ? 30.830 9.535 -36.192 1.00 77.88 185 ASN A C 1
ATOM 1395 O O . ASN A 1 185 ? 30.518 10.720 -36.076 1.00 77.88 185 ASN A O 1
ATOM 1399 N N . PHE A 1 186 ? 31.799 8.962 -35.469 1.00 82.94 186 PHE A N 1
ATOM 1400 C CA . PHE A 1 186 ? 32.401 9.577 -34.284 1.00 82.94 186 PHE A CA 1
ATOM 1401 C C . PHE A 1 186 ? 33.912 9.782 -34.428 1.00 82.94 186 PHE A C 1
ATOM 1403 O O . PHE A 1 186 ? 34.352 10.850 -34.828 1.00 82.94 186 PHE A O 1
ATOM 1410 N N . HIS A 1 187 ? 34.716 8.756 -34.169 1.00 83.69 187 HIS A N 1
ATOM 1411 C CA . HIS A 1 187 ? 36.175 8.861 -34.228 1.00 83.69 187 HIS A CA 1
ATOM 1412 C C . HIS A 1 187 ? 36.703 8.461 -35.601 1.00 83.69 187 HIS A C 1
ATOM 1414 O O . HIS A 1 187 ? 36.430 7.349 -36.058 1.00 83.69 187 HIS A O 1
ATOM 1420 N N . THR A 1 188 ? 37.438 9.361 -36.262 1.00 84.75 188 THR A N 1
ATOM 1421 C CA . THR A 1 188 ? 37.967 9.135 -37.618 1.00 84.75 188 THR A CA 1
ATOM 1422 C C . THR A 1 188 ? 39.422 9.577 -37.749 1.00 84.75 188 THR A C 1
ATOM 1424 O O . THR A 1 188 ? 39.767 10.637 -37.233 1.00 84.75 188 THR A O 1
ATOM 1427 N N . ASN A 1 189 ? 40.209 8.897 -38.586 1.00 81.06 189 ASN A N 1
ATOM 1428 C CA . ASN A 1 189 ? 41.613 9.234 -38.889 1.00 81.06 189 ASN A CA 1
ATOM 1429 C C . ASN A 1 189 ? 41.836 10.598 -39.575 1.00 81.06 189 ASN A C 1
ATOM 1431 O O . ASN A 1 189 ? 42.973 10.979 -39.859 1.00 81.06 189 ASN A O 1
ATOM 1435 N N . SER A 1 190 ? 40.751 11.289 -39.924 1.00 79.00 190 SER A N 1
ATOM 1436 C CA . SER A 1 190 ? 40.737 12.585 -40.607 1.00 79.00 190 SER A CA 1
ATOM 1437 C C . SER A 1 190 ? 40.184 13.709 -39.731 1.00 79.00 190 SER A C 1
ATOM 1439 O O . SER A 1 190 ? 40.074 14.838 -40.207 1.00 79.00 190 SER A O 1
ATOM 1441 N N . GLY A 1 191 ? 39.777 13.405 -38.492 1.00 77.38 191 GLY A N 1
ATOM 1442 C CA . GLY A 1 191 ? 39.131 14.365 -37.593 1.00 77.38 191 GLY A CA 1
ATOM 1443 C C . GLY A 1 191 ? 37.741 14.833 -38.033 1.00 77.38 191 GLY A C 1
ATOM 1444 O O . GLY A 1 191 ? 37.241 15.832 -37.526 1.00 77.38 191 GLY A O 1
ATOM 1445 N N . SER A 1 192 ? 37.120 14.160 -39.007 1.00 80.75 192 SER A N 1
ATOM 1446 C CA . SER A 1 192 ? 35.847 14.584 -39.605 1.00 80.75 192 SER A CA 1
ATOM 1447 C C . SER A 1 192 ? 34.598 14.119 -38.849 1.00 80.75 192 SER A C 1
ATOM 1449 O O . SER A 1 192 ? 33.506 14.620 -39.125 1.00 80.75 192 SER A O 1
ATOM 1451 N N . GLY A 1 193 ? 34.731 13.173 -37.920 1.00 77.31 193 GLY A N 1
ATOM 1452 C CA . GLY A 1 193 ? 33.620 12.709 -37.094 1.00 77.31 193 GLY A CA 1
ATOM 1453 C C . GLY A 1 193 ? 33.390 13.542 -35.821 1.00 77.31 193 GLY A C 1
ATOM 1454 O O . GLY A 1 193 ? 34.044 14.556 -35.578 1.00 77.31 193 GLY A O 1
ATOM 1455 N N . ILE A 1 194 ? 32.381 13.154 -35.036 1.00 79.38 194 ILE A N 1
ATOM 1456 C CA . ILE A 1 194 ? 31.951 13.859 -33.818 1.00 79.38 194 ILE A CA 1
ATOM 1457 C C . ILE A 1 194 ? 32.631 13.255 -32.581 1.00 79.38 194 ILE A C 1
ATOM 1459 O O . ILE A 1 194 ? 32.599 12.042 -32.393 1.00 79.38 194 ILE A O 1
ATOM 1463 N N . TYR A 1 195 ? 33.156 14.096 -31.685 1.00 75.81 195 TYR A N 1
ATOM 1464 C CA . TYR A 1 195 ? 33.731 13.648 -30.411 1.00 75.81 195 TYR A CA 1
ATOM 1465 C C . TYR A 1 195 ? 32.735 12.821 -29.579 1.00 75.81 195 TYR A C 1
ATOM 1467 O O . TYR A 1 195 ? 31.625 13.274 -29.291 1.00 75.81 195 TYR A O 1
ATOM 1475 N N . HIS A 1 196 ? 33.150 11.622 -29.164 1.00 76.50 196 HIS A N 1
ATOM 1476 C CA . HIS A 1 196 ? 32.345 10.695 -28.366 1.00 76.50 196 HIS A CA 1
ATOM 1477 C C . HIS A 1 196 ? 33.223 9.968 -27.345 1.00 76.50 196 HIS A C 1
ATOM 1479 O O . HIS A 1 196 ? 34.045 9.142 -27.723 1.00 76.50 196 HIS A O 1
ATOM 1485 N N . TYR A 1 197 ? 33.069 10.282 -26.056 1.00 74.88 197 TYR A N 1
ATOM 1486 C CA . TYR A 1 197 ? 33.901 9.723 -24.978 1.00 74.88 197 TYR A CA 1
ATOM 1487 C C . TYR A 1 197 ? 35.414 9.760 -25.292 1.00 74.88 197 TYR A C 1
ATOM 1489 O O . TYR A 1 197 ? 36.113 8.763 -25.134 1.00 74.88 197 TYR A O 1
ATOM 1497 N N . THR A 1 198 ? 35.918 10.901 -25.781 1.00 77.56 198 THR A N 1
ATOM 1498 C CA . THR A 1 198 ? 37.341 11.090 -26.117 1.00 77.56 198 THR A CA 1
ATOM 1499 C C . THR A 1 198 ? 38.244 10.692 -24.945 1.00 77.56 198 THR A C 1
ATOM 1501 O O . THR A 1 198 ? 37.998 11.097 -23.807 1.00 77.56 198 THR A O 1
ATOM 1504 N N . GLY A 1 199 ? 39.265 9.880 -25.221 1.00 71.81 199 GLY A N 1
ATOM 1505 C CA . GLY A 1 199 ? 40.204 9.339 -24.237 1.00 71.81 199 GLY A CA 1
ATOM 1506 C C . GLY A 1 199 ? 39.690 8.128 -23.445 1.00 71.81 199 GLY A C 1
ATOM 1507 O O . GLY A 1 199 ? 40.425 7.591 -22.610 1.00 71.81 199 GLY A O 1
ATOM 1508 N N . ALA A 1 200 ? 38.451 7.668 -23.670 1.00 72.38 200 ALA A N 1
ATOM 1509 C CA . ALA A 1 200 ? 37.906 6.476 -23.019 1.00 72.38 200 ALA A CA 1
ATOM 1510 C C . ALA A 1 200 ? 38.434 5.167 -23.634 1.00 72.38 200 ALA A C 1
ATOM 1512 O O . ALA A 1 200 ? 38.883 5.107 -24.775 1.00 72.38 200 ALA A O 1
ATOM 1513 N N . THR A 1 201 ? 38.347 4.079 -22.866 1.00 75.94 201 THR A N 1
ATOM 1514 C CA . THR A 1 201 ? 38.661 2.727 -23.348 1.00 75.94 201 THR A CA 1
ATOM 1515 C C . THR A 1 201 ? 37.501 2.219 -24.203 1.00 75.94 201 THR A C 1
ATOM 1517 O O . THR A 1 201 ? 36.505 1.741 -23.662 1.00 75.94 201 THR A O 1
ATOM 1520 N N . CYS A 1 202 ? 37.615 2.317 -25.533 1.00 77.81 202 CYS A N 1
ATOM 1521 C CA . CYS A 1 202 ? 36.533 1.951 -26.458 1.00 77.81 202 CYS A CA 1
ATOM 1522 C C . CYS A 1 202 ? 36.013 0.525 -26.232 1.00 77.81 202 CYS A C 1
ATOM 1524 O O . CYS A 1 202 ? 34.815 0.284 -26.357 1.00 77.81 202 CYS A O 1
ATOM 1526 N N . THR A 1 203 ? 36.890 -0.400 -25.834 1.00 79.50 203 THR A N 1
ATOM 1527 C CA . THR A 1 203 ? 36.548 -1.808 -25.594 1.00 79.50 203 THR A CA 1
ATOM 1528 C C . THR A 1 203 ? 35.622 -2.054 -24.408 1.00 79.50 203 THR A C 1
ATOM 1530 O O . THR A 1 203 ? 35.104 -3.159 -24.286 1.00 79.50 203 THR A O 1
ATOM 1533 N N . GLY A 1 204 ? 35.356 -1.039 -23.577 1.00 75.38 204 GLY A N 1
ATOM 1534 C CA . GLY A 1 204 ? 34.322 -1.116 -22.544 1.00 75.38 204 GLY A CA 1
ATOM 1535 C C . GLY A 1 204 ? 32.897 -1.134 -23.107 1.00 75.38 204 GLY A C 1
ATOM 1536 O O . GLY A 1 204 ? 32.013 -1.706 -22.484 1.00 75.38 204 GLY A O 1
ATOM 1537 N N . CYS A 1 205 ? 32.672 -0.548 -24.287 1.00 77.19 205 CYS A N 1
ATOM 1538 C CA . CYS A 1 205 ? 31.360 -0.542 -24.954 1.00 77.19 205 CYS A CA 1
ATOM 1539 C C . CYS A 1 205 ? 31.396 -1.237 -26.325 1.00 77.19 205 CYS A C 1
ATOM 1541 O O . CYS A 1 205 ? 30.377 -1.703 -26.823 1.00 77.19 205 CYS A O 1
ATOM 1543 N N . HIS A 1 206 ? 32.577 -1.329 -26.936 1.00 82.38 206 HIS A N 1
ATOM 1544 C CA . HIS A 1 206 ? 32.852 -2.018 -28.193 1.00 82.38 206 HIS A CA 1
ATOM 1545 C C . HIS A 1 206 ? 33.723 -3.244 -27.919 1.00 82.38 206 HIS A C 1
ATOM 1547 O O . HIS A 1 206 ? 34.927 -3.223 -28.158 1.00 82.38 206 HIS A O 1
ATOM 1553 N N . THR A 1 207 ? 33.156 -4.300 -27.347 1.00 85.81 207 THR A N 1
ATOM 1554 C CA . THR A 1 207 ? 33.953 -5.435 -26.861 1.00 85.81 207 THR A CA 1
ATOM 1555 C C . THR A 1 207 ? 34.609 -6.221 -28.002 1.00 85.81 207 THR A C 1
ATOM 1557 O O . THR A 1 207 ? 34.093 -6.312 -29.119 1.00 85.81 207 THR A O 1
ATOM 1560 N N . HIS A 1 208 ? 35.760 -6.831 -27.713 1.00 87.06 208 HIS A N 1
ATOM 1561 C CA . HIS A 1 208 ? 36.504 -7.626 -28.694 1.00 87.06 208 HIS A CA 1
ATOM 1562 C C . HIS A 1 208 ? 35.750 -8.903 -29.104 1.00 87.06 208 HIS A C 1
ATOM 1564 O O . HIS A 1 208 ? 35.760 -9.286 -30.270 1.00 87.06 208 HIS A O 1
ATOM 1570 N N . GLU A 1 209 ? 35.037 -9.529 -28.166 1.00 87.38 209 GLU A N 1
ATOM 1571 C CA . GLU A 1 209 ? 34.202 -10.714 -28.411 1.00 87.38 209 GLU A CA 1
ATOM 1572 C C . GLU A 1 209 ? 32.999 -10.443 -29.323 1.00 87.38 209 GLU A C 1
ATOM 1574 O O . GLU A 1 209 ? 32.428 -11.371 -29.881 1.00 87.38 209 GLU A O 1
ATOM 1579 N N . SER A 1 210 ? 32.598 -9.178 -29.475 1.00 83.81 210 SER A N 1
ATOM 1580 C CA . SER A 1 210 ? 31.530 -8.755 -30.388 1.00 83.81 210 SER A CA 1
ATOM 1581 C C . SER A 1 210 ? 32.077 -8.090 -31.649 1.00 83.81 210 SER A C 1
ATOM 1583 O O . SER A 1 210 ? 31.376 -7.307 -32.293 1.00 83.81 210 SER A O 1
ATOM 1585 N N . GLY A 1 211 ? 33.347 -8.342 -31.984 1.00 86.19 211 GLY A N 1
ATOM 1586 C CA . GLY A 1 211 ? 34.001 -7.772 -33.160 1.00 86.19 211 GLY A CA 1
ATOM 1587 C C . GLY A 1 211 ? 34.036 -6.242 -33.132 1.00 86.19 211 GLY A C 1
ATOM 1588 O O . GLY A 1 211 ? 33.951 -5.614 -34.184 1.00 86.19 211 GLY A O 1
ATOM 1589 N N . PHE A 1 212 ? 34.094 -5.645 -31.933 1.00 85.38 212 PHE A N 1
ATOM 1590 C CA . PHE A 1 212 ? 34.038 -4.199 -31.677 1.00 85.38 212 PHE A CA 1
ATOM 1591 C C . PHE A 1 212 ? 32.744 -3.508 -32.138 1.00 85.38 212 PHE A C 1
ATOM 1593 O O . PHE A 1 212 ? 32.674 -2.277 -32.231 1.00 85.38 212 PHE A O 1
ATOM 1600 N N . THR A 1 213 ? 31.676 -4.266 -32.383 1.00 80.06 213 THR A N 1
ATOM 1601 C CA . THR A 1 213 ? 30.342 -3.677 -32.524 1.00 80.06 213 THR A CA 1
ATOM 1602 C C . THR A 1 213 ? 29.882 -3.116 -31.170 1.00 80.06 213 THR A C 1
ATOM 1604 O O . THR A 1 213 ? 30.228 -3.677 -30.128 1.00 80.06 213 THR A O 1
ATOM 1607 N N . PRO A 1 214 ? 29.163 -1.975 -31.140 1.00 72.06 214 PRO A N 1
ATOM 1608 C CA . PRO A 1 214 ? 28.684 -1.414 -29.885 1.00 72.06 214 PRO A CA 1
ATOM 1609 C C . PRO A 1 214 ? 27.717 -2.399 -29.229 1.00 72.06 214 PRO A C 1
ATOM 1611 O O . PRO A 1 214 ? 26.644 -2.674 -29.774 1.00 72.06 214 PRO A O 1
ATOM 1614 N N . GLN A 1 215 ? 28.089 -2.902 -28.056 1.00 67.50 215 GLN A N 1
ATOM 1615 C CA . GLN A 1 215 ? 27.141 -3.524 -27.151 1.00 67.50 215 GLN A CA 1
ATOM 1616 C C . GLN A 1 215 ? 26.354 -2.374 -26.523 1.00 67.50 215 GLN A C 1
ATOM 1618 O O . GLN A 1 215 ? 26.915 -1.514 -25.843 1.00 67.50 215 GLN A O 1
ATOM 1623 N N . TRP A 1 216 ? 25.062 -2.284 -26.837 1.00 59.22 216 TRP A N 1
ATOM 1624 C CA . TRP A 1 216 ? 24.180 -1.361 -26.132 1.00 59.22 216 TRP A CA 1
ATOM 1625 C C . TRP A 1 216 ? 24.287 -1.694 -24.646 1.00 59.22 216 TRP A C 1
ATOM 1627 O O . TRP A 1 216 ? 24.091 -2.851 -24.275 1.00 59.22 216 TRP A O 1
ATOM 1637 N N . GLY A 1 217 ? 24.661 -0.706 -23.832 1.00 62.75 217 GLY A N 1
ATOM 1638 C CA . GLY A 1 217 ? 24.705 -0.875 -22.384 1.00 62.75 217 GLY A CA 1
ATOM 1639 C C . GLY A 1 217 ? 23.359 -1.365 -21.851 1.00 62.75 217 GLY A C 1
ATOM 1640 O O . GLY A 1 217 ? 22.319 -1.227 -22.504 1.00 62.75 217 GLY A O 1
ATOM 1641 N N . ASN A 1 218 ? 23.382 -1.936 -20.654 1.00 76.94 218 ASN A N 1
ATOM 1642 C CA . ASN A 1 218 ? 22.179 -2.286 -19.916 1.00 76.94 218 ASN A CA 1
ATOM 1643 C C . ASN A 1 218 ? 21.277 -1.039 -19.761 1.00 76.94 218 ASN A C 1
ATOM 1645 O O . ASN A 1 218 ? 21.760 0.097 -19.762 1.00 76.94 218 ASN A O 1
ATOM 1649 N N . CYS A 1 219 ? 19.963 -1.226 -19.604 1.00 84.94 219 CYS A N 1
ATOM 1650 C CA . CYS A 1 219 ? 18.994 -0.160 -19.346 1.00 84.94 219 CYS A CA 1
ATOM 1651 C C . CYS A 1 219 ? 19.503 0.822 -18.274 1.00 84.94 219 CYS A C 1
ATOM 1653 O O . CYS A 1 219 ? 19.466 2.038 -18.464 1.00 84.94 219 CYS A O 1
ATOM 1655 N N . THR A 1 220 ? 20.066 0.307 -17.179 1.00 85.62 220 THR A N 1
ATOM 1656 C CA . THR A 1 220 ? 20.575 1.110 -16.058 1.00 85.62 220 THR A CA 1
ATOM 1657 C C . THR A 1 220 ? 21.775 1.994 -16.403 1.00 85.62 220 THR A C 1
ATOM 1659 O O . THR A 1 220 ? 21.971 3.020 -15.750 1.00 85.62 220 THR A O 1
ATOM 1662 N N . ASP A 1 221 ? 22.556 1.656 -17.431 1.00 81.19 221 ASP A N 1
ATOM 1663 C CA . ASP A 1 221 ? 23.791 2.373 -17.777 1.00 81.19 221 ASP A CA 1
ATOM 1664 C C . ASP A 1 221 ? 23.496 3.783 -18.294 1.00 81.19 221 ASP A C 1
ATOM 1666 O O . ASP A 1 221 ? 24.248 4.721 -18.038 1.00 81.19 221 ASP A O 1
ATOM 1670 N N . CYS A 1 222 ? 22.366 3.950 -18.986 1.00 82.12 222 CYS A N 1
ATOM 1671 C CA . CYS A 1 222 ? 21.900 5.255 -19.454 1.00 82.12 222 CYS A CA 1
ATOM 1672 C C . CYS A 1 222 ? 20.782 5.820 -18.568 1.00 82.12 222 CYS A C 1
ATOM 1674 O O . CYS A 1 222 ? 20.759 7.018 -18.294 1.00 82.12 222 CYS A O 1
ATOM 1676 N N . HIS A 1 223 ? 19.857 4.986 -18.082 1.00 87.25 223 HIS A N 1
ATOM 1677 C CA . HIS A 1 223 ? 18.683 5.457 -17.335 1.00 87.25 223 HIS A CA 1
ATOM 1678 C C . HIS A 1 223 ? 18.958 5.813 -15.860 1.00 87.25 223 HIS A C 1
ATOM 1680 O O . HIS A 1 223 ? 18.050 6.264 -15.153 1.00 87.25 223 HIS A O 1
ATOM 1686 N N . SER A 1 224 ? 20.207 5.660 -15.405 1.00 88.75 224 SER A N 1
ATOM 1687 C CA . SER A 1 224 ? 20.707 6.160 -14.113 1.00 88.75 224 SER A CA 1
ATOM 1688 C C . SER A 1 224 ? 21.059 7.648 -14.104 1.00 88.75 224 SER A C 1
ATOM 1690 O O . SER A 1 224 ? 21.473 8.174 -13.075 1.00 88.75 224 SER A O 1
ATOM 1692 N N . ALA A 1 225 ? 20.855 8.342 -15.222 1.00 86.50 225 ALA A N 1
ATOM 1693 C CA . ALA A 1 225 ? 20.896 9.793 -15.304 1.00 86.50 225 ALA A CA 1
ATOM 1694 C C . ALA A 1 225 ? 19.794 10.304 -16.244 1.00 86.50 225 ALA A C 1
ATOM 1696 O O . ALA A 1 225 ? 19.247 9.553 -17.054 1.00 86.50 225 ALA A O 1
ATOM 1697 N N . ALA A 1 226 ? 19.483 11.599 -16.157 1.00 87.38 226 ALA A N 1
ATOM 1698 C CA . ALA A 1 226 ? 18.566 12.245 -17.090 1.00 87.38 226 ALA A CA 1
ATOM 1699 C C . ALA A 1 226 ? 19.086 12.160 -18.538 1.00 87.38 226 ALA A C 1
ATOM 1701 O O . ALA A 1 226 ? 20.263 12.408 -18.809 1.00 87.38 226 ALA A O 1
ATOM 1702 N N . GLN A 1 227 ? 18.188 11.847 -19.473 1.00 85.12 227 GLN A N 1
ATOM 1703 C CA . GLN A 1 227 ? 18.486 11.681 -20.897 1.00 85.12 227 GLN A CA 1
ATOM 1704 C C . GLN A 1 227 ? 17.757 12.755 -21.711 1.00 85.12 227 GLN A C 1
ATOM 1706 O O . GLN A 1 227 ? 16.596 12.597 -22.098 1.00 85.12 227 GLN A O 1
ATOM 1711 N N . GLY A 1 228 ? 18.437 13.877 -21.963 1.00 84.06 228 GLY A N 1
ATOM 1712 C CA . GLY A 1 228 ? 17.801 15.067 -22.536 1.00 84.06 228 GLY A CA 1
ATOM 1713 C C . GLY A 1 228 ? 16.725 15.612 -21.593 1.00 84.06 228 GLY A C 1
ATOM 1714 O O . GLY A 1 228 ? 17.002 15.833 -20.419 1.00 84.06 228 GLY A O 1
ATOM 1715 N N . ASP A 1 229 ? 15.498 15.782 -22.092 1.00 82.69 229 ASP A N 1
ATOM 1716 C CA . ASP A 1 229 ? 14.347 16.233 -21.289 1.00 82.69 229 ASP A CA 1
ATOM 1717 C C . ASP A 1 229 ? 13.701 15.101 -20.462 1.00 82.69 229 ASP A C 1
ATOM 1719 O O . ASP A 1 229 ? 12.751 15.332 -19.714 1.00 82.69 229 ASP A O 1
ATOM 1723 N N . ARG A 1 230 ? 14.180 13.855 -20.597 1.00 83.25 230 ARG A N 1
ATOM 1724 C CA . ARG A 1 230 ? 13.668 12.714 -19.827 1.00 83.25 230 ARG A CA 1
ATOM 1725 C C . ARG A 1 230 ? 14.381 12.633 -18.487 1.00 83.25 230 ARG A C 1
ATOM 1727 O O . ARG A 1 230 ? 15.610 12.592 -18.443 1.00 83.25 230 ARG A O 1
ATOM 1734 N N . ARG A 1 231 ? 13.603 12.570 -17.407 1.00 87.62 231 ARG A N 1
ATOM 1735 C CA . ARG A 1 231 ? 14.128 12.428 -16.046 1.00 87.62 231 ARG A CA 1
ATOM 1736 C C . ARG A 1 231 ? 14.863 11.097 -15.843 1.00 87.62 231 ARG A C 1
ATOM 1738 O O . ARG A 1 231 ? 14.651 10.138 -16.584 1.00 87.62 231 ARG A O 1
ATOM 1745 N N . GLU A 1 232 ? 15.713 11.064 -14.825 1.00 89.50 232 GLU A N 1
ATOM 1746 C CA . GLU A 1 232 ? 16.318 9.836 -14.303 1.00 89.50 232 GLU A CA 1
ATOM 1747 C C . GLU A 1 232 ? 15.236 8.928 -13.695 1.00 89.50 232 GLU A C 1
ATOM 1749 O O . GLU A 1 232 ? 14.338 9.433 -13.027 1.00 89.50 232 GLU A O 1
ATOM 1754 N N . VAL A 1 233 ? 15.320 7.610 -13.915 1.00 90.25 233 VAL A N 1
ATOM 1755 C CA . VAL A 1 233 ? 14.303 6.648 -13.429 1.00 90.25 233 VAL A CA 1
ATOM 1756 C C . VAL A 1 233 ? 14.865 5.557 -12.519 1.00 90.25 233 VAL A C 1
ATOM 1758 O O . VAL A 1 233 ? 14.138 5.033 -11.685 1.00 90.25 233 VAL A O 1
ATOM 1761 N N . VAL A 1 234 ? 16.159 5.225 -12.614 1.00 90.44 234 VAL A N 1
ATOM 1762 C CA . VAL A 1 234 ? 16.756 4.142 -11.802 1.00 90.44 234 VAL A CA 1
ATOM 1763 C C . VAL A 1 234 ? 16.698 4.449 -10.303 1.00 90.44 234 VAL A C 1
ATOM 1765 O O . VAL A 1 234 ? 16.539 3.538 -9.494 1.00 90.44 234 VAL A O 1
ATOM 1768 N N . SER A 1 235 ? 16.799 5.719 -9.907 1.00 88.75 235 SER A N 1
ATOM 1769 C CA . SER A 1 235 ? 16.669 6.116 -8.502 1.00 88.75 235 SER A CA 1
ATOM 1770 C C . SER A 1 235 ? 15.253 5.951 -7.940 1.00 88.75 235 SER A C 1
ATOM 1772 O O . SER A 1 235 ? 15.131 5.794 -6.727 1.00 88.75 235 SER A O 1
ATOM 1774 N N . GLU A 1 236 ? 14.204 5.900 -8.771 1.00 90.00 236 GLU A N 1
ATOM 1775 C CA . GLU A 1 236 ? 12.821 5.686 -8.304 1.00 90.00 236 GLU A CA 1
ATOM 1776 C C . GLU A 1 236 ? 12.628 4.282 -7.703 1.00 90.00 236 GLU A C 1
ATOM 1778 O O . GLU A 1 236 ? 11.855 4.110 -6.766 1.00 90.00 236 GLU A O 1
ATOM 1783 N N . PHE A 1 237 ? 13.404 3.291 -8.152 1.00 90.44 237 PHE A N 1
ATOM 1784 C CA . PHE A 1 237 ? 13.403 1.930 -7.594 1.00 90.44 237 PHE A CA 1
ATOM 1785 C C . PHE A 1 237 ? 14.165 1.804 -6.265 1.00 90.44 237 PHE A C 1
ATOM 1787 O O . PHE A 1 237 ? 14.295 0.715 -5.719 1.00 90.44 237 PHE A O 1
ATOM 1794 N N . ARG A 1 238 ? 14.698 2.911 -5.734 1.00 88.06 238 ARG A N 1
ATOM 1795 C CA . ARG A 1 238 ? 15.308 2.967 -4.395 1.00 88.06 238 ARG A CA 1
ATOM 1796 C C . ARG A 1 238 ? 14.406 3.643 -3.363 1.00 88.06 238 ARG A C 1
ATOM 1798 O O . ARG A 1 238 ? 14.832 3.819 -2.223 1.00 88.06 238 ARG A O 1
ATOM 1805 N N . LEU A 1 239 ? 13.209 4.067 -3.767 1.00 87.56 239 LEU A N 1
ATOM 1806 C CA . LEU A 1 239 ? 12.228 4.679 -2.874 1.00 87.56 239 LEU A CA 1
ATOM 1807 C C . LEU A 1 239 ? 11.576 3.623 -1.967 1.00 87.56 239 LEU A C 1
ATOM 1809 O O . LEU A 1 239 ? 11.739 2.425 -2.194 1.00 87.56 239 LEU A O 1
ATOM 1813 N N . SER A 1 240 ? 10.865 4.066 -0.927 1.00 86.81 240 SER A N 1
ATOM 1814 C CA . SER A 1 240 ? 10.287 3.198 0.112 1.00 86.81 240 SER A CA 1
ATOM 1815 C C . SER A 1 240 ? 9.420 2.071 -0.450 1.00 86.81 240 SER A C 1
ATOM 1817 O O . SER A 1 240 ? 9.541 0.930 -0.009 1.00 86.81 240 SER A O 1
ATOM 1819 N N . SER A 1 241 ? 8.578 2.382 -1.436 1.00 89.12 241 SER A N 1
ATOM 1820 C CA . SER A 1 241 ? 7.813 1.401 -2.199 1.00 89.12 241 SER A CA 1
ATOM 1821 C C . SER A 1 241 ? 8.199 1.468 -3.672 1.00 89.12 241 SER A C 1
ATOM 1823 O O . SER A 1 241 ? 8.441 2.548 -4.216 1.00 89.12 241 SER A O 1
ATOM 1825 N N . HIS A 1 242 ? 8.292 0.311 -4.318 1.00 91.56 242 HIS A N 1
ATOM 1826 C CA . HIS A 1 242 ? 8.651 0.191 -5.727 1.00 91.56 242 HIS A CA 1
ATOM 1827 C C . HIS A 1 242 ? 8.274 -1.195 -6.265 1.00 91.56 242 HIS A C 1
ATOM 1829 O O . HIS A 1 242 ? 8.150 -2.145 -5.498 1.00 91.56 242 HIS A O 1
ATOM 1835 N N . HIS A 1 243 ? 8.106 -1.324 -7.583 1.00 90.00 243 HIS A N 1
ATOM 1836 C CA . HIS A 1 243 ? 7.642 -2.577 -8.198 1.00 90.00 243 HIS A CA 1
ATOM 1837 C C . HIS A 1 243 ? 8.697 -3.702 -8.245 1.00 90.00 243 HIS A C 1
ATOM 1839 O O . HIS A 1 243 ? 8.319 -4.868 -8.281 1.00 90.00 243 HIS A O 1
ATOM 1845 N N . VAL A 1 244 ? 10.000 -3.384 -8.224 1.00 89.75 244 VAL A N 1
ATOM 1846 C CA . VAL A 1 244 ? 11.096 -4.375 -8.328 1.00 89.75 244 VAL A CA 1
ATOM 1847 C C . VAL A 1 244 ? 11.906 -4.418 -7.034 1.00 89.75 244 VAL A C 1
ATOM 1849 O O . VAL A 1 244 ? 12.723 -3.534 -6.804 1.00 89.75 244 VAL A O 1
ATOM 1852 N N . HIS A 1 245 ? 11.716 -5.440 -6.196 1.00 82.50 245 HIS A N 1
ATOM 1853 C CA . HIS A 1 245 ? 12.294 -5.477 -4.840 1.00 82.50 245 HIS A CA 1
ATOM 1854 C C . HIS A 1 245 ? 13.723 -6.038 -4.767 1.00 82.50 245 HIS A C 1
ATOM 1856 O O . HIS A 1 245 ? 14.283 -6.195 -3.676 1.00 82.50 245 HIS A O 1
ATOM 1862 N N . SER A 1 246 ? 14.300 -6.405 -5.909 1.00 76.00 246 SER A N 1
ATOM 1863 C CA . SER A 1 246 ? 15.677 -6.883 -6.006 1.00 76.00 246 SER A CA 1
ATOM 1864 C C . SER A 1 246 ? 16.671 -5.760 -5.684 1.00 76.00 246 SER A C 1
ATOM 1866 O O . SER A 1 246 ? 16.469 -4.604 -6.042 1.00 76.00 246 SER A O 1
ATOM 1868 N N . LEU A 1 247 ? 17.786 -6.102 -5.023 1.00 68.19 247 LEU A N 1
ATOM 1869 C CA . LEU A 1 247 ? 18.845 -5.132 -4.686 1.00 68.19 247 LEU A CA 1
ATOM 1870 C C . LEU A 1 247 ? 19.554 -4.559 -5.928 1.00 68.19 247 LEU A C 1
ATOM 1872 O O . LEU A 1 247 ? 20.140 -3.478 -5.856 1.00 68.19 247 LEU A O 1
ATOM 1876 N N . GLU A 1 248 ? 19.501 -5.279 -7.048 1.00 79.19 248 GLU A N 1
ATOM 1877 C CA . GLU A 1 248 ? 19.999 -4.861 -8.357 1.00 79.19 248 GLU A CA 1
ATOM 1878 C C . GLU A 1 248 ? 18.872 -5.014 -9.387 1.00 79.19 248 GLU A C 1
ATOM 1880 O O . GLU A 1 248 ? 18.142 -6.004 -9.350 1.00 79.19 248 GLU A O 1
ATOM 1885 N N . LEU A 1 249 ? 18.723 -4.029 -10.279 1.00 85.56 249 LEU A N 1
ATOM 1886 C CA . LEU A 1 249 ? 17.734 -4.062 -11.360 1.00 85.56 249 LEU A CA 1
ATOM 1887 C C . LEU A 1 249 ? 18.279 -4.873 -12.537 1.00 85.56 249 LEU A C 1
ATOM 1889 O O . LEU A 1 249 ? 19.326 -4.520 -13.090 1.00 85.56 249 LEU A O 1
ATOM 1893 N N . ASP A 1 250 ? 17.552 -5.908 -12.954 1.00 85.50 250 ASP A N 1
ATOM 1894 C CA . ASP A 1 250 ? 17.874 -6.665 -14.161 1.00 85.50 250 ASP A CA 1
ATOM 1895 C C . ASP A 1 250 ? 17.247 -5.972 -15.391 1.00 85.50 250 ASP A C 1
ATOM 1897 O O . ASP A 1 250 ? 16.106 -5.500 -15.326 1.00 85.50 250 ASP A O 1
ATOM 1901 N N . PRO A 1 251 ? 17.937 -5.889 -16.545 1.00 83.56 251 PRO A N 1
ATOM 1902 C CA . PRO A 1 251 ? 17.329 -5.383 -17.776 1.00 83.56 251 PRO A CA 1
ATOM 1903 C C . PRO A 1 251 ? 16.036 -6.118 -18.150 1.00 83.56 251 PRO A C 1
ATOM 1905 O O . PRO A 1 251 ? 15.137 -5.505 -18.726 1.00 83.56 251 PRO A O 1
ATOM 1908 N N . ALA A 1 252 ? 15.910 -7.403 -17.806 1.00 85.50 252 ALA A N 1
ATOM 1909 C CA . ALA A 1 252 ? 14.682 -8.162 -17.987 1.00 85.50 252 ALA A CA 1
ATOM 1910 C C . ALA A 1 252 ? 13.496 -7.537 -17.235 1.00 85.50 252 ALA A C 1
ATOM 1912 O O . ALA A 1 252 ? 12.414 -7.463 -17.812 1.00 85.50 252 ALA A O 1
ATOM 1913 N N . ASP A 1 253 ? 13.697 -7.003 -16.024 1.00 90.69 253 ASP A N 1
ATOM 1914 C CA . ASP A 1 253 ? 12.634 -6.354 -15.240 1.00 90.69 253 ASP A CA 1
ATOM 1915 C C . ASP A 1 253 ? 12.086 -5.113 -15.958 1.00 90.69 253 ASP A C 1
ATOM 1917 O O . ASP A 1 253 ? 10.885 -4.849 -15.963 1.00 90.69 253 ASP A O 1
ATOM 1921 N N . CYS A 1 254 ? 12.965 -4.363 -16.630 1.00 90.75 254 CYS A N 1
ATOM 1922 C CA . CYS A 1 254 ? 12.573 -3.193 -17.414 1.00 90.75 254 CYS A CA 1
ATOM 1923 C C . CYS A 1 254 ? 11.797 -3.591 -18.679 1.00 90.75 254 CYS A C 1
ATOM 1925 O O . CYS A 1 254 ? 10.841 -2.918 -19.069 1.00 90.75 254 CYS A O 1
ATOM 1927 N N . LEU A 1 255 ? 12.218 -4.676 -19.337 1.00 90.12 255 LEU A N 1
ATOM 1928 C CA . LEU A 1 255 ? 11.645 -5.155 -20.599 1.00 90.12 255 LEU A CA 1
ATOM 1929 C C . LEU A 1 255 ? 10.288 -5.845 -20.433 1.00 90.12 255 LEU A C 1
ATOM 1931 O O . LEU A 1 255 ? 9.559 -5.969 -21.415 1.00 90.12 255 LEU A O 1
ATOM 1935 N N . VAL A 1 256 ? 9.919 -6.240 -19.212 1.00 90.81 256 VAL A N 1
ATOM 1936 C CA . VAL A 1 256 ? 8.552 -6.680 -18.892 1.00 90.81 256 VAL A CA 1
ATOM 1937 C C . VAL A 1 256 ? 7.575 -5.551 -19.205 1.00 90.81 256 VAL A C 1
ATOM 1939 O O . VAL A 1 256 ? 6.621 -5.739 -19.957 1.00 90.81 256 VAL A O 1
ATOM 1942 N N . CYS A 1 257 ? 7.874 -4.345 -18.720 1.00 92.56 257 CYS A N 1
ATOM 1943 C CA . CYS A 1 257 ? 7.016 -3.182 -18.905 1.00 92.56 257 CYS A CA 1
ATOM 1944 C C . CYS A 1 257 ? 7.259 -2.461 -20.234 1.00 92.56 257 CYS A C 1
ATOM 1946 O O . CYS A 1 257 ? 6.309 -1.937 -20.805 1.00 92.56 257 CYS A O 1
ATOM 1948 N N . HIS A 1 258 ? 8.498 -2.390 -20.732 1.00 93.31 258 HIS A N 1
ATOM 1949 C CA . HIS A 1 258 ? 8.856 -1.507 -21.846 1.00 93.31 258 HIS A CA 1
ATOM 1950 C C . HIS A 1 258 ? 9.052 -2.211 -23.195 1.00 93.31 258 HIS A C 1
ATOM 1952 O O . HIS A 1 258 ? 9.877 -3.113 -23.340 1.00 93.31 258 HIS A O 1
ATOM 1958 N N . ASP A 1 259 ? 8.392 -1.685 -24.232 1.00 94.06 259 ASP A N 1
ATOM 1959 C CA . ASP A 1 259 ? 8.687 -2.017 -25.631 1.00 94.06 259 ASP A CA 1
ATOM 1960 C C . ASP A 1 259 ? 9.866 -1.175 -26.141 1.00 94.06 259 ASP A C 1
ATOM 1962 O O . ASP A 1 259 ? 9.781 0.051 -26.269 1.00 94.06 259 ASP A O 1
ATOM 1966 N N . THR A 1 260 ? 10.962 -1.839 -26.503 1.00 90.44 260 THR A N 1
ATOM 1967 C CA . THR A 1 260 ? 12.181 -1.192 -27.012 1.00 90.44 260 THR A CA 1
ATOM 1968 C C . THR A 1 260 ? 12.291 -1.198 -28.537 1.00 90.44 260 THR A C 1
ATOM 1970 O O . THR A 1 260 ? 13.268 -0.678 -29.081 1.00 90.44 260 THR A O 1
ATOM 1973 N N . SER A 1 261 ? 11.274 -1.687 -29.262 1.00 87.56 261 SER A N 1
ATOM 1974 C CA . SER A 1 261 ? 11.286 -1.752 -30.735 1.00 87.56 261 SER A CA 1
ATOM 1975 C C . SER A 1 261 ? 11.485 -0.391 -31.421 1.00 87.56 261 SER A C 1
ATOM 1977 O O . SER A 1 261 ? 11.978 -0.323 -32.548 1.00 87.56 261 SER A O 1
ATOM 1979 N N . GLN A 1 262 ? 11.126 0.700 -30.736 1.00 87.25 262 GLN A N 1
ATOM 1980 C CA . GLN A 1 262 ? 11.338 2.084 -31.173 1.00 87.25 262 GLN A CA 1
ATOM 1981 C C . GLN A 1 262 ? 12.087 2.906 -30.115 1.00 87.25 262 GLN A C 1
ATOM 1983 O O . GLN A 1 262 ? 11.778 4.080 -29.894 1.00 87.25 262 GLN A O 1
ATOM 1988 N N . HIS A 1 263 ? 13.060 2.295 -29.434 1.00 85.88 263 HIS A N 1
ATOM 1989 C CA . HIS A 1 263 ? 13.897 2.993 -28.462 1.00 85.88 263 HIS A CA 1
ATOM 1990 C C . HIS A 1 263 ? 14.542 4.249 -29.085 1.00 85.88 263 HIS A C 1
ATOM 1992 O O . HIS A 1 263 ? 14.967 4.239 -30.240 1.00 85.88 263 HIS A O 1
ATOM 1998 N N . MET A 1 264 ? 14.566 5.355 -28.329 1.00 84.75 264 MET A N 1
ATOM 1999 C CA . MET A 1 264 ? 14.939 6.711 -28.786 1.00 84.75 264 MET A CA 1
ATOM 2000 C C . MET A 1 264 ? 14.002 7.346 -29.836 1.00 84.75 264 MET A C 1
ATOM 2002 O O . MET A 1 264 ? 14.276 8.442 -30.321 1.00 84.75 264 MET A O 1
ATOM 2006 N N . GLY A 1 265 ? 12.856 6.728 -30.141 1.00 83.44 265 GLY A N 1
ATOM 2007 C CA . GLY A 1 265 ? 11.832 7.257 -31.052 1.00 83.44 265 GLY A CA 1
ATOM 2008 C C . GLY A 1 265 ? 10.990 8.411 -30.488 1.00 83.44 265 GLY A C 1
ATOM 2009 O O . GLY A 1 265 ? 10.085 8.894 -31.163 1.00 83.44 265 GLY A O 1
ATOM 2010 N N . GLY A 1 266 ? 11.267 8.859 -29.258 1.00 85.19 266 GLY A N 1
ATOM 2011 C CA . GLY A 1 266 ? 10.627 10.024 -28.637 1.00 85.19 266 GLY A CA 1
ATOM 2012 C C . GLY A 1 266 ? 9.395 9.727 -27.776 1.00 85.19 266 GLY A C 1
ATOM 2013 O O . GLY A 1 266 ? 8.932 10.631 -27.088 1.00 85.19 266 GLY A O 1
ATOM 2014 N N . GLN A 1 267 ? 8.916 8.482 -27.716 1.00 89.44 267 GLN A N 1
ATOM 2015 C CA . GLN A 1 267 ? 7.774 8.058 -26.889 1.00 89.44 267 GLN A CA 1
ATOM 2016 C C . GLN A 1 267 ? 8.182 6.980 -25.881 1.00 89.44 267 GLN A C 1
ATOM 2018 O O . GLN A 1 267 ? 9.083 6.190 -26.156 1.00 89.44 267 GLN A O 1
ATOM 2023 N N . VAL A 1 268 ? 7.532 6.959 -24.712 1.00 92.06 268 VAL A N 1
ATOM 2024 C CA . VAL A 1 268 ? 7.550 5.765 -23.848 1.00 92.06 268 VAL A CA 1
ATOM 2025 C C . VAL A 1 268 ? 6.527 4.791 -24.413 1.00 92.06 268 VAL A C 1
ATOM 2027 O O . VAL A 1 268 ? 5.424 5.196 -24.774 1.00 92.06 268 VAL A O 1
ATOM 2030 N N . ARG A 1 269 ? 6.899 3.522 -24.526 1.00 94.62 269 ARG A N 1
ATOM 2031 C CA . ARG A 1 269 ? 6.038 2.467 -25.054 1.00 94.62 269 ARG A CA 1
ATOM 2032 C C . ARG A 1 269 ? 6.000 1.343 -24.034 1.00 94.62 269 ARG A C 1
ATOM 2034 O O . ARG A 1 269 ? 7.057 0.961 -23.527 1.00 94.62 269 ARG A O 1
ATOM 2041 N N . LEU A 1 270 ? 4.799 0.881 -23.716 1.00 95.62 270 LEU A N 1
ATOM 2042 C CA . LEU A 1 270 ? 4.566 -0.125 -22.689 1.00 95.62 270 LEU A CA 1
ATOM 2043 C C . LEU A 1 270 ? 3.983 -1.398 -23.296 1.00 95.62 270 LEU A C 1
ATOM 2045 O O . LEU A 1 270 ? 3.165 -1.313 -24.211 1.00 95.62 270 LEU A O 1
ATOM 2049 N N . ASN A 1 271 ? 4.398 -2.554 -22.794 1.00 94.12 271 ASN A N 1
ATOM 2050 C CA . ASN A 1 271 ? 3.828 -3.844 -23.161 1.00 94.12 271 ASN A CA 1
ATOM 2051 C C . ASN A 1 271 ? 2.577 -4.091 -22.321 1.00 94.12 271 ASN A C 1
ATOM 2053 O O . ASN A 1 271 ? 2.636 -4.032 -21.097 1.00 94.12 271 ASN A O 1
ATOM 2057 N N . ASN A 1 272 ? 1.457 -4.409 -22.958 1.00 93.38 272 ASN A N 1
ATOM 2058 C CA . ASN A 1 272 ? 0.353 -5.054 -22.267 1.00 93.38 272 ASN A CA 1
ATOM 2059 C C . ASN A 1 272 ? 0.616 -6.562 -22.281 1.00 93.38 272 ASN A C 1
ATOM 2061 O O . ASN A 1 272 ? 0.624 -7.180 -23.349 1.00 93.38 272 ASN A O 1
ATOM 2065 N N . VAL A 1 273 ? 0.886 -7.135 -21.111 1.00 90.31 273 VAL A N 1
ATOM 2066 C CA . VAL A 1 273 ? 1.347 -8.522 -21.023 1.00 90.31 273 VAL A CA 1
ATOM 2067 C C . VAL A 1 273 ? 0.272 -9.516 -21.468 1.00 90.31 273 VAL A C 1
ATOM 2069 O O . VAL A 1 273 ? 0.620 -10.467 -22.161 1.00 90.31 273 VAL A O 1
ATOM 2072 N N . ASP A 1 274 ? -1.014 -9.270 -21.221 1.00 90.44 274 ASP A N 1
ATOM 2073 C CA . ASP A 1 274 ? -2.089 -10.221 -21.568 1.00 90.44 274 ASP A CA 1
ATOM 2074 C C . ASP A 1 274 ? -2.471 -10.222 -23.045 1.00 90.44 274 ASP A C 1
ATOM 2076 O O . ASP A 1 274 ? -2.831 -11.246 -23.630 1.00 90.44 274 ASP A O 1
ATOM 2080 N N . THR A 1 275 ? -2.423 -9.049 -23.674 1.00 90.12 275 THR A N 1
ATOM 2081 C CA . THR A 1 275 ? -2.871 -8.875 -25.066 1.00 90.12 275 THR A CA 1
ATOM 2082 C C . THR A 1 275 ? -1.722 -8.879 -26.066 1.00 90.12 275 THR A C 1
ATOM 2084 O O . THR A 1 275 ? -1.961 -9.008 -27.268 1.00 90.12 275 THR A O 1
ATOM 2087 N N . ALA A 1 276 ? -0.480 -8.749 -25.585 1.00 84.31 276 ALA A N 1
ATOM 2088 C CA . ALA A 1 276 ? 0.714 -8.465 -26.380 1.00 84.31 276 ALA A CA 1
ATOM 2089 C C . ALA A 1 276 ? 0.630 -7.157 -27.198 1.00 84.31 276 ALA A C 1
ATOM 2091 O O . ALA A 1 276 ? 1.445 -6.933 -28.101 1.00 84.31 276 ALA A O 1
ATOM 2092 N N . ASP A 1 277 ? -0.335 -6.284 -26.892 1.00 93.25 277 ASP A N 1
ATOM 2093 C CA . ASP A 1 277 ? -0.433 -4.958 -27.487 1.00 93.25 277 ASP A CA 1
ATOM 2094 C C . ASP A 1 277 ? 0.648 -4.026 -26.923 1.00 93.25 277 ASP A C 1
ATOM 2096 O O . ASP A 1 277 ? 1.094 -4.151 -25.782 1.00 93.25 277 ASP A O 1
ATOM 2100 N N . VAL A 1 278 ? 1.050 -3.041 -27.729 1.00 95.06 278 VAL A N 1
ATOM 2101 C CA . VAL A 1 278 ? 1.951 -1.969 -27.292 1.00 95.06 278 VAL A CA 1
ATOM 2102 C C . VAL A 1 278 ? 1.154 -0.690 -27.078 1.00 95.06 278 VAL A C 1
ATOM 2104 O O . VAL A 1 278 ? 0.479 -0.212 -27.992 1.00 95.06 278 VAL A O 1
ATOM 2107 N N . ILE A 1 279 ? 1.298 -0.099 -25.895 1.00 95.62 279 ILE A N 1
ATOM 2108 C CA . ILE A 1 279 ? 0.638 1.136 -25.474 1.00 95.62 279 ILE A CA 1
ATOM 2109 C C . ILE A 1 279 ? 1.640 2.298 -25.588 1.00 95.62 279 ILE A C 1
ATOM 2111 O O . ILE A 1 279 ? 2.528 2.440 -24.742 1.00 95.62 279 ILE A O 1
ATOM 2115 N N . PRO A 1 280 ? 1.556 3.140 -26.635 1.00 95.12 280 PRO A N 1
ATOM 2116 C CA . PRO A 1 280 ? 2.398 4.323 -26.752 1.00 95.12 280 PRO A CA 1
ATOM 2117 C C . PRO A 1 280 ? 1.854 5.474 -25.896 1.00 95.12 280 PRO A C 1
ATOM 2119 O O . PRO A 1 280 ? 0.710 5.912 -26.063 1.00 95.12 280 PRO A O 1
ATOM 2122 N N . LEU A 1 281 ? 2.711 6.022 -25.037 1.00 93.06 281 LEU A N 1
ATOM 2123 C CA . LEU A 1 281 ? 2.450 7.265 -24.319 1.00 93.06 281 LEU A CA 1
ATOM 2124 C C . LEU A 1 281 ? 2.876 8.446 -25.192 1.00 93.06 281 LEU A C 1
ATOM 2126 O O . LEU A 1 281 ? 4.033 8.557 -25.614 1.00 93.06 281 LEU A O 1
ATOM 2130 N N . THR A 1 282 ? 1.912 9.312 -25.496 1.00 92.75 282 THR A N 1
ATOM 2131 C CA . THR A 1 282 ? 2.088 10.487 -26.363 1.00 92.75 282 THR A CA 1
ATOM 2132 C C . THR A 1 282 ? 2.294 11.779 -25.578 1.00 92.75 282 THR A C 1
ATOM 2134 O O . THR A 1 282 ? 2.671 12.788 -26.172 1.00 92.75 282 THR A O 1
ATOM 2137 N N . GLY A 1 283 ? 2.095 11.731 -24.263 1.00 90.31 283 GLY A N 1
ATOM 2138 C CA . GLY A 1 283 ? 2.334 12.816 -23.319 1.00 90.31 283 GLY A CA 1
ATOM 2139 C C . GLY A 1 283 ? 2.770 12.280 -21.954 1.00 90.31 283 GLY A C 1
ATOM 2140 O O . GLY A 1 283 ? 3.150 11.115 -21.834 1.00 90.31 283 GLY A O 1
ATOM 2141 N N . ASP A 1 284 ? 2.734 13.148 -20.945 1.00 88.44 284 ASP A N 1
ATOM 2142 C CA . ASP A 1 284 ? 3.050 12.791 -19.562 1.00 88.44 284 ASP A CA 1
ATOM 2143 C C . ASP A 1 284 ? 1.776 12.333 -18.829 1.00 88.44 284 ASP A C 1
ATOM 2145 O O . ASP A 1 284 ? 0.899 13.167 -18.578 1.00 88.44 284 ASP A O 1
ATOM 2149 N N . PRO A 1 285 ? 1.646 11.041 -18.470 1.00 89.50 285 PRO A N 1
ATOM 2150 C CA . PRO A 1 285 ? 0.477 10.545 -17.749 1.00 89.50 285 PRO A CA 1
ATOM 2151 C C . PRO A 1 285 ? 0.346 11.130 -16.337 1.00 89.50 285 PRO A C 1
ATOM 2153 O O . PRO A 1 285 ? -0.729 11.030 -15.759 1.00 89.50 285 PRO A O 1
ATOM 2156 N N . ALA A 1 286 ? 1.388 11.756 -15.774 1.00 86.12 286 ALA A N 1
ATOM 2157 C CA . ALA A 1 286 ? 1.297 12.415 -14.468 1.00 86.12 286 ALA A CA 1
ATOM 2158 C C . ALA A 1 286 ? 0.650 13.805 -14.552 1.00 86.12 286 ALA A C 1
ATOM 2160 O O . ALA A 1 286 ? 0.240 14.355 -13.537 1.00 86.12 286 ALA A O 1
ATOM 2161 N N . ALA A 1 287 ? 0.555 14.376 -15.756 1.00 86.44 287 ALA A N 1
ATOM 2162 C CA . ALA A 1 287 ? 0.013 15.715 -15.983 1.00 86.44 287 ALA A CA 1
ATOM 2163 C C . ALA A 1 287 ? -1.238 15.729 -16.878 1.00 86.44 287 ALA A C 1
ATOM 2165 O O . ALA A 1 287 ? -1.918 16.753 -16.953 1.00 86.44 287 ALA A O 1
ATOM 2166 N N . ASP A 1 288 ? -1.534 14.630 -17.579 1.00 88.81 288 ASP A N 1
ATOM 2167 C CA . ASP A 1 288 ? -2.684 14.517 -18.477 1.00 88.81 288 ASP A CA 1
ATOM 2168 C C . ASP A 1 288 ? -3.531 13.275 -18.142 1.00 88.81 288 ASP A C 1
ATOM 2170 O O . ASP A 1 288 ? -3.108 12.150 -18.437 1.00 88.81 288 ASP A O 1
ATOM 2174 N N . PRO A 1 289 ? -4.760 13.445 -17.615 1.00 87.94 289 PRO A N 1
ATOM 2175 C CA . PRO A 1 289 ? -5.645 12.321 -17.314 1.00 87.94 289 PRO A CA 1
ATOM 2176 C C . PRO A 1 289 ? -6.005 11.498 -18.562 1.00 87.94 289 PRO A C 1
ATOM 2178 O O . PRO A 1 289 ? -6.281 10.305 -18.462 1.00 87.94 289 PRO A O 1
ATOM 2181 N N . THR A 1 290 ? -5.960 12.088 -19.761 1.00 89.38 290 THR A N 1
ATOM 2182 C CA . THR A 1 290 ? -6.203 11.366 -21.023 1.00 89.38 290 THR A CA 1
ATOM 2183 C C . THR A 1 290 ? -5.089 10.365 -21.322 1.00 89.38 290 THR A C 1
ATOM 2185 O O . THR A 1 290 ? -5.345 9.293 -21.872 1.00 89.38 290 THR A O 1
ATOM 2188 N N . GLU A 1 291 ? -3.846 10.705 -20.972 1.00 91.62 291 GLU A N 1
ATOM 2189 C CA . GLU A 1 291 ? -2.716 9.781 -21.063 1.00 91.62 291 GLU A CA 1
ATOM 2190 C C . GLU A 1 291 ? -2.758 8.760 -19.921 1.00 91.62 291 GLU A C 1
ATOM 2192 O O . GLU A 1 291 ? -2.522 7.579 -20.172 1.00 91.62 291 GLU A O 1
ATOM 2197 N N . ALA A 1 292 ? -3.136 9.179 -18.708 1.00 90.62 292 ALA A N 1
ATOM 2198 C CA . ALA A 1 292 ? -3.257 8.302 -17.543 1.00 90.62 292 ALA A CA 1
ATOM 2199 C C . ALA A 1 292 ? -4.263 7.156 -17.748 1.00 90.62 292 ALA A C 1
ATOM 2201 O O . ALA A 1 292 ? -3.961 6.013 -17.416 1.00 90.62 292 ALA A O 1
ATOM 2202 N N . VAL A 1 293 ? -5.414 7.413 -18.386 1.00 89.56 293 VAL A N 1
ATOM 2203 C CA . VAL A 1 293 ? -6.426 6.377 -18.697 1.00 89.56 293 VAL A CA 1
ATOM 2204 C C . VAL A 1 293 ? -5.857 5.227 -19.538 1.00 89.56 293 VAL A C 1
ATOM 2206 O O . VAL A 1 293 ? -6.314 4.091 -19.422 1.00 89.56 293 VAL A O 1
ATOM 2209 N N . LYS A 1 294 ? -4.839 5.473 -20.375 1.00 91.12 294 LYS A N 1
ATOM 2210 C CA . LYS A 1 294 ? -4.198 4.402 -21.158 1.00 91.12 294 LYS A CA 1
ATOM 2211 C C . LYS A 1 294 ? -3.485 3.386 -20.263 1.00 91.12 294 LYS A C 1
ATOM 2213 O O . LYS A 1 294 ? -3.349 2.228 -20.657 1.00 91.12 294 LYS A O 1
ATOM 2218 N N . LEU A 1 295 ? -3.037 3.817 -19.082 1.00 92.25 295 LEU A N 1
ATOM 2219 C CA . LEU A 1 295 ? -2.329 2.974 -18.124 1.00 92.25 295 LEU A CA 1
ATOM 2220 C C . LEU A 1 295 ? -3.256 2.035 -17.359 1.00 92.25 295 LEU A C 1
ATOM 2222 O O . LEU A 1 295 ? -2.777 1.046 -16.829 1.00 92.25 295 LEU A O 1
ATOM 2226 N N . GLU A 1 296 ? -4.567 2.268 -17.362 1.00 90.06 296 GLU A N 1
ATOM 2227 C CA . GLU A 1 296 ? -5.526 1.414 -16.656 1.00 90.06 296 GLU A CA 1
ATOM 2228 C C . GLU A 1 296 ? -5.415 -0.053 -17.106 1.00 90.06 296 GLU A C 1
ATOM 2230 O O . GLU A 1 296 ? -5.139 -0.952 -16.318 1.00 90.06 296 GLU A O 1
ATOM 2235 N N . SER A 1 297 ? -5.539 -0.281 -18.419 1.00 88.94 297 SER A N 1
ATOM 2236 C CA . SER A 1 297 ? -5.419 -1.618 -19.012 1.00 88.94 297 SER A CA 1
ATOM 2237 C C . SER A 1 297 ? -4.011 -2.203 -18.903 1.00 88.94 297 SER A C 1
ATOM 2239 O O . SER A 1 297 ? -3.853 -3.414 -18.961 1.00 88.94 297 SER A O 1
ATOM 2241 N N . PHE A 1 298 ? -2.991 -1.352 -18.774 1.00 92.75 298 PHE A N 1
ATOM 2242 C CA . PHE A 1 298 ? -1.609 -1.780 -18.579 1.00 92.75 298 PHE A CA 1
ATOM 2243 C C . PHE A 1 298 ? -1.392 -2.293 -17.153 1.00 92.75 298 PHE A C 1
ATOM 2245 O O . PHE A 1 298 ? -0.859 -3.380 -16.978 1.00 92.75 298 PHE A O 1
ATOM 2252 N N . CYS A 1 299 ? -1.832 -1.533 -16.148 1.00 92.94 299 CYS A N 1
ATOM 2253 C CA . CYS A 1 299 ? -1.700 -1.897 -14.742 1.00 92.94 299 CYS A CA 1
ATOM 2254 C C . CYS A 1 299 ? -2.505 -3.160 -14.426 1.00 92.94 299 CYS A C 1
ATOM 2256 O O . CYS A 1 299 ? -1.964 -4.095 -13.840 1.00 92.94 299 CYS A O 1
ATOM 2258 N N . LEU A 1 300 ? -3.768 -3.214 -14.862 1.00 91.62 300 LEU A N 1
ATOM 2259 C CA . LEU A 1 300 ? -4.641 -4.361 -14.607 1.00 91.62 300 LEU A CA 1
ATOM 2260 C C . LEU A 1 300 ? -4.161 -5.645 -15.289 1.00 91.62 300 LEU A C 1
ATOM 2262 O O . LEU A 1 300 ? -4.454 -6.707 -14.770 1.00 91.62 300 LEU A O 1
ATOM 2266 N N . ALA A 1 301 ? -3.375 -5.557 -16.367 1.00 92.12 301 ALA A N 1
ATOM 2267 C CA . ALA A 1 301 ? -2.804 -6.740 -17.012 1.00 92.12 301 ALA A CA 1
ATOM 2268 C C . ALA A 1 301 ? -1.718 -7.446 -16.182 1.00 92.12 301 ALA A C 1
ATOM 2270 O O . ALA A 1 301 ? -1.267 -8.524 -16.530 1.00 92.12 301 ALA A O 1
ATOM 2271 N N . CYS A 1 302 ? -1.225 -6.809 -15.119 1.00 93.12 302 CYS A N 1
ATOM 2272 C CA . CYS A 1 302 ? -0.369 -7.468 -14.133 1.00 93.12 302 CYS A CA 1
ATOM 2273 C C . CYS A 1 302 ? -1.062 -7.584 -12.777 1.00 93.12 302 CYS A C 1
ATOM 2275 O O . CYS A 1 302 ? -0.700 -8.445 -11.991 1.00 93.12 302 CYS A O 1
ATOM 2277 N N . HIS A 1 303 ? -1.997 -6.691 -12.464 1.00 92.25 303 HIS A N 1
ATOM 2278 C CA . HIS A 1 303 ? -2.731 -6.654 -11.203 1.00 92.25 303 HIS A CA 1
ATOM 2279 C C . HIS A 1 303 ? -4.089 -7.340 -11.325 1.00 92.25 303 HIS A C 1
ATOM 2281 O O . HIS A 1 303 ? -5.063 -6.855 -10.772 1.00 92.25 303 HIS A O 1
ATOM 2287 N N . ASP A 1 304 ? -4.196 -8.442 -12.048 1.00 90.31 304 ASP A N 1
ATOM 2288 C CA . ASP A 1 304 ? -5.390 -9.279 -12.053 1.00 90.31 304 ASP A CA 1
ATOM 2289 C C . ASP A 1 304 ? -5.120 -10.614 -11.340 1.00 90.31 304 ASP A C 1
ATOM 2291 O O . ASP A 1 304 ? -4.158 -10.765 -10.584 1.00 90.31 304 ASP A O 1
ATOM 2295 N N . ALA A 1 305 ? -6.026 -11.577 -11.509 1.00 87.31 305 ALA A N 1
ATOM 2296 C CA . ALA A 1 305 ? -5.981 -12.836 -10.778 1.00 87.31 305 ALA A CA 1
ATOM 2297 C C . ALA A 1 305 ? -4.838 -13.770 -11.215 1.00 87.31 305 ALA A C 1
ATOM 2299 O O . ALA A 1 305 ? -4.449 -14.638 -10.427 1.00 87.31 305 ALA A O 1
ATOM 2300 N N . ASP A 1 306 ? -4.322 -13.653 -12.442 1.00 88.12 306 ASP A N 1
ATOM 2301 C CA . ASP A 1 306 ? -3.204 -14.464 -12.928 1.00 88.12 306 ASP A CA 1
ATOM 2302 C C . ASP A 1 306 ? -1.881 -13.700 -13.032 1.00 88.12 306 ASP A C 1
ATOM 2304 O O . ASP A 1 306 ? -0.837 -14.325 -13.231 1.00 88.12 306 ASP A O 1
ATOM 2308 N N . GLY A 1 307 ? -1.860 -12.395 -12.783 1.00 87.00 307 GLY A N 1
ATOM 2309 C CA . GLY A 1 307 ? -0.626 -11.623 -12.783 1.00 87.00 307 GLY A CA 1
ATOM 2310 C C . GLY A 1 307 ? -0.146 -11.375 -14.209 1.00 87.00 307 GLY A C 1
ATOM 2311 O O . GLY A 1 307 ? -0.934 -11.060 -15.079 1.00 87.00 307 GLY A O 1
ATOM 2312 N N . ALA A 1 308 ? 1.145 -11.565 -14.507 1.00 87.06 308 ALA A N 1
ATOM 2313 C CA . ALA A 1 308 ? 1.633 -11.440 -15.885 1.00 87.06 308 ALA A CA 1
ATOM 2314 C C . ALA A 1 308 ? 1.447 -12.759 -16.667 1.00 87.06 308 ALA A C 1
ATOM 2316 O O . ALA A 1 308 ? 2.412 -13.502 -16.893 1.00 87.06 308 ALA A O 1
ATOM 2317 N N . ASN A 1 309 ? 0.209 -13.076 -17.066 1.00 85.38 309 ASN A N 1
ATOM 2318 C CA . ASN A 1 309 ? -0.191 -14.357 -17.680 1.00 85.38 309 ASN A CA 1
ATOM 2319 C C . ASN A 1 309 ? 0.212 -15.602 -16.862 1.00 85.38 309 ASN A C 1
ATOM 2321 O O . ASN A 1 309 ? 0.841 -16.542 -17.376 1.00 85.38 309 ASN A O 1
ATOM 2325 N N . GLY A 1 310 ? -0.086 -15.615 -15.568 1.00 83.69 310 GLY A N 1
ATOM 2326 C CA . GLY A 1 310 ? 0.200 -16.740 -14.673 1.00 83.69 310 GLY A CA 1
ATOM 2327 C C . GLY A 1 310 ? 1.628 -16.787 -14.127 1.00 83.69 310 GLY A C 1
ATOM 2328 O O . GLY A 1 310 ? 2.010 -17.806 -13.546 1.00 83.69 310 GLY A O 1
ATOM 2329 N N . ASN A 1 311 ? 2.430 -15.735 -14.322 1.00 85.62 311 ASN A N 1
ATOM 2330 C CA . ASN A 1 311 ? 3.810 -15.652 -13.839 1.00 85.62 311 ASN A CA 1
ATOM 2331 C C . ASN A 1 311 ? 4.050 -14.381 -13.016 1.00 85.62 311 ASN A C 1
ATOM 2333 O O . ASN A 1 311 ? 3.385 -13.362 -13.208 1.00 85.62 311 ASN A O 1
ATOM 2337 N N . ALA A 1 312 ? 5.060 -14.439 -12.142 1.00 89.62 312 ALA A N 1
ATOM 2338 C CA . ALA A 1 312 ? 5.592 -13.249 -11.491 1.00 89.62 312 ALA A CA 1
ATOM 2339 C C . ALA A 1 312 ? 6.133 -12.286 -12.563 1.00 89.62 312 ALA A C 1
ATOM 2341 O O . ALA A 1 312 ? 6.907 -12.735 -13.416 1.00 89.62 312 ALA A O 1
ATOM 2342 N N . PRO A 1 313 ? 5.754 -10.994 -12.541 1.00 88.88 313 PRO A N 1
ATOM 2343 C CA . PRO A 1 313 ? 6.186 -10.052 -13.568 1.00 88.88 313 PRO A CA 1
ATOM 2344 C C . PRO A 1 313 ? 7.700 -9.823 -13.571 1.00 88.88 313 PRO A C 1
ATOM 2346 O O . PRO A 1 313 ? 8.279 -9.635 -14.634 1.00 88.88 313 PRO A O 1
ATOM 2349 N N . PHE A 1 314 ? 8.349 -9.860 -12.404 1.00 91.06 314 PHE A N 1
ATOM 2350 C CA . PHE A 1 314 ? 9.753 -9.477 -12.240 1.00 91.06 314 PHE A CA 1
ATOM 2351 C C . PHE A 1 314 ? 10.627 -10.625 -11.729 1.00 91.06 314 PHE A C 1
ATOM 2353 O O . PHE A 1 314 ? 10.152 -11.646 -11.222 1.00 91.06 314 PHE A O 1
ATOM 2360 N N . THR A 1 315 ? 11.942 -10.440 -11.837 1.00 88.81 315 THR A N 1
ATOM 2361 C CA . THR A 1 315 ? 12.967 -11.406 -11.416 1.00 88.81 315 THR A CA 1
ATOM 2362 C C . THR A 1 315 ? 12.976 -11.681 -9.909 1.00 88.81 315 THR A C 1
ATOM 2364 O O . THR A 1 315 ? 13.520 -12.702 -9.484 1.00 88.81 315 THR A O 1
ATOM 2367 N N . ASP A 1 316 ? 12.336 -10.828 -9.100 1.00 85.81 316 ASP A N 1
ATOM 2368 C CA . ASP A 1 316 ? 12.162 -11.040 -7.658 1.00 85.81 316 ASP A CA 1
ATOM 2369 C C . ASP A 1 316 ? 11.160 -12.164 -7.320 1.00 85.81 316 ASP A C 1
ATOM 2371 O O . ASP A 1 316 ? 11.089 -12.611 -6.171 1.00 85.81 316 ASP A O 1
ATOM 2375 N N . GLY A 1 317 ? 10.418 -12.657 -8.320 1.00 88.56 317 GLY A N 1
ATOM 2376 C CA . GLY A 1 317 ? 9.481 -13.768 -8.191 1.00 88.56 317 GLY A CA 1
ATOM 2377 C C . GLY A 1 317 ? 8.219 -13.437 -7.393 1.00 88.56 317 GLY A C 1
ATOM 2378 O O . GLY A 1 317 ? 7.484 -14.359 -7.030 1.00 88.56 317 GLY A O 1
ATOM 2379 N N . LYS A 1 318 ? 7.961 -12.159 -7.091 1.00 88.25 318 LYS A N 1
ATOM 2380 C CA . LYS A 1 318 ? 6.777 -11.744 -6.338 1.00 88.25 318 LYS A CA 1
ATOM 2381 C C . LYS A 1 318 ? 5.584 -11.543 -7.265 1.00 88.25 318 LYS A C 1
ATOM 2383 O O . LYS A 1 318 ? 5.696 -10.939 -8.328 1.00 88.25 318 LYS A O 1
ATOM 2388 N N . MET A 1 319 ? 4.428 -12.036 -6.825 1.00 87.81 319 MET A N 1
ATOM 2389 C CA . MET A 1 319 ? 3.155 -11.724 -7.467 1.00 87.81 319 MET A CA 1
ATOM 2390 C C . MET A 1 319 ? 2.637 -10.386 -6.929 1.00 87.81 319 MET A C 1
ATOM 2392 O O . MET A 1 319 ? 2.721 -10.159 -5.717 1.00 87.81 319 MET A O 1
ATOM 2396 N N . PRO A 1 320 ? 2.116 -9.508 -7.795 1.00 87.50 320 PRO A N 1
ATOM 2397 C CA . PRO A 1 320 ? 1.417 -8.310 -7.357 1.00 87.50 320 PRO A CA 1
ATOM 2398 C C . PRO A 1 320 ? 0.091 -8.666 -6.672 1.00 87.50 320 PRO A C 1
ATOM 2400 O O . PRO A 1 320 ? -0.421 -9.778 -6.804 1.00 87.50 320 PRO A O 1
ATOM 2403 N N . VAL A 1 321 ? -0.466 -7.698 -5.942 1.00 83.81 321 VAL A N 1
ATOM 2404 C CA . VAL A 1 321 ? -1.831 -7.794 -5.408 1.00 83.81 321 VAL A CA 1
ATOM 2405 C C . VAL A 1 321 ? -2.816 -7.770 -6.574 1.00 83.81 321 VAL A C 1
ATOM 2407 O O . VAL A 1 321 ? -2.699 -6.915 -7.459 1.00 83.81 321 VAL A O 1
ATOM 2410 N N . ALA A 1 322 ? -3.764 -8.703 -6.560 1.00 89.12 322 ALA A N 1
ATOM 2411 C CA . ALA A 1 322 ? -4.787 -8.825 -7.584 1.00 89.12 322 ALA A CA 1
ATOM 2412 C C . ALA A 1 322 ? -5.910 -7.804 -7.359 1.00 89.12 322 ALA A C 1
ATOM 2414 O O . ALA A 1 322 ? -6.401 -7.621 -6.249 1.00 89.12 322 ALA A O 1
ATOM 2415 N N . VAL A 1 323 ? -6.341 -7.175 -8.445 1.00 90.38 323 VAL A N 1
ATOM 2416 C CA . VAL A 1 323 ? -7.461 -6.246 -8.530 1.00 90.38 323 VAL A CA 1
ATOM 2417 C C . VAL A 1 323 ? -8.510 -6.851 -9.454 1.00 90.38 323 VAL A C 1
ATOM 2419 O O . VAL A 1 323 ? -8.298 -7.008 -10.658 1.00 90.38 323 VAL A O 1
ATOM 2422 N N . ASP A 1 324 ? -9.678 -7.189 -8.908 1.00 88.81 324 ASP A N 1
ATOM 2423 C CA . ASP A 1 324 ? -10.798 -7.639 -9.735 1.00 88.81 324 ASP A CA 1
ATOM 2424 C C . ASP A 1 324 ? -11.303 -6.476 -10.608 1.00 88.81 324 ASP A C 1
ATOM 2426 O O . ASP A 1 324 ? -11.875 -5.498 -10.118 1.00 88.81 324 ASP A O 1
ATOM 2430 N N . SER A 1 325 ? -11.093 -6.589 -11.921 1.00 86.56 325 SER A N 1
ATOM 2431 C CA . SER A 1 325 ? -11.459 -5.547 -12.889 1.00 86.56 325 SER A CA 1
ATOM 2432 C C . SER A 1 325 ? -12.956 -5.217 -12.909 1.00 86.56 325 SER A C 1
ATOM 2434 O O . SER A 1 325 ? -13.317 -4.064 -13.142 1.00 86.56 325 SER A O 1
ATOM 2436 N N . LEU A 1 326 ? -13.838 -6.183 -12.627 1.00 87.38 326 LEU A N 1
ATOM 2437 C CA . LEU A 1 326 ? -15.282 -5.958 -12.586 1.00 87.38 326 LEU A CA 1
ATOM 2438 C C . LEU A 1 326 ? -15.681 -5.176 -11.331 1.00 87.38 326 LEU A C 1
ATOM 2440 O O . LEU A 1 326 ? -16.532 -4.285 -11.407 1.00 87.38 326 LEU A O 1
ATOM 2444 N N . LEU A 1 327 ? -15.079 -5.499 -10.184 1.00 88.62 327 LEU A N 1
ATOM 2445 C CA . LEU A 1 327 ? -15.305 -4.754 -8.946 1.00 88.62 327 LEU A CA 1
ATOM 2446 C C . LEU A 1 327 ? -14.707 -3.347 -9.029 1.00 88.62 327 LEU A C 1
ATOM 2448 O O . LEU A 1 327 ? -15.383 -2.383 -8.667 1.00 88.62 327 LEU A O 1
ATOM 2452 N N . TRP A 1 328 ? -13.506 -3.210 -9.594 1.00 89.88 328 TRP A N 1
ATOM 2453 C CA . TRP A 1 328 ? -12.891 -1.911 -9.858 1.00 89.88 328 TRP A CA 1
ATOM 2454 C C . TRP A 1 328 ? -13.757 -1.039 -10.761 1.00 89.88 328 TRP A C 1
ATOM 2456 O O . TRP A 1 328 ? -14.022 0.122 -10.430 1.00 89.88 328 TRP A O 1
ATOM 2466 N N . ASP A 1 329 ? -14.289 -1.613 -11.844 1.00 87.31 329 ASP A N 1
ATOM 2467 C CA . ASP A 1 329 ? -15.212 -0.942 -12.756 1.00 87.31 329 ASP A CA 1
ATOM 2468 C C . ASP A 1 329 ? -16.458 -0.383 -12.048 1.00 87.31 329 ASP A C 1
ATOM 2470 O O . ASP A 1 329 ? -16.961 0.677 -12.440 1.00 87.31 329 ASP A O 1
ATOM 2474 N N . GLY A 1 330 ? -16.942 -1.085 -11.018 1.00 87.00 330 GLY A N 1
ATOM 2475 C CA . GLY A 1 330 ? -18.095 -0.713 -10.197 1.00 87.00 330 GLY A CA 1
ATOM 2476 C C . GLY A 1 330 ? -17.779 0.154 -8.973 1.00 87.00 330 GLY A C 1
ATOM 2477 O O . GLY A 1 330 ? -18.712 0.649 -8.333 1.00 87.00 330 GLY A O 1
ATOM 2478 N N . SER A 1 331 ? -16.502 0.353 -8.644 1.00 89.31 331 SER A N 1
ATOM 2479 C CA . SER A 1 331 ? -16.085 1.091 -7.451 1.00 89.31 331 SER A CA 1
ATOM 2480 C C . SER A 1 331 ? -16.465 2.573 -7.530 1.00 89.31 331 SER A C 1
ATOM 2482 O O . SER A 1 331 ? -16.477 3.203 -8.594 1.00 89.31 331 SER A O 1
ATOM 2484 N N . SER A 1 332 ? -16.771 3.173 -6.376 1.00 87.88 332 SER A N 1
ATOM 2485 C CA . SER A 1 332 ? -17.108 4.604 -6.315 1.00 87.88 332 SER A CA 1
ATOM 2486 C C . SER A 1 332 ? -15.899 5.512 -6.555 1.00 87.88 332 SER A C 1
ATOM 2488 O O . SER A 1 332 ? -16.079 6.627 -7.043 1.00 87.88 332 SER A O 1
ATOM 2490 N N . HIS A 1 333 ? -14.684 5.037 -6.265 1.00 86.94 333 HIS A N 1
ATOM 2491 C CA . HIS A 1 333 ? -13.458 5.794 -6.517 1.00 86.94 333 HIS A CA 1
ATOM 2492 C C . HIS A 1 333 ? -13.150 5.871 -8.010 1.00 86.94 333 HIS A C 1
ATOM 2494 O O . HIS A 1 333 ? -12.907 6.965 -8.515 1.00 86.94 333 HIS A O 1
ATOM 2500 N N . ARG A 1 334 ? -13.280 4.765 -8.750 1.00 86.44 334 ARG A N 1
ATOM 2501 C CA . ARG A 1 334 ? -13.104 4.784 -10.204 1.00 86.44 334 ARG A CA 1
ATOM 2502 C C . ARG A 1 334 ? -14.176 5.592 -10.919 1.00 86.44 334 ARG A C 1
ATOM 2504 O O . ARG A 1 334 ? -13.870 6.384 -11.808 1.00 86.44 334 ARG A O 1
ATOM 2511 N N . ALA A 1 335 ? -15.444 5.391 -10.547 1.00 74.12 335 ALA A N 1
ATOM 2512 C CA . ALA A 1 335 ? -16.572 6.046 -11.208 1.00 74.12 335 ALA A CA 1
ATOM 2513 C C . ALA A 1 335 ? -16.467 7.578 -11.169 1.00 74.12 335 ALA A C 1
ATOM 2515 O O . ALA A 1 335 ? -17.007 8.237 -12.058 1.00 74.12 335 ALA A O 1
ATOM 2516 N N . GLY A 1 336 ? -15.739 8.113 -10.181 1.00 62.53 336 GLY A N 1
ATOM 2517 C CA . GLY A 1 336 ? -15.447 9.526 -10.069 1.00 62.53 336 GLY A CA 1
ATOM 2518 C C . GLY A 1 336 ? -16.676 10.320 -9.676 1.00 62.53 336 GLY A C 1
ATOM 2519 O O . GLY A 1 336 ? -17.621 10.472 -10.448 1.00 62.53 336 GLY A O 1
ATOM 2520 N N . GLY A 1 337 ? -16.676 10.862 -8.463 1.00 58.91 337 GLY A N 1
ATOM 2521 C CA . GLY A 1 337 ? -17.676 11.849 -8.069 1.00 58.91 337 GLY A CA 1
ATOM 2522 C C . GLY A 1 337 ? -17.512 13.170 -8.840 1.00 58.91 337 GLY A C 1
ATOM 2523 O O . GLY A 1 337 ? -17.132 13.229 -10.007 1.00 58.91 337 GLY A O 1
ATOM 2524 N N . SER A 1 338 ? -17.749 14.283 -8.155 1.00 49.22 338 SER A N 1
ATOM 2525 C CA . SER A 1 338 ? -17.616 15.652 -8.682 1.00 49.22 338 SER A CA 1
ATOM 2526 C C . SER A 1 338 ? -16.237 15.994 -9.280 1.00 49.22 338 SER A C 1
ATOM 2528 O O . SER A 1 338 ? -16.134 16.982 -10.005 1.00 49.22 338 SER A O 1
ATOM 2530 N N . ALA A 1 339 ? -15.199 15.218 -8.949 1.00 51.41 339 ALA A N 1
ATOM 2531 C CA . ALA A 1 339 ? -13.805 15.424 -9.349 1.00 51.41 339 ALA A CA 1
ATOM 2532 C C . ALA A 1 339 ? -13.421 14.753 -10.687 1.00 51.41 339 ALA A C 1
ATOM 2534 O O . ALA A 1 339 ? -12.385 15.085 -11.252 1.00 51.41 339 ALA A O 1
ATOM 2535 N N . GLY A 1 340 ? -14.274 13.881 -11.241 1.00 61.06 340 GLY A N 1
ATOM 2536 C CA . GLY A 1 340 ? -13.947 13.060 -12.415 1.00 61.06 340 GLY A CA 1
ATOM 2537 C C . GLY A 1 340 ? -13.449 11.655 -12.040 1.00 61.06 340 GLY A C 1
ATOM 2538 O O . GLY A 1 340 ? -13.248 11.382 -10.858 1.00 61.06 340 GLY A O 1
ATOM 2539 N N . PRO A 1 341 ? -13.341 10.735 -13.018 1.00 67.81 341 PRO A N 1
ATOM 2540 C CA . PRO A 1 341 ? -12.951 9.347 -12.769 1.00 67.81 341 PRO A CA 1
ATOM 2541 C C . PRO A 1 341 ? -11.509 9.252 -12.268 1.00 67.81 341 PRO A C 1
ATOM 2543 O O . PRO A 1 341 ? -10.603 9.815 -12.886 1.00 67.81 341 PRO A O 1
ATOM 2546 N N . MET A 1 342 ? -11.301 8.512 -11.176 1.00 85.19 342 MET A N 1
ATOM 2547 C CA . MET A 1 342 ? -9.957 8.166 -10.716 1.00 85.19 342 MET A CA 1
ATOM 2548 C C . MET A 1 342 ? -9.443 6.979 -11.527 1.00 85.19 342 MET A C 1
ATOM 2550 O O . MET A 1 342 ? -10.093 5.939 -11.600 1.00 85.19 342 MET A O 1
ATOM 2554 N N . THR A 1 343 ? -8.279 7.147 -12.141 1.00 88.25 343 THR A N 1
ATOM 2555 C CA . THR A 1 343 ? -7.508 6.075 -12.782 1.00 88.25 343 THR A CA 1
ATOM 2556 C C . THR A 1 343 ? -6.600 5.381 -11.769 1.00 88.25 343 THR A C 1
ATOM 2558 O O . THR A 1 343 ? -6.453 5.834 -10.634 1.00 88.25 343 THR A O 1
ATOM 2561 N N . CYS A 1 344 ? -5.919 4.308 -12.166 1.00 90.94 344 CYS A N 1
ATOM 2562 C CA . CYS A 1 344 ? -4.841 3.763 -11.334 1.00 90.94 344 CYS A CA 1
ATOM 2563 C C . CYS A 1 344 ? -3.713 4.801 -11.161 1.00 90.94 344 CYS A C 1
ATOM 2565 O O . CYS A 1 344 ? -3.270 5.081 -10.052 1.00 90.94 344 CYS A O 1
ATOM 2567 N N . PHE A 1 345 ? -3.281 5.435 -12.253 1.00 92.31 345 PHE A N 1
ATOM 2568 C CA . PHE A 1 345 ? -2.130 6.343 -12.274 1.00 92.31 345 PHE A CA 1
ATOM 2569 C C . PHE A 1 345 ? -2.545 7.820 -12.261 1.00 92.31 345 PHE A C 1
ATOM 2571 O O . PHE A 1 345 ? -3.483 8.177 -12.974 1.00 92.31 345 PHE A O 1
ATOM 2578 N N . GLY A 1 346 ? -1.836 8.684 -11.527 1.00 89.44 346 GLY A N 1
ATOM 2579 C CA . GLY A 1 346 ? -2.022 10.139 -11.592 1.00 89.44 346 GLY A CA 1
ATOM 2580 C C . GLY A 1 346 ? -1.327 10.922 -10.477 1.00 89.44 346 GLY A C 1
ATOM 2581 O O . GLY A 1 346 ? -0.325 10.475 -9.924 1.00 89.44 346 GLY A O 1
ATOM 2582 N N . ASP A 1 347 ? -1.836 12.114 -10.177 1.00 85.44 347 ASP A N 1
ATOM 2583 C CA . ASP A 1 347 ? -1.228 13.055 -9.228 1.00 85.44 347 ASP A CA 1
ATOM 2584 C C . ASP A 1 347 ? -1.689 12.864 -7.772 1.00 85.44 347 ASP A C 1
ATOM 2586 O O . ASP A 1 347 ? -1.054 13.392 -6.857 1.00 85.44 347 ASP A O 1
ATOM 2590 N N . GLY A 1 348 ? -2.745 12.076 -7.538 1.00 83.44 348 GLY A N 1
ATOM 2591 C CA . GLY A 1 348 ? -3.288 11.830 -6.199 1.00 83.44 348 GLY A CA 1
ATOM 2592 C C . GLY A 1 348 ? -4.174 12.947 -5.651 1.00 83.44 348 GLY A C 1
ATOM 2593 O O . GLY A 1 348 ? -4.627 12.856 -4.512 1.00 83.44 348 GLY A O 1
ATOM 2594 N N . GLU A 1 349 ? -4.412 14.003 -6.430 1.00 81.06 349 GLU A N 1
ATOM 2595 C CA . GLU A 1 349 ? -5.171 15.184 -6.009 1.00 81.06 349 GLU A CA 1
ATOM 2596 C C . GLU A 1 349 ? -6.328 15.484 -6.958 1.00 81.06 349 GLU A C 1
ATOM 2598 O O . GLU A 1 349 ? -7.461 15.684 -6.522 1.00 81.06 349 GLU A O 1
ATOM 2603 N N . THR A 1 350 ? -6.056 15.495 -8.261 1.00 81.62 350 THR A N 1
ATOM 2604 C CA . THR A 1 350 ? -7.043 15.807 -9.295 1.00 81.62 350 THR A CA 1
ATOM 2605 C C . THR A 1 350 ? -7.465 14.579 -10.092 1.00 81.62 350 THR A C 1
ATOM 2607 O O . THR A 1 350 ? -8.613 14.512 -10.532 1.00 81.62 350 THR A O 1
ATOM 2610 N N . PHE A 1 351 ? -6.577 13.597 -10.256 1.00 85.12 351 PHE A N 1
ATOM 2611 C CA . PHE A 1 351 ? -6.888 12.292 -10.833 1.00 85.12 351 PHE A CA 1
ATOM 2612 C C . PHE A 1 351 ? -5.846 11.256 -10.413 1.00 85.12 351 PHE A C 1
ATOM 2614 O O . PHE A 1 351 ? -4.692 11.574 -10.134 1.00 85.12 351 PHE A O 1
ATOM 2621 N N . GLY A 1 352 ? -6.243 9.988 -10.451 1.00 88.75 352 GLY A N 1
ATOM 2622 C CA . GLY A 1 352 ? -5.343 8.870 -10.198 1.00 88.75 352 GLY A CA 1
ATOM 2623 C C . GLY A 1 352 ? -4.921 8.706 -8.738 1.00 88.75 352 GLY A C 1
ATOM 2624 O O . GLY A 1 352 ? -4.973 9.651 -7.956 1.00 88.75 352 GLY A O 1
ATOM 2625 N N . CYS A 1 353 ? -4.506 7.497 -8.363 1.00 88.44 353 CYS A N 1
ATOM 2626 C CA . CYS A 1 353 ? -4.133 7.183 -6.976 1.00 88.44 353 CYS A CA 1
ATOM 2627 C C . CYS A 1 353 ? -2.637 6.888 -6.796 1.00 88.44 353 CYS A C 1
ATOM 2629 O O . CYS A 1 353 ? -2.070 7.171 -5.740 1.00 88.44 353 CYS A O 1
ATOM 2631 N N . HIS A 1 354 ? -1.985 6.349 -7.826 1.00 91.12 354 HIS A N 1
ATOM 2632 C CA . HIS A 1 354 ? -0.580 5.946 -7.796 1.00 91.12 354 HIS A CA 1
ATOM 2633 C C . HIS A 1 354 ? 0.281 6.906 -8.628 1.00 91.12 354 HIS A C 1
ATOM 2635 O O . HIS A 1 354 ? -0.057 7.217 -9.770 1.00 91.12 354 HIS A O 1
ATOM 2641 N N . ALA A 1 355 ? 1.402 7.373 -8.067 1.00 85.50 355 ALA A N 1
ATOM 2642 C CA . ALA A 1 355 ? 2.182 8.473 -8.660 1.00 85.50 355 ALA A CA 1
ATOM 2643 C C . ALA A 1 355 ? 3.225 8.049 -9.696 1.00 85.50 355 ALA A C 1
ATOM 2645 O O . ALA A 1 355 ? 3.685 8.872 -10.489 1.00 85.50 355 ALA A O 1
ATOM 2646 N N . SER A 1 356 ? 3.665 6.794 -9.665 1.00 86.38 356 SER A N 1
ATOM 2647 C CA . SER A 1 356 ? 4.681 6.290 -10.586 1.00 86.38 356 SER A CA 1
ATOM 2648 C C . SER A 1 356 ? 4.436 4.820 -10.907 1.00 86.38 356 SER A C 1
ATOM 2650 O O . SER A 1 356 ? 3.884 4.075 -10.106 1.00 86.38 356 SER A O 1
ATOM 2652 N N . GLY A 1 357 ? 4.896 4.393 -12.084 1.00 86.38 357 GLY A N 1
ATOM 2653 C CA . GLY A 1 357 ? 5.029 2.980 -12.427 1.00 86.38 357 GLY A CA 1
ATOM 2654 C C . GLY A 1 357 ? 6.303 2.353 -11.852 1.00 86.38 357 GLY A C 1
ATOM 2655 O O . GLY A 1 357 ? 6.518 1.161 -12.034 1.00 86.38 357 GLY A O 1
ATOM 2656 N N . HIS A 1 358 ? 7.160 3.122 -11.171 1.00 90.94 358 HIS A N 1
ATOM 2657 C CA . HIS A 1 358 ? 8.426 2.631 -10.619 1.00 90.94 358 HIS A CA 1
ATOM 2658 C C . HIS A 1 358 ? 8.415 2.587 -9.090 1.00 90.94 358 HIS A C 1
ATOM 2660 O O . HIS A 1 358 ? 8.445 1.489 -8.541 1.00 90.94 358 HIS A O 1
ATOM 2666 N N . GLY A 1 359 ? 8.341 3.740 -8.411 1.00 90.06 359 GLY A N 1
ATOM 2667 C CA . GLY A 1 359 ? 8.335 3.809 -6.948 1.00 90.06 359 GLY A CA 1
ATOM 2668 C C . GLY A 1 359 ? 7.882 5.146 -6.354 1.00 90.06 359 GLY A C 1
ATOM 2669 O O . GLY A 1 359 ? 7.738 6.142 -7.065 1.00 90.06 359 GLY A O 1
ATOM 2670 N N . SER A 1 360 ? 7.646 5.147 -5.039 1.00 88.88 360 SER A N 1
ATOM 2671 C CA . SER A 1 360 ? 7.184 6.278 -4.221 1.00 88.88 360 SER A CA 1
ATOM 2672 C C . SER A 1 360 ? 7.826 6.245 -2.834 1.00 88.88 360 SER A C 1
ATOM 2674 O O . SER A 1 360 ? 8.186 5.185 -2.318 1.00 88.88 360 SER A O 1
ATOM 2676 N N . ASN A 1 361 ? 7.940 7.408 -2.192 1.00 86.06 361 ASN A N 1
ATOM 2677 C CA . ASN A 1 361 ? 8.297 7.470 -0.773 1.00 86.06 361 ASN A CA 1
ATOM 2678 C C . ASN A 1 361 ? 7.168 6.992 0.150 1.00 86.06 361 ASN A C 1
ATOM 2680 O O . ASN A 1 361 ? 7.458 6.676 1.302 1.00 86.06 361 ASN A O 1
ATOM 2684 N N . LYS A 1 362 ? 5.927 6.945 -0.349 1.00 84.00 362 LYS A N 1
ATOM 2685 C CA . LYS A 1 362 ? 4.752 6.436 0.366 1.00 84.00 362 LYS A CA 1
ATOM 2686 C C . LYS A 1 362 ? 4.564 4.940 0.151 1.00 84.00 362 LYS A C 1
ATOM 2688 O O . LYS A 1 362 ? 5.029 4.405 -0.855 1.00 84.00 362 LYS A O 1
ATOM 2693 N N . ASN A 1 363 ? 3.828 4.277 1.034 1.00 84.38 363 ASN A N 1
ATOM 2694 C CA . ASN A 1 363 ? 3.380 2.895 0.853 1.00 84.38 363 ASN A CA 1
ATOM 2695 C C . ASN A 1 363 ? 2.517 2.735 -0.411 1.00 84.38 363 ASN A C 1
ATOM 2697 O O . ASN A 1 363 ? 1.933 3.697 -0.906 1.00 84.38 363 ASN A O 1
ATOM 2701 N N . MET A 1 364 ? 2.471 1.516 -0.961 1.00 86.44 364 MET A N 1
ATOM 2702 C CA . MET A 1 364 ? 1.650 1.146 -2.130 1.00 86.44 364 MET A CA 1
ATOM 2703 C C . MET A 1 364 ? 1.818 2.055 -3.363 1.00 86.44 364 MET A C 1
ATOM 2705 O O . MET A 1 364 ? 0.913 2.191 -4.183 1.00 86.44 364 MET A O 1
ATOM 2709 N N . ILE A 1 365 ? 2.981 2.699 -3.508 1.00 89.38 365 ILE A N 1
ATOM 2710 C CA . ILE A 1 365 ? 3.304 3.599 -4.624 1.00 89.38 365 ILE A CA 1
ATOM 2711 C C . ILE A 1 365 ? 2.285 4.755 -4.744 1.00 89.38 365 ILE A C 1
ATOM 2713 O O . ILE A 1 365 ? 2.006 5.284 -5.822 1.00 89.38 365 ILE A O 1
ATOM 2717 N N . LEU A 1 366 ? 1.713 5.163 -3.607 1.00 89.25 366 LEU A N 1
ATOM 2718 C CA . LEU A 1 366 ? 0.690 6.201 -3.559 1.00 89.25 366 LEU A CA 1
ATOM 2719 C C . LEU A 1 366 ? 1.235 7.562 -3.983 1.00 89.25 366 LEU A C 1
ATOM 2721 O O . LEU A 1 366 ? 2.418 7.884 -3.800 1.00 89.25 366 LEU A O 1
ATOM 2725 N N . ALA A 1 367 ? 0.335 8.364 -4.540 1.00 86.94 367 ALA A N 1
ATOM 2726 C CA . ALA A 1 367 ? 0.595 9.731 -4.933 1.00 86.94 367 ALA A CA 1
ATOM 2727 C C . ALA A 1 367 ? 0.422 10.747 -3.777 1.00 86.94 367 ALA A C 1
ATOM 2729 O O . ALA A 1 367 ? -0.291 10.495 -2.798 1.00 86.94 367 ALA A O 1
ATOM 2730 N N . PRO A 1 368 ? 1.101 11.909 -3.842 1.00 83.12 368 PRO A N 1
ATOM 2731 C CA . PRO A 1 368 ? 2.261 12.194 -4.692 1.00 83.12 368 PRO A CA 1
ATOM 2732 C C . PRO A 1 368 ? 3.501 11.389 -4.255 1.00 83.12 368 PRO A C 1
ATOM 2734 O O . PRO A 1 368 ? 3.655 11.059 -3.077 1.00 83.12 368 PRO A O 1
ATOM 2737 N N . ALA A 1 369 ? 4.412 11.106 -5.195 1.00 80.88 369 ALA A N 1
ATOM 2738 C CA . ALA A 1 369 ? 5.575 10.241 -4.949 1.00 80.88 369 ALA A CA 1
ATOM 2739 C C . ALA A 1 369 ? 6.635 10.839 -4.000 1.00 80.88 369 ALA A C 1
ATOM 2741 O O . ALA A 1 369 ? 7.419 10.110 -3.386 1.00 80.88 369 ALA A O 1
ATOM 2742 N N . ASP A 1 370 ? 6.701 12.166 -3.893 1.00 73.12 370 ASP A N 1
ATOM 2743 C CA . ASP A 1 370 ? 7.808 12.912 -3.285 1.00 73.12 370 ASP A CA 1
ATOM 2744 C C . ASP A 1 370 ? 7.507 13.476 -1.884 1.00 73.12 370 ASP A C 1
ATOM 2746 O O . ASP A 1 370 ? 8.229 14.349 -1.405 1.00 73.12 370 ASP A O 1
ATOM 2750 N N . ALA A 1 371 ? 6.473 12.965 -1.202 1.00 64.75 371 ALA A N 1
ATOM 2751 C CA . ALA A 1 371 ? 6.037 13.424 0.126 1.00 64.75 371 ALA A CA 1
ATOM 2752 C C . ALA A 1 371 ? 5.779 14.945 0.220 1.00 64.75 371 ALA A C 1
ATOM 2754 O O . ALA A 1 371 ? 5.794 15.520 1.305 1.00 64.75 371 ALA A O 1
ATOM 2755 N N . SER A 1 372 ? 5.520 15.610 -0.910 1.00 61.34 372 SER A N 1
ATOM 2756 C CA . SER A 1 372 ? 5.337 17.066 -1.007 1.00 61.34 372 SER A CA 1
ATOM 2757 C C . SER A 1 372 ? 4.046 17.603 -0.370 1.00 61.34 372 SER A C 1
ATOM 2759 O O . SER A 1 372 ? 3.825 18.817 -0.360 1.00 61.34 372 SER A O 1
ATOM 2761 N N . GLN A 1 373 ? 3.217 16.735 0.218 1.00 60.97 373 GLN A N 1
ATOM 2762 C CA . GLN A 1 373 ? 2.088 17.142 1.053 1.00 60.97 373 GLN A CA 1
ATOM 2763 C C . GLN A 1 373 ? 2.588 17.946 2.268 1.00 60.97 373 GLN A C 1
ATOM 2765 O O . GLN A 1 373 ? 3.670 17.649 2.779 1.00 60.97 373 GLN A O 1
ATOM 2770 N N . PRO A 1 374 ? 1.846 18.964 2.759 1.00 54.69 374 PRO A N 1
ATOM 2771 C CA . PRO A 1 374 ? 2.261 19.729 3.928 1.00 54.69 374 PRO A CA 1
ATOM 2772 C C . PRO A 1 374 ? 2.541 18.762 5.086 1.00 54.69 374 PRO A C 1
ATOM 2774 O O . PRO A 1 374 ? 1.608 18.095 5.545 1.00 54.69 374 PRO A O 1
ATOM 2777 N N . PRO A 1 375 ? 3.794 18.657 5.561 1.00 54.34 375 PRO A N 1
ATOM 2778 C CA . PRO A 1 375 ? 4.113 17.717 6.617 1.00 54.34 375 PRO A CA 1
ATOM 2779 C C . PRO A 1 375 ? 3.328 18.121 7.863 1.00 54.34 375 PRO A C 1
ATOM 2781 O O . PRO A 1 375 ? 3.431 19.263 8.328 1.00 54.34 375 PRO A O 1
ATOM 2784 N N . ILE A 1 376 ? 2.542 17.199 8.421 1.00 59.28 376 ILE A N 1
ATOM 2785 C CA . ILE A 1 376 ? 2.019 17.396 9.771 1.00 59.28 376 ILE A CA 1
ATOM 2786 C C . ILE A 1 376 ? 3.199 17.208 10.719 1.00 59.28 376 ILE A C 1
ATOM 2788 O O . ILE A 1 376 ? 4.067 16.361 10.509 1.00 59.28 376 ILE A O 1
ATOM 2792 N N . ASN A 1 377 ? 3.278 18.040 11.757 1.00 54.56 377 ASN A N 1
ATOM 2793 C CA . ASN A 1 377 ? 4.353 17.947 12.735 1.00 54.56 377 ASN A CA 1
ATOM 2794 C C . ASN A 1 377 ? 4.366 16.549 13.380 1.00 54.56 377 ASN A C 1
ATOM 2796 O O . ASN A 1 377 ? 3.507 16.247 14.204 1.00 54.56 377 ASN A O 1
ATOM 2800 N N . GLY A 1 378 ? 5.347 15.731 12.994 1.00 60.59 378 GLY A N 1
ATOM 2801 C CA . GLY A 1 378 ? 5.529 14.351 13.445 1.00 60.59 378 GLY A CA 1
ATOM 2802 C C . GLY A 1 378 ? 4.898 13.262 12.562 1.00 60.59 378 GLY A C 1
ATOM 2803 O O . GLY A 1 378 ? 5.134 12.100 12.861 1.00 60.59 378 GLY A O 1
ATOM 2804 N N . ASP A 1 379 ? 4.205 13.612 11.470 1.00 68.44 379 ASP A N 1
ATOM 2805 C CA . ASP A 1 379 ? 3.783 12.689 10.395 1.00 68.44 379 ASP A CA 1
ATOM 2806 C C . ASP A 1 379 ? 4.025 13.341 9.017 1.00 68.44 379 ASP A C 1
ATOM 2808 O O . ASP A 1 379 ? 3.119 13.935 8.421 1.00 68.44 379 ASP A O 1
ATOM 2812 N N . PRO A 1 380 ? 5.282 13.349 8.539 1.00 60.56 380 PRO A N 1
ATOM 2813 C CA . PRO A 1 380 ? 5.649 14.051 7.314 1.00 60.56 380 PRO A CA 1
ATOM 2814 C C . PRO A 1 380 ? 5.224 13.323 6.034 1.00 60.56 380 PRO A C 1
ATOM 2816 O O . PRO A 1 380 ? 5.210 13.958 4.985 1.00 60.56 380 PRO A O 1
ATOM 2819 N N . LEU A 1 381 ? 4.910 12.026 6.100 1.00 63.03 381 LEU A N 1
ATOM 2820 C CA . LEU A 1 381 ? 4.560 11.233 4.919 1.00 63.03 381 LEU A CA 1
ATOM 2821 C C . LEU A 1 381 ? 3.046 11.133 4.720 1.00 63.03 381 LEU A C 1
ATOM 2823 O O . LEU A 1 381 ? 2.623 11.102 3.563 1.00 63.03 381 LEU A O 1
ATOM 2827 N N . ARG A 1 382 ? 2.254 11.157 5.813 1.00 70.12 382 ARG A N 1
ATOM 2828 C CA . ARG A 1 382 ? 0.795 10.941 5.804 1.00 70.12 382 ARG A CA 1
ATOM 2829 C C . ARG A 1 382 ? 0.448 9.810 4.829 1.00 70.12 382 ARG A C 1
ATOM 2831 O O . ARG A 1 382 ? -0.122 10.089 3.775 1.00 70.12 382 ARG A O 1
ATOM 2838 N N . GLU A 1 383 ? 0.898 8.596 5.140 1.00 79.25 383 GLU A N 1
ATOM 2839 C CA . GLU A 1 383 ? 0.945 7.435 4.236 1.00 79.25 383 GLU A CA 1
ATOM 2840 C C . GLU A 1 383 ? -0.360 7.231 3.445 1.00 79.25 383 GLU A C 1
ATOM 2842 O O . GLU A 1 383 ? -0.498 7.745 2.328 1.00 79.25 383 GLU A O 1
ATOM 2847 N N . GLU A 1 384 ? -1.331 6.520 4.018 1.00 83.81 384 GLU A N 1
ATOM 2848 C CA . GLU A 1 384 ? -2.654 6.326 3.420 1.00 83.81 384 GLU A CA 1
ATOM 2849 C C . GLU A 1 384 ? -3.546 7.543 3.678 1.00 83.81 384 GLU A C 1
ATOM 2851 O O . GLU A 1 384 ? -4.241 8.023 2.779 1.00 83.81 384 GLU A O 1
ATOM 2856 N N . GLU A 1 385 ? -3.462 8.126 4.877 1.00 84.81 385 GLU A N 1
ATOM 2857 C CA . GLU A 1 385 ? -4.258 9.280 5.302 1.00 84.81 385 GLU A CA 1
ATOM 2858 C C . GLU A 1 385 ? -4.107 10.461 4.354 1.00 84.81 385 GLU A C 1
ATOM 2860 O O . GLU A 1 385 ? -5.073 11.152 4.038 1.00 84.81 385 GLU A O 1
ATOM 2865 N N . GLY A 1 386 ? -2.880 10.728 3.912 1.00 80.44 386 GLY A N 1
ATOM 2866 C CA . GLY A 1 386 ? -2.584 11.842 3.027 1.00 80.44 386 GLY A CA 1
ATOM 2867 C C . GLY A 1 386 ? -3.146 11.645 1.628 1.00 80.44 386 GLY A C 1
ATOM 2868 O O . GLY A 1 386 ? -3.295 12.637 0.930 1.00 80.44 386 GLY A O 1
ATOM 2869 N N . MET A 1 387 ? -3.453 10.410 1.220 1.00 85.19 387 MET A N 1
ATOM 2870 C CA . MET A 1 387 ? -4.180 10.135 -0.018 1.00 85.19 387 MET A CA 1
ATOM 2871 C C . MET A 1 387 ? -5.692 10.252 0.212 1.00 85.19 387 MET A C 1
ATOM 2873 O O . MET A 1 387 ? -6.383 10.976 -0.502 1.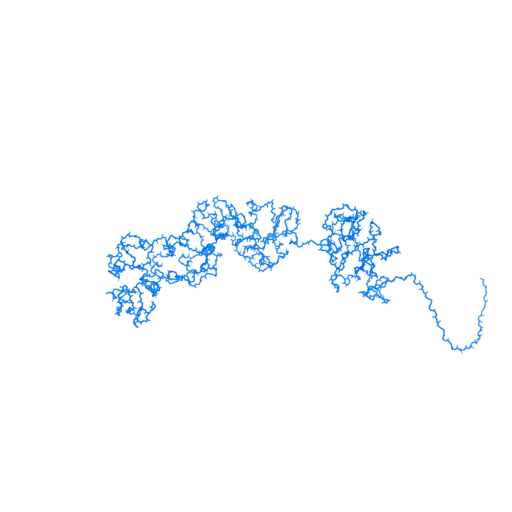00 85.19 387 MET A O 1
ATOM 2877 N N . CYS A 1 388 ? -6.221 9.582 1.239 1.00 88.19 388 CYS A N 1
ATOM 2878 C CA . CYS A 1 388 ? -7.659 9.545 1.501 1.00 88.19 388 CYS A CA 1
ATOM 2879 C C . CYS A 1 388 ? -8.224 10.927 1.864 1.00 88.19 388 CYS A C 1
ATOM 2881 O O . CYS A 1 388 ? -9.281 11.320 1.363 1.00 88.19 388 CYS A O 1
ATOM 2883 N N . TYR A 1 389 ? -7.525 11.691 2.708 1.00 87.62 389 TYR A N 1
ATOM 2884 C CA . TYR A 1 389 ? -7.994 12.997 3.178 1.00 87.62 389 TYR A CA 1
ATOM 2885 C C . TYR A 1 389 ? -7.967 14.084 2.110 1.00 87.62 389 TYR A C 1
ATOM 2887 O O . TYR A 1 389 ? -8.688 15.056 2.276 1.00 87.62 389 TYR A O 1
ATOM 2895 N N . THR A 1 390 ? -7.245 13.911 1.000 1.00 84.31 390 THR A N 1
ATOM 2896 C CA . THR A 1 390 ? -7.344 14.833 -0.145 1.00 84.31 390 THR A CA 1
ATOM 2897 C C . THR A 1 390 ? -8.775 14.923 -0.675 1.00 84.31 390 THR A C 1
ATOM 2899 O O . THR A 1 390 ? -9.206 15.968 -1.158 1.00 84.31 390 THR A O 1
ATOM 2902 N N . CYS A 1 391 ? -9.536 13.831 -0.545 1.00 87.25 391 CYS A N 1
ATOM 2903 C CA . CYS A 1 391 ? -10.934 13.779 -0.949 1.00 87.25 391 CYS A CA 1
ATOM 2904 C C . CYS A 1 391 ? -11.920 13.765 0.223 1.00 87.25 391 CYS A C 1
ATOM 2906 O O . CYS A 1 391 ? -13.039 14.257 0.076 1.00 87.25 391 CYS A O 1
ATOM 2908 N N . HIS A 1 392 ? -11.516 13.192 1.358 1.00 89.94 392 HIS A N 1
ATOM 2909 C CA . HIS A 1 392 ? -12.332 12.986 2.556 1.00 89.94 392 HIS A CA 1
ATOM 2910 C C . HIS A 1 392 ? -12.022 13.981 3.684 1.00 89.94 392 HIS A C 1
ATOM 2912 O O . HIS A 1 392 ? -11.920 13.594 4.853 1.00 89.94 392 HIS A O 1
ATOM 2918 N N . ASP A 1 393 ? -11.885 15.257 3.340 1.00 90.12 393 ASP A N 1
ATOM 2919 C CA . ASP A 1 393 ? -11.799 16.362 4.294 1.00 90.12 393 ASP A CA 1
ATOM 2920 C C . ASP A 1 393 ? -12.951 17.370 4.114 1.00 90.12 393 ASP A C 1
ATOM 2922 O O . ASP A 1 393 ? -13.937 17.104 3.423 1.00 90.12 393 ASP A O 1
ATOM 2926 N N . ALA A 1 394 ? -12.853 18.517 4.789 1.00 90.94 394 ALA A N 1
ATOM 2927 C CA . ALA A 1 394 ? -13.875 19.559 4.767 1.00 90.94 394 ALA A CA 1
ATOM 2928 C C . ALA A 1 394 ? -14.021 20.271 3.407 1.00 90.94 394 ALA A C 1
ATOM 2930 O O . ALA A 1 394 ? -15.094 20.812 3.127 1.00 90.94 394 ALA A O 1
ATOM 2931 N N . ASP A 1 395 ? -12.956 20.305 2.599 1.00 88.12 395 ASP A N 1
ATOM 2932 C CA . ASP A 1 395 ? -12.895 21.022 1.318 1.00 88.12 395 ASP A CA 1
ATOM 2933 C C . ASP A 1 395 ? -12.956 20.065 0.107 1.00 88.12 395 ASP A C 1
ATOM 2935 O O . ASP A 1 395 ? -13.148 20.502 -1.033 1.00 88.12 395 ASP A O 1
ATOM 2939 N N . GLY A 1 396 ? -12.818 18.763 0.354 1.00 85.19 396 GLY A N 1
ATOM 2940 C CA . GLY A 1 396 ? -12.771 17.705 -0.636 1.00 85.19 396 GLY A CA 1
ATOM 2941 C C . GLY A 1 396 ? -14.132 17.345 -1.251 1.00 85.19 396 GLY A C 1
ATOM 2942 O O . GLY A 1 396 ? -15.200 17.732 -0.771 1.00 85.19 396 GLY A O 1
ATOM 2943 N N . PRO A 1 397 ? -14.125 16.595 -2.368 1.00 83.94 397 PRO A N 1
ATOM 2944 C CA . PRO A 1 397 ? -15.331 16.188 -3.086 1.00 83.94 397 PRO A CA 1
ATOM 2945 C C . PRO A 1 397 ? -16.229 15.175 -2.358 1.00 83.94 397 PRO A C 1
ATOM 2947 O O . PRO A 1 397 ? -17.366 14.978 -2.804 1.00 83.94 397 PRO A O 1
ATOM 2950 N N . ALA A 1 398 ? -15.754 14.487 -1.314 1.00 85.94 398 ALA A N 1
ATOM 2951 C CA . ALA A 1 398 ? -16.551 13.477 -0.625 1.00 85.94 398 ALA A CA 1
ATOM 2952 C C . ALA A 1 398 ? -17.634 14.105 0.268 1.00 85.94 398 ALA A C 1
ATOM 2954 O O . ALA A 1 398 ? -17.480 15.183 0.828 1.00 85.94 398 ALA A O 1
ATOM 2955 N N . VAL A 1 399 ? -18.752 13.393 0.445 1.00 84.88 399 VAL A N 1
ATOM 2956 C CA . VAL A 1 399 ? -19.845 13.849 1.329 1.00 84.88 399 VAL A CA 1
ATOM 2957 C C . VAL A 1 399 ? -19.446 13.783 2.808 1.00 84.88 399 VAL A C 1
ATOM 2959 O O . VAL A 1 399 ? -19.964 14.546 3.623 1.00 84.88 399 VAL A O 1
ATOM 2962 N N . THR A 1 400 ? -18.550 12.859 3.155 1.00 87.31 400 THR A N 1
ATOM 2963 C CA . THR A 1 400 ? -18.132 12.603 4.534 1.00 87.31 400 THR A CA 1
ATOM 2964 C C . THR A 1 400 ? -16.706 13.095 4.747 1.00 87.31 400 THR A C 1
ATOM 2966 O O . THR A 1 400 ? -15.773 12.547 4.159 1.00 87.31 400 THR A O 1
ATOM 2969 N N . ASP A 1 401 ? -16.563 14.069 5.646 1.00 92.44 401 ASP A N 1
ATOM 2970 C CA . ASP A 1 401 ? -15.289 14.547 6.191 1.00 92.44 401 ASP A CA 1
ATOM 2971 C C . ASP A 1 401 ? -14.785 13.555 7.253 1.00 92.44 401 ASP A C 1
ATOM 2973 O O . ASP A 1 401 ? -15.130 13.626 8.438 1.00 92.44 401 ASP A O 1
ATOM 2977 N N . VAL A 1 402 ? -14.025 12.560 6.793 1.00 92.44 402 VAL A N 1
ATOM 2978 C CA . VAL A 1 402 ? -13.425 11.528 7.650 1.00 92.44 402 VAL A CA 1
ATOM 2979 C C . VAL A 1 402 ? -12.214 12.099 8.391 1.00 92.44 402 VAL A C 1
ATOM 2981 O O . VAL A 1 402 ? -11.997 11.761 9.556 1.00 92.44 402 VAL A O 1
ATOM 2984 N N . SER A 1 403 ? -11.488 13.030 7.764 1.00 91.94 403 SER A N 1
ATOM 2985 C CA . SER A 1 403 ? -10.361 13.753 8.363 1.00 91.94 403 SER A CA 1
ATOM 2986 C C . SER A 1 403 ? -10.742 14.394 9.701 1.00 91.94 403 SER A C 1
ATOM 2988 O O . SER A 1 403 ? -10.039 14.215 10.697 1.00 91.94 403 SER A O 1
ATOM 2990 N N . ALA A 1 404 ? -11.898 15.058 9.784 1.00 93.12 404 ALA A N 1
ATOM 2991 C CA . ALA A 1 404 ? -12.381 15.647 11.031 1.00 93.12 404 ALA A CA 1
ATOM 2992 C C . ALA A 1 404 ? -12.659 14.612 12.135 1.00 93.12 404 ALA A C 1
ATOM 2994 O O . ALA A 1 404 ? -12.477 14.910 13.317 1.00 93.12 404 ALA A O 1
ATOM 2995 N N . MET A 1 405 ? -13.077 13.391 11.788 1.00 93.19 405 MET A N 1
ATOM 2996 C CA . MET A 1 405 ? -13.341 12.340 12.780 1.00 93.19 405 MET A CA 1
ATOM 2997 C C . MET A 1 405 ? -12.043 11.837 13.419 1.00 93.19 405 MET A C 1
ATOM 2999 O O . MET A 1 405 ? -11.984 11.679 14.639 1.00 93.19 405 MET A O 1
ATOM 3003 N N . PHE A 1 406 ? -10.977 11.697 12.627 1.00 92.12 406 PHE A N 1
ATOM 3004 C CA . PHE A 1 406 ? -9.641 11.327 13.109 1.00 92.12 406 PHE A CA 1
ATOM 3005 C C . PHE A 1 406 ? -8.854 12.493 13.733 1.00 92.12 406 PHE A C 1
ATOM 3007 O O . PHE A 1 406 ? -7.724 12.316 14.177 1.00 92.12 406 PHE A O 1
ATOM 3014 N N . GLN A 1 407 ? -9.447 13.683 13.856 1.00 90.50 407 GLN A N 1
ATOM 3015 C CA . GLN A 1 407 ? -8.900 14.766 14.686 1.00 90.50 407 GLN A CA 1
ATOM 3016 C C . GLN A 1 407 ? -9.441 14.752 16.123 1.00 90.50 407 GLN A C 1
ATOM 3018 O O . GLN A 1 407 ? -8.958 15.506 16.972 1.00 90.50 407 GLN A O 1
ATOM 3023 N N . LYS A 1 408 ? -10.434 13.906 16.422 1.00 93.50 408 LYS A N 1
ATOM 3024 C CA . LYS A 1 408 ? -11.060 13.844 17.748 1.00 93.50 408 LYS A CA 1
ATOM 3025 C C . LYS A 1 408 ? -10.192 13.129 18.784 1.00 93.50 408 LYS A C 1
ATOM 3027 O O . LYS A 1 408 ? -9.252 12.407 18.455 1.00 93.50 408 LYS A O 1
ATOM 3032 N N . THR A 1 409 ? -10.540 13.324 20.058 1.00 92.19 409 THR A N 1
ATOM 3033 C CA . THR A 1 409 ? -9.796 12.839 21.235 1.00 92.19 409 THR A CA 1
ATOM 3034 C C . THR A 1 409 ? -9.501 11.340 21.206 1.00 92.19 409 THR A C 1
ATOM 3036 O O . THR A 1 409 ? -8.387 10.935 21.527 1.00 92.19 409 THR A O 1
ATOM 3039 N N . SER A 1 410 ? -10.494 10.517 20.869 1.00 92.31 410 SER A N 1
ATOM 3040 C CA . SER A 1 410 ? -10.372 9.062 20.804 1.00 92.31 410 SER A CA 1
ATOM 3041 C C . SER A 1 410 ? -10.666 8.594 19.393 1.00 92.31 410 SER A C 1
ATOM 3043 O O . SER A 1 410 ? -11.699 8.947 18.834 1.00 92.31 410 SER A O 1
ATOM 3045 N N . ARG A 1 411 ? -9.785 7.766 18.841 1.00 94.12 411 ARG A N 1
ATOM 3046 C CA . ARG A 1 411 ? -9.849 7.272 17.463 1.00 94.12 411 ARG A CA 1
ATOM 3047 C C . ARG A 1 411 ? -9.001 6.016 17.314 1.00 94.12 411 ARG A C 1
ATOM 3049 O O . ARG A 1 411 ? -8.180 5.730 18.189 1.00 94.12 411 ARG A O 1
ATOM 3056 N N . HIS A 1 412 ? -9.189 5.301 16.214 1.00 94.06 412 HIS A N 1
ATOM 3057 C CA . HIS A 1 412 ? -8.263 4.250 15.805 1.00 94.06 412 HIS A CA 1
ATOM 3058 C C . HIS A 1 412 ? -6.921 4.857 15.369 1.00 94.06 412 HIS A C 1
ATOM 3060 O O . HIS A 1 412 ? -6.878 5.974 14.849 1.00 94.06 412 HIS A O 1
ATOM 3066 N N . ALA A 1 413 ? -5.826 4.138 15.619 1.00 92.25 413 ALA A N 1
ATOM 3067 C CA . ALA A 1 413 ? -4.465 4.619 15.387 1.00 92.25 413 ALA A CA 1
ATOM 3068 C C . ALA A 1 413 ? -4.040 4.449 13.919 1.00 92.25 413 ALA A C 1
ATOM 3070 O O . ALA A 1 413 ? -3.173 3.630 13.625 1.00 92.25 413 ALA A O 1
ATOM 3071 N N . VAL A 1 414 ? -4.680 5.217 13.030 1.00 90.38 414 VAL A N 1
ATOM 3072 C CA . VAL A 1 414 ? -4.424 5.184 11.579 1.00 90.38 414 VAL A CA 1
ATOM 3073 C C . VAL A 1 414 ? -3.139 5.909 11.198 1.00 90.38 414 VAL A C 1
ATOM 3075 O O . VAL A 1 414 ? -2.295 5.370 10.506 1.00 90.38 414 VAL A O 1
ATOM 3078 N N . SER A 1 415 ? -2.883 7.072 11.799 1.00 85.88 415 SER A N 1
ATOM 3079 C CA . SER A 1 415 ? -1.671 7.831 11.486 1.00 85.88 415 SER A CA 1
ATOM 3080 C C . SER A 1 415 ? -0.429 7.303 12.204 1.00 85.88 415 SER A C 1
ATOM 3082 O O . SER A 1 415 ? -0.485 6.899 13.369 1.00 85.88 415 SER A O 1
ATOM 3084 N N . SER A 1 416 ? 0.737 7.465 11.577 1.00 80.81 416 SER A N 1
ATOM 3085 C CA . SER A 1 416 ? 2.040 7.148 12.186 1.00 80.81 416 SER A CA 1
ATOM 3086 C C . SER A 1 416 ? 2.285 7.867 13.529 1.00 80.81 416 SER A C 1
ATOM 3088 O O . SER A 1 416 ? 2.978 7.351 14.409 1.00 80.81 416 SER A O 1
ATOM 3090 N N . LEU A 1 417 ? 1.662 9.036 13.733 1.00 81.38 417 LEU A N 1
ATOM 3091 C CA . LEU A 1 417 ? 1.655 9.779 14.999 1.00 81.38 417 LEU A CA 1
ATOM 3092 C C . LEU A 1 417 ? 0.924 9.044 16.127 1.00 81.38 417 LEU A C 1
ATOM 3094 O O . LEU A 1 417 ? 1.362 9.092 17.280 1.00 81.38 417 LEU A O 1
ATOM 3098 N N . ASP A 1 418 ? -0.188 8.387 15.807 1.00 85.25 418 ASP A N 1
ATOM 3099 C CA . ASP A 1 418 ? -1.028 7.678 16.775 1.00 85.25 418 ASP A CA 1
ATOM 3100 C C . ASP A 1 418 ? -0.444 6.309 17.150 1.00 85.25 418 ASP A C 1
ATOM 3102 O O . ASP A 1 418 ? -0.688 5.798 18.245 1.00 85.25 418 ASP A O 1
ATOM 3106 N N . GLN A 1 419 ? 0.395 5.749 16.278 1.00 87.94 419 GLN A N 1
ATOM 3107 C CA . GLN A 1 419 ? 0.967 4.408 16.405 1.00 87.94 419 GLN A CA 1
ATOM 3108 C C . GLN A 1 419 ? 2.178 4.324 17.361 1.00 87.94 419 GLN A C 1
ATOM 3110 O O . GLN A 1 419 ? 2.742 3.255 17.608 1.00 87.94 419 GLN A O 1
ATOM 3115 N N . GLY A 1 420 ? 2.576 5.440 17.986 1.00 85.38 420 GLY A N 1
ATOM 3116 C CA . GLY A 1 420 ? 3.757 5.513 18.859 1.00 85.38 420 GLY A CA 1
ATOM 3117 C C . GLY A 1 420 ? 3.702 4.660 20.139 1.00 85.38 420 GLY A C 1
ATOM 3118 O O . GLY A 1 420 ? 4.729 4.471 20.792 1.00 85.38 420 GLY A O 1
ATOM 3119 N N . ASN A 1 421 ? 2.530 4.141 20.522 1.00 86.75 421 ASN A N 1
ATOM 3120 C CA . ASN A 1 421 ? 2.348 3.258 21.683 1.00 86.75 421 ASN A CA 1
ATOM 3121 C C . ASN A 1 421 ? 2.282 1.757 21.321 1.00 86.75 421 ASN A C 1
ATOM 3123 O O . ASN A 1 421 ? 2.013 0.941 22.205 1.00 86.75 421 ASN A O 1
ATOM 3127 N N . GLY A 1 422 ? 2.523 1.404 20.054 1.00 88.00 422 GLY A N 1
ATOM 3128 C CA . GLY A 1 422 ? 2.437 0.036 19.537 1.00 88.00 422 GLY A CA 1
ATOM 3129 C C . GLY A 1 422 ? 1.065 -0.357 18.980 1.00 88.00 422 GLY A C 1
ATOM 3130 O O . GLY A 1 422 ? 0.939 -1.467 18.465 1.00 88.00 422 GLY A O 1
ATOM 3131 N N . ALA A 1 423 ? 0.053 0.515 19.058 1.00 91.50 423 ALA A N 1
ATOM 3132 C CA . ALA A 1 423 ? -1.159 0.358 18.258 1.00 91.50 423 ALA A CA 1
ATOM 3133 C C . ALA A 1 423 ? -0.843 0.533 16.774 1.00 91.50 423 ALA A C 1
ATOM 3135 O O . ALA A 1 423 ? -0.044 1.402 16.434 1.00 91.50 423 ALA A O 1
ATOM 3136 N N . LYS A 1 424 ? -1.511 -0.228 15.911 1.00 92.44 424 LYS A N 1
ATOM 3137 C CA . LYS A 1 424 ? -1.461 -0.053 14.463 1.00 92.44 424 LYS A CA 1
ATOM 3138 C C . LYS A 1 424 ? -2.751 -0.551 13.831 1.00 92.44 424 LYS A C 1
ATOM 3140 O O . LYS A 1 424 ? -3.222 -1.637 14.150 1.00 92.44 424 LYS A O 1
ATOM 3145 N N . VAL A 1 425 ? -3.309 0.258 12.951 1.00 93.25 425 VAL A N 1
ATOM 3146 C CA . VAL A 1 425 ? -4.363 -0.090 11.995 1.00 93.25 425 VAL A CA 1
ATOM 3147 C C . VAL A 1 425 ? -4.282 0.957 10.895 1.00 93.25 425 VAL A C 1
ATOM 3149 O O . VAL A 1 425 ? -3.819 2.051 11.163 1.00 93.25 425 VAL A O 1
ATOM 3152 N N . GLU A 1 426 ? -4.702 0.644 9.686 1.00 91.19 426 GLU A N 1
ATOM 3153 C CA . GLU A 1 426 ? -4.669 1.529 8.525 1.00 91.19 426 GLU A CA 1
ATOM 3154 C C . GLU A 1 426 ? -6.068 1.626 7.907 1.00 91.19 426 GLU A C 1
ATOM 3156 O O . GLU A 1 426 ? -6.979 0.855 8.239 1.00 91.19 426 GLU A O 1
ATOM 3161 N N . CYS A 1 427 ? -6.261 2.573 6.991 1.00 92.38 427 CYS A N 1
ATOM 3162 C CA . CYS A 1 427 ? -7.552 2.774 6.336 1.00 92.38 427 CYS A CA 1
ATOM 3163 C C . CYS A 1 427 ? -7.951 1.522 5.541 1.00 92.38 427 CYS A C 1
ATOM 3165 O O . CYS A 1 427 ? -9.112 1.093 5.582 1.00 92.38 427 CYS A O 1
ATOM 3167 N N . VAL A 1 428 ? -6.973 0.903 4.869 1.00 91.88 428 VAL A N 1
ATOM 3168 C CA . VAL A 1 428 ? -7.194 -0.292 4.049 1.00 91.88 428 VAL A CA 1
ATOM 3169 C C . VAL A 1 428 ? -7.444 -1.578 4.844 1.00 91.88 428 VAL A C 1
ATOM 3171 O O . VAL A 1 428 ? -7.849 -2.579 4.264 1.00 91.88 428 VAL A O 1
ATOM 3174 N N . ASN A 1 429 ? -7.264 -1.577 6.172 1.00 93.38 429 ASN A N 1
ATOM 3175 C CA . ASN A 1 429 ? -7.656 -2.727 6.999 1.00 93.38 429 ASN A CA 1
ATOM 3176 C C . ASN A 1 429 ? -9.178 -2.834 7.176 1.00 93.38 429 ASN A C 1
ATOM 3178 O O . ASN A 1 429 ? -9.679 -3.889 7.547 1.00 93.38 429 ASN A O 1
ATOM 3182 N N . CYS A 1 430 ? -9.914 -1.747 6.927 1.00 94.50 430 CYS A N 1
ATOM 3183 C CA . CYS A 1 430 ? -11.375 -1.700 7.037 1.00 94.50 430 CYS A CA 1
ATOM 3184 C C . CYS A 1 430 ? -12.062 -1.472 5.686 1.00 94.50 430 CYS A C 1
ATOM 3186 O O . CYS A 1 430 ? -13.239 -1.793 5.516 1.00 94.50 430 CYS A O 1
ATOM 3188 N N . HIS A 1 431 ? -11.351 -0.871 4.736 1.00 93.94 431 HIS A N 1
ATOM 3189 C CA . HIS A 1 431 ? -11.865 -0.443 3.444 1.00 93.94 431 HIS A CA 1
ATOM 3190 C C . HIS A 1 431 ? -10.981 -0.990 2.329 1.00 93.94 431 HIS A C 1
ATOM 3192 O O . HIS A 1 431 ? -9.788 -1.153 2.515 1.00 93.94 431 HIS A O 1
ATOM 3198 N N . ASN A 1 432 ? -11.524 -1.183 1.132 1.00 92.38 432 ASN A N 1
ATOM 3199 C CA . ASN A 1 432 ? -10.686 -1.392 -0.044 1.00 92.38 432 ASN A CA 1
ATOM 3200 C C . ASN A 1 432 ? -11.067 -0.364 -1.112 1.00 92.38 432 ASN A C 1
ATOM 3202 O O . ASN A 1 432 ? -12.184 -0.429 -1.634 1.00 92.38 432 ASN A O 1
ATOM 3206 N N . PRO A 1 433 ? -10.194 0.604 -1.449 1.00 90.38 433 PRO A N 1
ATOM 3207 C CA . PRO A 1 433 ? -10.531 1.652 -2.407 1.00 90.38 433 PRO A CA 1
ATOM 3208 C C . PRO A 1 433 ? -10.812 1.104 -3.811 1.00 90.38 433 PRO A C 1
ATOM 3210 O O . PRO A 1 433 ? -11.544 1.757 -4.558 1.00 90.38 433 PRO A O 1
ATOM 3213 N N . HIS A 1 434 ? -10.310 -0.093 -4.143 1.00 90.81 434 HIS A N 1
ATOM 3214 C CA . HIS A 1 434 ? -10.553 -0.744 -5.427 1.00 90.81 434 HIS A CA 1
ATOM 3215 C C . HIS A 1 434 ? -11.954 -1.346 -5.548 1.00 90.81 434 HIS A C 1
ATOM 3217 O O . HIS A 1 434 ? -12.434 -1.537 -6.658 1.00 90.81 434 HIS A O 1
ATOM 3223 N N . TYR A 1 435 ? -12.638 -1.623 -4.437 1.00 89.12 435 TYR A N 1
ATOM 3224 C CA . TYR A 1 435 ? -13.927 -2.329 -4.458 1.00 89.12 435 TYR A CA 1
ATOM 3225 C C . TYR A 1 435 ? -15.047 -1.551 -3.772 1.00 89.12 435 TYR A C 1
ATOM 3227 O O . TYR A 1 435 ? -16.224 -1.785 -4.046 1.00 89.12 435 TYR A O 1
ATOM 3235 N N . ALA A 1 436 ? -14.698 -0.600 -2.903 1.00 89.06 436 ALA A N 1
ATOM 3236 C CA . ALA A 1 436 ? -15.656 0.140 -2.104 1.00 89.06 436 ALA A CA 1
ATOM 3237 C C . ALA A 1 436 ? -16.653 0.911 -2.975 1.00 89.06 436 ALA A C 1
ATOM 3239 O O . ALA A 1 436 ? -16.308 1.649 -3.910 1.00 89.06 436 ALA A O 1
ATOM 3240 N N . THR A 1 437 ? -17.920 0.786 -2.603 1.00 87.75 437 THR A N 1
ATOM 3241 C CA . THR A 1 437 ? -19.026 1.534 -3.185 1.00 87.75 437 THR A CA 1
ATOM 3242 C C . THR A 1 437 ? -19.763 2.320 -2.110 1.00 87.75 437 THR A C 1
ATOM 3244 O O . THR A 1 437 ? -19.659 2.032 -0.923 1.00 87.75 437 THR A O 1
ATOM 3247 N N . SER A 1 438 ? -20.587 3.290 -2.510 1.00 85.25 438 SER A N 1
ATOM 3248 C CA . SER A 1 438 ? -21.469 3.996 -1.563 1.00 85.25 438 SER A CA 1
ATOM 3249 C C . SER A 1 438 ? -22.441 3.085 -0.788 1.00 85.25 438 SER A C 1
ATOM 3251 O O . SER A 1 438 ? -22.962 3.505 0.244 1.00 85.25 438 SER A O 1
ATOM 3253 N N . ALA A 1 439 ? -22.701 1.865 -1.275 1.00 87.19 439 ALA A N 1
ATOM 3254 C CA . ALA A 1 439 ? -23.550 0.879 -0.607 1.00 87.19 439 ALA A CA 1
ATOM 3255 C C . ALA A 1 439 ? -22.742 -0.116 0.245 1.00 87.19 439 ALA A C 1
ATOM 3257 O O . ALA A 1 439 ? -23.207 -0.531 1.303 1.00 87.19 439 ALA A O 1
ATOM 3258 N N . GLU A 1 440 ? -21.541 -0.471 -0.207 1.00 90.00 440 GLU A N 1
ATOM 3259 C CA . GLU A 1 440 ? -20.672 -1.491 0.382 1.00 90.00 440 GLU A CA 1
ATOM 3260 C C . GLU A 1 440 ? -19.281 -0.884 0.568 1.00 90.00 440 GLU A C 1
ATOM 3262 O O . GLU A 1 440 ? -18.459 -0.876 -0.345 1.00 90.00 440 GLU A O 1
ATOM 3267 N N . VAL A 1 441 ? -19.051 -0.292 1.742 1.00 91.12 441 VAL A N 1
ATOM 3268 C CA . VAL A 1 441 ? -17.812 0.447 2.039 1.00 91.12 441 VAL A CA 1
ATOM 3269 C C . VAL A 1 441 ? -16.749 -0.406 2.727 1.00 91.12 441 VAL A C 1
ATOM 3271 O O . VAL A 1 441 ? -15.593 0.000 2.747 1.00 91.12 441 VAL A O 1
ATOM 3274 N N . LEU A 1 442 ? -17.129 -1.537 3.326 1.00 94.44 442 LEU A N 1
ATOM 3275 C CA . LEU A 1 442 ? -16.243 -2.351 4.157 1.00 94.44 442 LEU A CA 1
ATOM 3276 C C . LEU A 1 442 ? -15.616 -3.489 3.348 1.00 94.44 442 LEU A C 1
ATOM 3278 O O . LEU A 1 442 ? -16.314 -4.172 2.596 1.00 94.44 442 LEU A O 1
ATOM 3282 N N . ALA A 1 443 ? -14.320 -3.696 3.548 1.00 94.00 443 ALA A N 1
ATOM 3283 C CA . ALA A 1 443 ? -13.608 -4.902 3.143 1.00 94.00 443 ALA A CA 1
ATOM 3284 C C . ALA A 1 443 ? -13.516 -5.870 4.329 1.00 94.00 443 ALA A C 1
ATOM 3286 O O . ALA A 1 443 ? -13.708 -5.457 5.471 1.00 94.00 443 ALA A O 1
ATOM 3287 N N . ASP A 1 444 ? -13.264 -7.147 4.071 1.00 93.75 444 ASP A N 1
ATOM 3288 C CA . ASP A 1 444 ? -12.999 -8.121 5.124 1.00 93.75 444 ASP A CA 1
ATOM 3289 C C . ASP A 1 444 ? -11.615 -7.857 5.748 1.00 93.75 444 ASP A C 1
ATOM 3291 O O . ASP A 1 444 ? -10.621 -7.874 5.028 1.00 93.75 444 ASP A O 1
ATOM 3295 N N . PRO A 1 445 ? -11.497 -7.581 7.061 1.00 94.62 445 PRO A N 1
ATOM 3296 C CA . PRO A 1 445 ? -10.193 -7.307 7.664 1.00 94.62 445 PRO A CA 1
ATOM 3297 C C . PRO A 1 445 ? -9.221 -8.498 7.648 1.00 94.62 445 PRO A C 1
ATOM 3299 O O . PRO A 1 445 ? -8.014 -8.275 7.736 1.00 94.62 445 PRO A O 1
ATOM 3302 N N . ASP A 1 446 ? -9.721 -9.736 7.525 1.00 92.19 446 ASP A N 1
ATOM 3303 C CA . ASP A 1 446 ? -8.885 -10.940 7.386 1.00 92.19 446 ASP A CA 1
ATOM 3304 C C . ASP A 1 446 ? -8.420 -11.178 5.937 1.00 92.19 446 ASP A C 1
ATOM 3306 O O . ASP A 1 446 ? -7.409 -11.845 5.706 1.00 92.19 446 ASP A O 1
ATOM 3310 N N . ASP A 1 447 ? -9.156 -10.634 4.965 1.00 91.31 447 ASP A N 1
ATOM 3311 C CA . ASP A 1 447 ? -8.869 -10.702 3.531 1.00 91.31 447 ASP A CA 1
ATOM 3312 C C . ASP A 1 447 ? -9.381 -9.427 2.848 1.00 91.31 447 ASP A C 1
ATOM 3314 O O . ASP A 1 447 ? -10.505 -9.360 2.338 1.00 91.31 447 ASP A O 1
ATOM 3318 N N . THR A 1 448 ? -8.555 -8.379 2.858 1.00 90.06 448 THR A N 1
ATOM 3319 C CA . THR A 1 448 ? -8.969 -7.040 2.413 1.00 90.06 448 THR A CA 1
ATOM 3320 C C . THR A 1 448 ? -9.295 -6.979 0.925 1.00 90.06 448 THR A C 1
ATOM 3322 O O . THR A 1 448 ? -9.857 -5.979 0.473 1.00 90.06 448 THR A O 1
ATOM 3325 N N . ASP A 1 449 ? -9.030 -8.045 0.165 1.00 85.94 449 ASP A N 1
ATOM 3326 C CA . ASP A 1 449 ? -9.408 -8.163 -1.237 1.00 85.94 449 ASP A CA 1
ATOM 3327 C C . ASP A 1 449 ? -10.864 -8.614 -1.453 1.00 85.94 449 ASP A C 1
ATOM 3329 O O . ASP A 1 449 ? -11.353 -8.677 -2.585 1.00 85.94 449 ASP A O 1
ATOM 3333 N N . VAL A 1 450 ? -11.595 -8.872 -0.367 1.00 87.12 450 VAL A N 1
ATOM 3334 C CA . VAL A 1 450 ? -12.991 -9.304 -0.388 1.00 87.12 450 VAL A CA 1
ATOM 3335 C C . VAL A 1 450 ? -13.885 -8.243 0.255 1.00 87.12 450 VAL A C 1
ATOM 3337 O O . VAL A 1 450 ? -13.588 -7.691 1.311 1.00 87.12 450 VAL A O 1
ATOM 3340 N N . LEU A 1 451 ? -15.029 -7.953 -0.374 1.00 89.69 451 LEU A N 1
ATOM 3341 C CA . LEU A 1 451 ? -16.062 -7.109 0.235 1.00 89.69 451 LEU A CA 1
ATOM 3342 C C . LEU A 1 451 ? -16.679 -7.804 1.452 1.00 89.69 451 LEU A C 1
ATOM 3344 O O . LEU A 1 451 ? -17.035 -8.984 1.404 1.00 89.69 451 LEU A O 1
ATOM 3348 N N . TRP A 1 452 ? -16.892 -7.050 2.526 1.00 94.81 452 TRP A N 1
ATOM 3349 C CA . TRP A 1 452 ? -17.476 -7.592 3.745 1.00 94.81 452 TRP A CA 1
ATOM 3350 C C . TRP A 1 452 ? -18.958 -7.953 3.564 1.00 94.81 452 TRP A C 1
ATOM 3352 O O . TRP A 1 452 ? -19.804 -7.091 3.324 1.00 94.81 452 TRP A O 1
ATOM 3362 N N . GLY A 1 453 ? -19.291 -9.234 3.749 1.00 92.94 453 GLY A N 1
ATOM 3363 C CA . GLY A 1 453 ? -20.666 -9.746 3.644 1.00 92.94 453 GLY A CA 1
ATOM 3364 C C . GLY A 1 453 ? -21.398 -9.962 4.977 1.00 92.94 453 GLY A C 1
ATOM 3365 O O . GLY A 1 453 ? -22.544 -10.420 4.975 1.00 92.94 453 GLY A O 1
ATOM 3366 N N . GLY A 1 454 ? -20.744 -9.708 6.114 1.00 94.25 454 GLY A N 1
ATOM 3367 C CA . GLY A 1 454 ? -21.270 -9.986 7.455 1.00 94.25 454 GLY A CA 1
ATOM 3368 C C . GLY A 1 454 ? -22.037 -8.822 8.098 1.00 94.25 454 GLY A C 1
ATOM 3369 O O . GLY A 1 454 ? -22.391 -7.833 7.461 1.00 94.25 454 GLY A O 1
ATOM 3370 N N . THR A 1 455 ? -22.286 -8.923 9.405 1.00 95.00 455 THR A N 1
ATOM 3371 C CA . THR A 1 455 ? -22.867 -7.832 10.214 1.00 95.00 455 THR A CA 1
ATOM 3372 C C . THR A 1 455 ? -21.779 -6.897 10.740 1.00 95.00 455 THR A C 1
ATOM 3374 O O . THR A 1 455 ? -20.620 -7.309 10.829 1.00 95.00 455 THR A O 1
ATOM 3377 N N . GLY A 1 456 ? -22.130 -5.672 11.145 1.00 94.50 456 GLY A N 1
ATOM 3378 C CA . GLY A 1 456 ? -21.178 -4.755 11.778 1.00 94.50 456 GLY A CA 1
ATOM 3379 C C . GLY A 1 456 ? -20.556 -5.297 13.069 1.00 94.50 456 GLY A C 1
ATOM 3380 O O . GLY A 1 456 ? -19.379 -5.064 13.314 1.00 94.50 456 GLY A O 1
ATOM 3381 N N . VAL A 1 457 ? -21.296 -6.075 13.868 1.00 95.31 457 VAL A N 1
ATOM 3382 C CA . VAL A 1 457 ? -20.729 -6.750 15.050 1.00 95.31 457 VAL A CA 1
ATOM 3383 C C . VAL A 1 457 ? -19.666 -7.765 14.636 1.00 95.31 457 VAL A C 1
ATOM 3385 O O . VAL A 1 457 ? -18.556 -7.712 15.152 1.00 95.31 457 VAL A O 1
ATOM 3388 N N . SER A 1 458 ? -19.968 -8.660 13.687 1.00 96.06 458 SER A N 1
ATOM 3389 C CA . SER A 1 458 ? -18.966 -9.630 13.217 1.00 96.06 458 SER A CA 1
ATOM 3390 C C . SER A 1 458 ? -17.767 -8.963 12.542 1.00 96.06 458 SER A C 1
ATOM 3392 O O . SER A 1 458 ? -16.677 -9.500 12.646 1.00 96.06 458 SER A O 1
ATOM 3394 N N . PHE A 1 459 ? -17.952 -7.793 11.918 1.00 97.00 459 PHE A N 1
ATOM 3395 C CA . PHE A 1 459 ? -16.862 -7.018 11.323 1.00 97.00 459 PHE A CA 1
ATOM 3396 C C . PHE A 1 459 ? -15.901 -6.511 12.392 1.00 97.00 459 PHE A C 1
ATOM 3398 O O . PHE A 1 459 ? -14.704 -6.708 12.290 1.00 97.00 459 PHE A O 1
ATOM 3405 N N . CYS A 1 460 ? -16.410 -5.880 13.454 1.00 96.75 460 CYS A N 1
ATOM 3406 C CA . CYS A 1 460 ? -15.542 -5.395 14.526 1.00 96.75 460 CYS A CA 1
ATOM 3407 C C . CYS A 1 460 ? -14.801 -6.547 15.219 1.00 96.75 460 CYS A C 1
ATOM 3409 O O . CYS A 1 460 ? -13.663 -6.378 15.652 1.00 96.75 460 CYS A O 1
ATOM 3411 N N . LEU A 1 461 ? -15.447 -7.708 15.333 1.00 96.12 461 LEU A N 1
ATOM 3412 C CA . LEU A 1 461 ? -14.873 -8.873 15.996 1.00 96.12 461 LEU A CA 1
ATOM 3413 C C . LEU A 1 461 ? -13.772 -9.572 15.198 1.00 96.12 461 LEU A C 1
ATOM 3415 O O . LEU A 1 461 ? -13.051 -10.323 15.826 1.00 96.12 461 LEU A O 1
ATOM 3419 N N . THR A 1 462 ? -13.565 -9.303 13.905 1.00 96.69 462 THR A N 1
ATOM 3420 C CA . THR A 1 462 ? -12.386 -9.855 13.202 1.00 96.69 462 THR A CA 1
ATOM 3421 C C . THR A 1 462 ? -11.073 -9.338 13.795 1.00 96.69 462 THR A C 1
ATOM 3423 O O . THR A 1 462 ? -10.067 -10.029 13.786 1.00 96.69 462 THR A O 1
ATOM 3426 N N . CYS A 1 463 ? -11.081 -8.125 14.356 1.00 96.94 463 CYS A N 1
ATOM 3427 C CA . CYS A 1 463 ? -9.933 -7.571 15.073 1.00 96.94 463 CYS A CA 1
ATOM 3428 C C . CYS A 1 463 ? -10.074 -7.712 16.595 1.00 96.94 463 CYS A C 1
ATOM 3430 O O . CYS A 1 463 ? -9.081 -7.792 17.313 1.00 96.94 463 CYS A O 1
ATOM 3432 N N . HIS A 1 464 ? -11.302 -7.676 17.114 1.00 95.62 464 HIS A N 1
ATOM 3433 C CA . HIS A 1 464 ? -11.597 -7.641 18.548 1.00 95.62 464 HIS A CA 1
ATOM 3434 C C . HIS A 1 464 ? -11.948 -9.023 19.129 1.00 95.62 464 HIS A C 1
ATOM 3436 O O . HIS A 1 464 ? -12.852 -9.123 19.956 1.00 95.62 464 HIS A O 1
ATOM 3442 N N . ASP A 1 465 ? -11.248 -10.083 18.731 1.00 93.19 465 ASP A N 1
ATOM 3443 C CA . ASP A 1 465 ? -11.465 -11.471 19.182 1.00 93.19 465 ASP A CA 1
ATOM 3444 C C . ASP A 1 465 ? -10.207 -12.156 19.755 1.00 93.19 465 ASP A C 1
ATOM 3446 O O . ASP A 1 465 ? -10.150 -13.382 19.835 1.00 93.19 465 ASP A O 1
ATOM 3450 N N . ASP A 1 466 ? -9.204 -11.367 20.162 1.00 89.62 466 ASP A N 1
ATOM 3451 C CA . ASP A 1 466 ? -7.878 -11.830 20.624 1.00 89.62 466 ASP A CA 1
ATOM 3452 C C . ASP A 1 466 ? -6.971 -12.401 19.512 1.00 89.62 466 ASP A C 1
ATOM 3454 O O . ASP A 1 466 ? -5.851 -12.842 19.785 1.00 89.62 466 ASP A O 1
ATOM 3458 N N . ALA A 1 467 ? -7.401 -12.343 18.248 1.00 93.62 467 ALA A N 1
ATOM 3459 C CA . ALA A 1 467 ? -6.624 -12.792 17.098 1.00 93.62 467 ALA A CA 1
ATOM 3460 C C . ALA A 1 467 ? -6.683 -11.792 15.925 1.00 93.62 467 ALA A C 1
ATOM 3462 O O . ALA A 1 467 ? -7.045 -12.187 14.819 1.00 93.62 467 ALA A O 1
ATOM 3463 N N . PRO A 1 468 ? -6.276 -10.516 16.123 1.00 94.69 468 PRO A N 1
ATOM 3464 C CA . PRO A 1 468 ? -6.358 -9.522 15.060 1.00 94.69 468 PRO A CA 1
ATOM 3465 C C . PRO A 1 468 ? -5.534 -9.913 13.820 1.00 94.69 468 PRO A C 1
ATOM 3467 O O . PRO A 1 468 ? -4.510 -10.600 13.956 1.00 94.69 468 PRO A O 1
ATOM 3470 N N . PRO A 1 469 ? -5.914 -9.413 12.627 1.00 95.12 469 PRO A N 1
ATOM 3471 C CA . PRO A 1 469 ? -5.150 -9.598 11.398 1.00 95.12 469 PRO A CA 1
ATOM 3472 C C . PRO A 1 469 ? -3.688 -9.163 11.555 1.00 95.12 469 PRO A C 1
ATOM 3474 O O . PRO A 1 469 ? -3.370 -8.278 12.347 1.00 95.12 469 PRO A O 1
ATOM 3477 N N . ALA A 1 470 ? -2.781 -9.752 10.770 1.00 88.75 470 ALA A N 1
ATOM 3478 C CA . ALA A 1 470 ? -1.331 -9.626 10.972 1.00 88.75 470 ALA A CA 1
ATOM 3479 C C . ALA A 1 470 ? -0.788 -8.179 10.990 1.00 88.75 470 ALA A C 1
ATOM 3481 O O . ALA A 1 470 ? 0.203 -7.913 11.673 1.00 88.75 470 ALA A O 1
ATOM 3482 N N . ASP A 1 471 ? -1.425 -7.259 10.261 1.00 87.75 471 ASP A N 1
ATOM 3483 C CA . ASP A 1 471 ? -1.028 -5.846 10.174 1.00 87.75 471 ASP A CA 1
ATOM 3484 C C . ASP A 1 471 ? -1.750 -4.928 11.174 1.00 87.75 471 ASP A C 1
ATOM 3486 O O . ASP A 1 471 ? -1.470 -3.727 11.221 1.00 87.75 471 ASP A O 1
ATOM 3490 N N . VAL A 1 472 ? -2.630 -5.495 12.003 1.00 94.69 472 VAL A N 1
ATOM 3491 C CA . VAL A 1 472 ? -3.363 -4.800 13.060 1.00 94.69 472 VAL A CA 1
ATOM 3492 C C . VAL A 1 472 ? -2.767 -5.165 14.419 1.00 94.69 472 VAL A C 1
ATOM 3494 O O . VAL A 1 472 ? -2.592 -6.332 14.763 1.00 94.69 472 VAL A O 1
ATOM 3497 N N . SER A 1 473 ? -2.469 -4.158 15.237 1.00 95.12 473 SER A N 1
ATOM 3498 C CA . SER A 1 473 ? -1.969 -4.360 16.596 1.00 95.12 473 SER A CA 1
ATOM 3499 C C . SER A 1 473 ? -2.640 -3.434 17.598 1.00 95.12 473 SER A C 1
ATOM 3501 O O . SER A 1 473 ? -2.929 -2.267 17.333 1.00 95.12 473 SER A O 1
ATOM 3503 N N . PHE A 1 474 ? -2.847 -3.951 18.806 1.00 93.62 474 PHE A N 1
ATOM 3504 C CA . PHE A 1 474 ? -3.345 -3.170 19.932 1.00 93.62 474 PHE A CA 1
ATOM 3505 C C . PHE A 1 474 ? -2.196 -2.702 20.836 1.00 93.62 474 PHE A C 1
ATOM 3507 O O . PHE A 1 474 ? -1.161 -3.369 20.923 1.00 93.62 474 PHE A O 1
ATOM 3514 N N . PRO A 1 475 ? -2.369 -1.586 21.571 1.00 90.25 475 PRO A N 1
ATOM 3515 C CA . PRO A 1 475 ? -1.452 -1.217 22.638 1.00 90.25 475 PRO A CA 1
ATOM 3516 C C . PRO A 1 475 ? -1.270 -2.354 23.656 1.00 90.25 475 PRO A C 1
ATOM 3518 O O . PRO A 1 475 ? -2.232 -3.056 23.971 1.00 90.25 475 PRO A O 1
ATOM 3521 N N . PRO A 1 476 ? -0.089 -2.473 24.288 1.00 85.56 476 PRO A N 1
ATOM 3522 C CA . PRO A 1 476 ? 0.188 -3.537 25.256 1.00 85.56 476 PRO A CA 1
ATOM 3523 C C . PRO A 1 476 ? -0.683 -3.475 26.520 1.00 85.56 476 PRO A C 1
ATOM 3525 O O . PRO A 1 476 ? -0.804 -4.470 27.225 1.00 85.56 476 PRO A O 1
ATOM 3528 N N . ASN A 1 477 ? -1.276 -2.315 26.825 1.00 83.31 477 ASN A N 1
ATOM 3529 C CA . ASN A 1 477 ? -2.197 -2.140 27.943 1.00 83.31 477 ASN A CA 1
ATOM 3530 C C . ASN A 1 477 ? -3.535 -1.598 27.428 1.00 83.31 477 ASN A C 1
ATOM 3532 O O . ASN A 1 477 ? -3.561 -0.688 26.595 1.00 83.31 477 ASN A O 1
ATOM 3536 N N . SER A 1 478 ? -4.642 -2.116 27.961 1.00 83.38 478 SER A N 1
ATOM 3537 C CA . SER A 1 478 ? -5.970 -1.527 27.776 1.00 83.38 478 SER A CA 1
ATOM 3538 C C . SER A 1 478 ? -6.319 -0.654 28.977 1.00 83.38 478 SER A C 1
ATOM 3540 O O . SER A 1 478 ? -6.125 -1.059 30.119 1.00 83.38 478 SER A O 1
ATOM 3542 N N . ASN A 1 479 ? -6.856 0.539 28.716 1.00 79.50 479 ASN A N 1
ATOM 3543 C CA . ASN A 1 479 ? -7.439 1.397 29.753 1.00 79.50 479 ASN A CA 1
ATOM 3544 C C . ASN A 1 479 ? -8.923 1.059 30.020 1.00 79.50 479 ASN A C 1
ATOM 3546 O O . ASN A 1 479 ? -9.552 1.728 30.834 1.00 79.50 479 ASN A O 1
ATOM 3550 N N . GLY A 1 480 ? -9.488 0.069 29.317 1.00 82.56 480 GLY A N 1
ATOM 3551 C CA . GLY A 1 480 ? -10.860 -0.428 29.466 1.00 82.56 480 GLY A CA 1
ATOM 3552 C C . GLY A 1 480 ? -10.878 -1.940 29.713 1.00 82.56 480 GLY A C 1
ATOM 3553 O O . GLY A 1 480 ? -9.875 -2.504 30.153 1.00 82.56 480 GLY A O 1
ATOM 3554 N N . THR A 1 481 ? -11.989 -2.617 29.412 1.00 85.19 481 THR A N 1
ATOM 3555 C CA . THR A 1 481 ? -12.193 -4.055 29.696 1.00 85.19 481 THR A CA 1
ATOM 3556 C C . THR A 1 481 ? -11.449 -4.995 28.729 1.00 85.19 481 THR A C 1
ATOM 3558 O O . THR A 1 481 ? -11.956 -6.038 28.338 1.00 85.19 481 THR A O 1
ATOM 3561 N N . GLY A 1 482 ? -10.255 -4.609 28.267 1.00 88.56 482 GLY A N 1
ATOM 3562 C CA . GLY A 1 482 ? -9.486 -5.341 27.249 1.00 88.56 482 GLY A CA 1
ATOM 3563 C C . GLY A 1 482 ? -9.880 -4.996 25.808 1.00 88.56 482 GLY A C 1
ATOM 3564 O O . GLY A 1 482 ? -10.776 -4.177 25.591 1.00 88.56 482 GLY A O 1
ATOM 3565 N N . TYR A 1 483 ? -9.179 -5.585 24.833 1.00 92.12 483 TYR A N 1
ATOM 3566 C CA . TYR A 1 483 ? -9.453 -5.417 23.394 1.00 92.12 483 TYR A CA 1
ATOM 3567 C C . TYR A 1 483 ? -10.238 -6.585 22.794 1.00 92.12 483 TYR A C 1
ATOM 3569 O O . TYR A 1 483 ? -10.961 -6.359 21.832 1.00 92.12 483 TYR A O 1
ATOM 3577 N N . ASP A 1 484 ? -10.157 -7.777 23.390 1.00 92.88 484 ASP A N 1
ATOM 3578 C CA . ASP A 1 484 ? -11.045 -8.896 23.075 1.00 92.88 484 ASP A CA 1
ATOM 3579 C C . ASP A 1 484 ? -12.476 -8.574 23.537 1.00 92.88 484 ASP A C 1
ATOM 3581 O O . ASP A 1 484 ? -12.721 -8.165 24.680 1.00 92.88 484 ASP A O 1
ATOM 3585 N N . LYS A 1 485 ? -13.411 -8.698 22.600 1.00 93.56 485 LYS A N 1
ATOM 3586 C CA . LYS A 1 485 ? -14.851 -8.476 22.728 1.00 93.56 485 LYS A CA 1
ATOM 3587 C C . LYS A 1 485 ? -15.644 -9.669 22.206 1.00 93.56 485 LYS A C 1
ATOM 3589 O O . LYS A 1 485 ? -16.854 -9.548 22.033 1.00 93.56 485 LYS A O 1
ATOM 3594 N N . SER A 1 486 ? -15.013 -10.824 22.008 1.00 91.38 486 SER A N 1
ATOM 3595 C CA . SER A 1 486 ? -15.672 -12.061 21.575 1.00 91.38 486 SER A CA 1
ATOM 3596 C C . SER A 1 486 ? -16.859 -12.444 22.476 1.00 91.38 486 SER A C 1
ATOM 3598 O O . SER A 1 486 ? -17.907 -12.862 21.977 1.00 91.38 486 SER A O 1
ATOM 3600 N N . TYR A 1 487 ? -16.758 -12.177 23.785 1.00 88.12 487 TYR A N 1
ATOM 3601 C CA . TYR A 1 487 ? -17.829 -12.373 24.776 1.00 88.12 487 TYR A CA 1
ATOM 3602 C C . TYR A 1 487 ? -19.067 -11.489 24.572 1.00 88.12 487 TYR A C 1
ATOM 3604 O O . TYR A 1 487 ? -20.104 -11.738 25.188 1.00 88.12 487 TYR A O 1
ATOM 3612 N N . PHE A 1 488 ? -19.001 -10.477 23.701 1.00 91.19 488 PHE A N 1
ATOM 3613 C CA . PHE A 1 488 ? -20.151 -9.633 23.389 1.00 91.19 488 PHE A CA 1
ATOM 3614 C C . PHE A 1 488 ? -21.250 -10.422 22.686 1.00 91.19 488 PHE A C 1
ATOM 3616 O O . PHE A 1 488 ? -22.439 -10.145 22.872 1.00 91.19 488 PHE A O 1
ATOM 3623 N N . VAL A 1 489 ? -20.873 -11.429 21.898 1.00 89.19 489 VAL A N 1
ATOM 3624 C CA . VAL A 1 489 ? -21.824 -12.272 21.178 1.00 89.19 489 VAL A CA 1
ATOM 3625 C C . VAL A 1 489 ? -22.709 -13.022 22.172 1.00 89.19 489 VAL A C 1
ATOM 3627 O O . VAL A 1 489 ? -22.241 -13.775 23.017 1.00 89.19 489 VAL A O 1
ATOM 3630 N N . GLY A 1 490 ? -24.024 -12.837 22.047 1.00 84.81 490 GLY A N 1
ATOM 3631 C CA . GLY A 1 490 ? -25.009 -13.481 22.921 1.00 84.81 490 GLY A CA 1
ATOM 3632 C C . GLY A 1 490 ? -25.334 -12.710 24.203 1.00 84.81 490 GLY A C 1
ATOM 3633 O O . GLY A 1 490 ? -26.218 -13.139 24.943 1.00 84.81 490 GLY A O 1
ATOM 3634 N N . THR A 1 491 ? -24.695 -11.562 24.445 1.00 87.06 491 THR A N 1
ATOM 3635 C CA . THR A 1 491 ? -25.129 -10.623 25.491 1.00 87.06 491 THR A CA 1
ATOM 3636 C C . THR A 1 491 ? -26.507 -10.040 25.183 1.00 87.06 491 THR A C 1
ATOM 3638 O O . THR A 1 491 ? -26.913 -9.949 24.022 1.00 87.06 491 THR A O 1
ATOM 3641 N N . THR A 1 492 ? -27.200 -9.551 26.216 1.00 87.00 492 THR A N 1
ATOM 3642 C CA . THR A 1 492 ? -28.474 -8.832 26.057 1.00 87.00 492 THR A CA 1
ATOM 3643 C C . THR A 1 492 ? -28.340 -7.644 25.099 1.00 87.00 492 THR A C 1
ATOM 3645 O O . THR A 1 492 ? -29.219 -7.412 24.275 1.00 87.00 492 THR A O 1
ATOM 3648 N N . HIS A 1 493 ? -27.228 -6.901 25.141 1.00 89.50 493 HIS A N 1
ATOM 3649 C CA . HIS A 1 493 ? -27.008 -5.799 24.200 1.00 89.50 493 HIS A CA 1
ATOM 3650 C C . HIS A 1 493 ? -26.833 -6.292 22.761 1.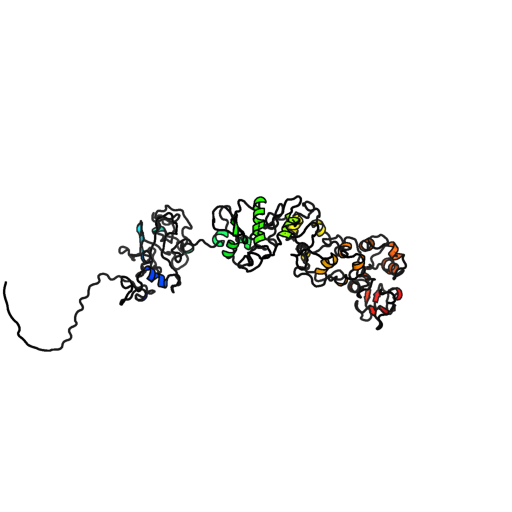00 89.50 493 HIS A C 1
ATOM 3652 O O . HIS A 1 493 ? -27.439 -5.722 21.855 1.00 89.50 493 HIS A O 1
ATOM 3658 N N . ALA A 1 494 ? -26.070 -7.364 22.537 1.00 89.38 494 ALA A N 1
ATOM 3659 C CA . ALA A 1 494 ? -25.919 -7.933 21.201 1.00 89.38 494 ALA A CA 1
ATOM 3660 C C . ALA A 1 494 ? -27.254 -8.435 20.629 1.00 89.38 494 ALA A C 1
ATOM 3662 O O . ALA A 1 494 ? -27.528 -8.237 19.445 1.00 89.38 494 ALA A O 1
ATOM 3663 N N . THR A 1 495 ? -28.106 -9.055 21.454 1.00 88.38 495 THR A N 1
ATOM 3664 C CA . THR A 1 495 ? -29.395 -9.595 20.997 1.00 88.38 495 THR A CA 1
ATOM 3665 C C . THR A 1 495 ? -30.456 -8.521 20.784 1.00 88.38 495 THR A C 1
ATOM 3667 O O . THR A 1 495 ? -31.189 -8.594 19.799 1.00 88.38 495 THR A O 1
ATOM 3670 N N . GLU A 1 496 ? -30.548 -7.534 21.678 1.00 90.06 496 GLU A N 1
ATOM 3671 C CA . GLU A 1 496 ? -31.619 -6.528 21.652 1.00 90.06 496 GLU A CA 1
ATOM 3672 C C . GLU A 1 496 ? -31.312 -5.346 20.720 1.00 90.06 496 GLU A C 1
ATOM 3674 O O . GLU A 1 496 ? -32.224 -4.812 20.089 1.00 90.06 496 GLU A O 1
ATOM 3679 N N . VAL A 1 497 ? -30.042 -4.938 20.594 1.00 90.69 497 VAL A N 1
ATOM 3680 C CA . VAL A 1 497 ? -29.638 -3.859 19.669 1.00 90.69 497 VAL A CA 1
ATOM 3681 C C . VAL A 1 497 ? -29.452 -4.401 18.248 1.00 90.69 497 VAL A C 1
ATOM 3683 O O . VAL A 1 497 ? -29.776 -3.726 17.269 1.00 90.69 497 VAL A O 1
ATOM 3686 N N . GLY A 1 498 ? -28.994 -5.649 18.124 1.00 91.88 498 GLY A N 1
ATOM 3687 C CA . GLY A 1 498 ? -28.929 -6.376 16.861 1.00 91.88 498 GLY A CA 1
ATOM 3688 C C . GLY A 1 498 ? -27.586 -6.255 16.121 1.00 91.88 498 GLY A C 1
ATOM 3689 O O . GLY A 1 498 ? -26.547 -6.010 16.732 1.00 91.88 498 GLY A O 1
ATOM 3690 N N . PRO A 1 499 ? -27.571 -6.460 14.788 1.00 92.44 499 PRO A N 1
ATOM 3691 C CA . PRO A 1 499 ? -26.351 -6.722 14.012 1.00 92.44 499 PRO A CA 1
ATOM 3692 C C . PRO A 1 499 ? -25.351 -5.558 13.946 1.00 92.44 499 PRO A C 1
ATOM 3694 O O . PRO A 1 499 ? -24.203 -5.768 13.567 1.00 92.44 499 PRO A O 1
ATOM 3697 N N . GLU A 1 500 ? -25.765 -4.350 14.324 1.00 93.19 500 GLU A N 1
ATOM 3698 C CA . GLU A 1 500 ? -24.955 -3.126 14.272 1.00 93.19 500 GLU A CA 1
ATOM 3699 C C . GLU A 1 500 ? -24.591 -2.583 15.658 1.00 93.19 500 GLU A C 1
ATOM 3701 O O . GLU A 1 500 ? -24.152 -1.440 15.787 1.00 93.19 500 GLU A O 1
ATOM 3706 N N . ALA A 1 501 ? -24.775 -3.394 16.706 1.00 94.19 501 ALA A N 1
ATOM 3707 C CA . ALA A 1 501 ? -24.728 -2.956 18.097 1.00 94.19 501 ALA A CA 1
ATOM 3708 C C . ALA A 1 501 ? -23.467 -2.164 18.480 1.00 94.19 501 ALA A C 1
ATOM 3710 O O . ALA A 1 501 ? -23.586 -1.140 19.152 1.00 94.19 501 ALA A O 1
ATOM 3711 N N . CYS A 1 502 ? -22.281 -2.556 17.999 1.00 95.69 502 CYS A N 1
ATOM 3712 C CA . CYS A 1 502 ? -21.033 -1.838 18.281 1.00 95.69 502 CYS A CA 1
ATOM 3713 C C . CYS A 1 502 ? -21.115 -0.355 17.870 1.00 95.69 502 CYS A C 1
ATOM 3715 O O . CYS A 1 502 ? -20.731 0.523 18.640 1.00 95.69 502 CYS A O 1
ATOM 3717 N N . ARG A 1 503 ? -21.705 -0.056 16.703 1.00 94.25 503 ARG A N 1
ATOM 3718 C CA . ARG A 1 503 ? -21.811 1.307 16.148 1.00 94.25 503 ARG A CA 1
ATOM 3719 C C . ARG A 1 503 ? -22.897 2.168 16.803 1.00 94.25 503 ARG A C 1
ATOM 3721 O O . ARG A 1 503 ? -22.971 3.367 16.552 1.00 94.25 503 ARG A O 1
ATOM 3728 N N . HIS A 1 504 ? -23.743 1.587 17.655 1.00 94.44 504 HIS A N 1
ATOM 3729 C CA . HIS A 1 504 ? -24.682 2.365 18.470 1.00 94.44 504 HIS A CA 1
ATOM 3730 C C . HIS A 1 504 ? -23.996 3.026 19.672 1.00 94.44 504 HIS A C 1
ATOM 3732 O O . HIS A 1 504 ? -24.418 4.107 20.101 1.00 94.44 504 HIS A O 1
ATOM 3738 N N . CYS A 1 505 ? -22.939 2.389 20.185 1.00 95.06 505 CYS A N 1
ATOM 3739 C CA . CYS A 1 505 ? -22.179 2.847 21.346 1.00 95.06 505 CYS A CA 1
ATOM 3740 C C . CYS A 1 505 ? -20.826 3.466 20.983 1.00 95.06 505 CYS A C 1
ATOM 3742 O O . CYS A 1 505 ? -20.314 4.267 21.762 1.00 95.06 505 CYS A O 1
ATOM 3744 N N . HIS A 1 506 ? -20.271 3.131 19.816 1.00 96.44 506 HIS A N 1
ATOM 3745 C CA . HIS A 1 506 ? -18.969 3.601 19.350 1.00 96.44 506 HIS A CA 1
ATOM 3746 C C . HIS A 1 506 ? -19.057 4.271 17.977 1.00 96.44 506 HIS A C 1
ATOM 3748 O O . HIS A 1 506 ? -19.860 3.886 17.130 1.00 96.44 506 HIS A O 1
ATOM 3754 N N . ASP A 1 507 ? -18.189 5.249 17.743 1.00 95.56 507 ASP A N 1
ATOM 3755 C CA . ASP A 1 507 ? -17.901 5.797 16.419 1.00 95.56 507 ASP A CA 1
ATOM 3756 C C . ASP A 1 507 ? -16.616 5.151 15.890 1.00 95.56 507 ASP A C 1
ATOM 3758 O O . ASP A 1 507 ? -15.556 5.301 16.490 1.00 95.56 507 ASP A O 1
ATOM 3762 N N . ALA A 1 508 ? -16.700 4.412 14.784 1.00 94.50 508 ALA A N 1
ATOM 3763 C CA . ALA A 1 508 ? -15.569 3.638 14.270 1.00 94.50 508 ALA A CA 1
ATOM 3764 C C . ALA A 1 508 ? -14.386 4.502 13.792 1.00 94.50 508 ALA A C 1
ATOM 3766 O O . ALA A 1 508 ? -13.274 3.993 13.701 1.00 94.50 508 ALA A O 1
ATOM 3767 N N . HIS A 1 509 ? -14.588 5.790 13.504 1.00 94.75 509 HIS A N 1
ATOM 3768 C CA . HIS A 1 509 ? -13.500 6.673 13.077 1.00 94.75 509 HIS A CA 1
ATOM 3769 C C . HIS A 1 509 ? -12.960 7.467 14.262 1.00 94.75 509 HIS A C 1
ATOM 3771 O O . HIS A 1 509 ? -11.759 7.467 14.528 1.00 94.75 509 HIS A O 1
ATOM 3777 N N . GLY A 1 510 ? -13.853 8.105 15.022 1.00 95.19 510 GLY A N 1
ATOM 3778 C CA . GLY A 1 510 ? -13.439 8.821 16.216 1.00 95.19 510 GLY A CA 1
ATOM 3779 C C . GLY A 1 510 ? -14.543 9.581 16.935 1.00 95.19 510 GLY A C 1
ATOM 3780 O O . GLY A 1 510 ? -15.567 9.986 16.373 1.00 95.19 510 GLY A O 1
ATOM 3781 N N . ALA A 1 511 ? -14.291 9.848 18.214 1.00 96.12 511 ALA A N 1
ATOM 3782 C CA . ALA A 1 511 ? -15.198 10.548 19.104 1.00 96.12 511 ALA A CA 1
ATOM 3783 C C . ALA A 1 511 ? -14.474 11.456 20.110 1.00 96.12 511 ALA A C 1
ATOM 3785 O O . ALA A 1 511 ? -13.290 11.289 20.410 1.00 96.12 511 ALA A O 1
ATOM 3786 N N . ASP A 1 512 ? -15.207 12.432 20.650 1.00 95.25 512 ASP A N 1
ATOM 3787 C CA . ASP A 1 512 ? -14.673 13.400 21.617 1.00 95.25 512 ASP A CA 1
ATOM 3788 C C . ASP A 1 512 ? -14.433 12.785 23.002 1.00 95.25 512 ASP A C 1
ATOM 3790 O O . ASP A 1 512 ? -13.636 13.309 23.786 1.00 95.25 512 ASP A O 1
ATOM 3794 N N . TYR A 1 513 ? -15.108 11.672 23.298 1.00 94.31 513 TYR A N 1
ATOM 3795 C CA . TYR A 1 513 ? -14.972 10.930 24.545 1.00 94.31 513 TYR A CA 1
ATOM 3796 C C . TYR A 1 513 ? -14.071 9.706 24.354 1.00 94.31 513 TYR A C 1
ATOM 3798 O O . TYR A 1 513 ? -13.925 9.182 23.251 1.00 94.31 513 TYR A O 1
ATOM 3806 N N . MET A 1 514 ? -13.449 9.258 25.448 1.00 91.19 514 MET A N 1
ATOM 3807 C CA . MET A 1 514 ? -12.560 8.090 25.453 1.00 91.19 514 MET A CA 1
ATOM 3808 C C . MET A 1 514 ? -13.269 6.836 24.920 1.00 91.19 514 MET A C 1
ATOM 3810 O O . MET A 1 514 ? -14.492 6.747 24.965 1.00 91.19 514 MET A O 1
ATOM 3814 N N . PHE A 1 515 ? -12.494 5.864 24.437 1.00 91.81 515 PHE A N 1
ATOM 3815 C CA . PHE A 1 515 ? -13.005 4.583 23.923 1.00 91.81 515 PHE A CA 1
ATOM 3816 C C . PHE A 1 515 ? -13.976 4.735 22.749 1.00 91.81 515 PHE A C 1
ATOM 3818 O O . PHE A 1 515 ? -14.908 3.954 22.595 1.00 91.81 515 PHE A O 1
ATOM 3825 N N . LEU A 1 516 ? -13.747 5.755 21.919 1.00 95.00 516 LEU A N 1
ATOM 3826 C CA . LEU A 1 516 ? -14.529 6.051 20.720 1.00 95.00 516 LEU A CA 1
ATOM 3827 C C . LEU A 1 516 ? -16.034 6.240 20.997 1.00 95.00 516 LEU A C 1
ATOM 3829 O O . LEU A 1 516 ? -16.865 6.001 20.127 1.00 95.00 516 LEU A O 1
ATOM 3833 N N . MET A 1 517 ? -16.411 6.673 22.202 1.00 95.12 517 MET A N 1
ATOM 3834 C CA . MET A 1 517 ? -17.818 6.857 22.562 1.00 95.12 517 MET A CA 1
ATOM 3835 C C . MET A 1 517 ? -18.348 8.196 22.017 1.00 95.12 517 MET A C 1
ATOM 3837 O O . MET A 1 517 ? -17.790 9.243 22.339 1.00 95.12 517 MET A O 1
ATOM 3841 N N . PRO A 1 518 ? -19.458 8.233 21.255 1.00 94.94 518 PRO A N 1
ATOM 3842 C CA . PRO A 1 518 ? -20.014 9.471 20.704 1.00 94.94 518 PRO A CA 1
ATOM 3843 C C . PRO A 1 518 ? -20.764 10.310 21.751 1.00 94.94 518 PRO A C 1
ATOM 3845 O O . PRO A 1 518 ? -21.180 11.434 21.472 1.00 94.94 518 PRO A O 1
ATOM 3848 N N . ARG A 1 519 ? -20.971 9.772 22.959 1.00 95.69 519 ARG A N 1
ATOM 3849 C CA . ARG A 1 519 ? -21.645 10.435 24.080 1.00 95.69 519 ARG A CA 1
ATOM 3850 C C . ARG A 1 519 ? -20.845 10.237 25.360 1.00 95.69 519 ARG A C 1
ATOM 3852 O O . ARG A 1 519 ? -20.104 9.267 25.495 1.00 95.69 519 ARG A O 1
ATOM 3859 N N . LYS A 1 520 ? -21.033 11.155 26.306 1.00 94.75 520 LYS A N 1
ATOM 3860 C CA . LYS A 1 520 ? -20.344 11.135 27.595 1.00 94.75 520 LYS A CA 1
ATOM 3861 C C . LYS A 1 520 ? -20.686 9.865 28.382 1.00 94.75 520 LYS A C 1
ATOM 3863 O O . LYS A 1 520 ? -21.855 9.484 28.481 1.00 94.75 520 LYS A O 1
ATOM 3868 N N . TYR A 1 521 ? -19.650 9.261 28.954 1.00 93.06 521 TYR A N 1
ATOM 3869 C CA . TYR A 1 521 ? -19.751 8.179 29.921 1.00 93.06 521 TYR A CA 1
ATOM 3870 C C . TYR A 1 521 ? -18.663 8.343 30.987 1.00 93.06 521 TYR A C 1
ATOM 3872 O O . TYR A 1 521 ? -17.468 8.258 30.693 1.00 93.06 521 TYR A O 1
ATOM 3880 N N . MET A 1 522 ? -19.067 8.641 32.219 1.00 90.62 522 MET A N 1
ATOM 3881 C CA . MET A 1 522 ? -18.147 8.828 33.338 1.00 90.62 522 MET A CA 1
ATOM 3882 C C . MET A 1 522 ? -17.769 7.485 33.965 1.00 90.62 522 MET A C 1
ATOM 3884 O O . MET A 1 522 ? -18.621 6.737 34.425 1.00 90.62 522 MET A O 1
ATOM 3888 N N . MET A 1 523 ? -16.468 7.201 34.024 1.00 87.94 523 MET A N 1
ATOM 3889 C CA . MET A 1 523 ? -15.911 5.940 34.543 1.00 87.94 523 MET A CA 1
ATOM 3890 C C . MET A 1 523 ? -15.094 6.142 35.817 1.00 87.94 523 MET A C 1
ATOM 3892 O O . MET A 1 523 ? -14.231 5.334 36.134 1.00 87.94 523 MET A O 1
ATOM 3896 N N . ASN A 1 524 ? -15.272 7.257 36.516 1.00 87.00 524 ASN A N 1
ATOM 3897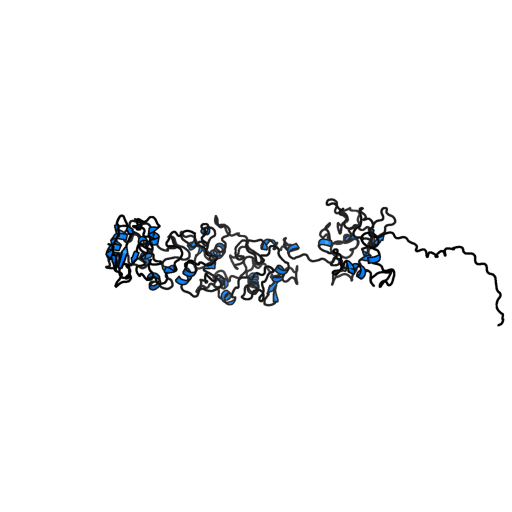 C CA . ASN A 1 524 ? -14.569 7.482 37.771 1.00 87.00 524 ASN A CA 1
ATOM 3898 C C . ASN A 1 524 ? -15.479 7.092 38.926 1.00 87.00 524 ASN A C 1
ATOM 3900 O O . ASN A 1 524 ? -16.631 7.518 38.976 1.00 87.00 524 ASN A O 1
ATOM 3904 N N . ASP A 1 525 ? -14.933 6.323 39.861 1.00 85.06 525 ASP A N 1
ATOM 3905 C CA . ASP A 1 525 ? -15.591 6.062 41.132 1.00 85.06 525 ASP A CA 1
ATOM 3906 C C . ASP A 1 525 ? -15.661 7.334 41.990 1.00 85.06 525 ASP A C 1
ATOM 3908 O O . ASP A 1 525 ? -14.751 8.169 41.963 1.00 85.06 525 ASP A O 1
ATOM 3912 N N . ASN A 1 526 ? -16.715 7.465 42.795 1.00 85.50 526 ASN A N 1
ATOM 3913 C CA . ASN A 1 526 ? -17.043 8.664 43.573 1.00 85.50 526 ASN A CA 1
ATOM 3914 C C . ASN A 1 526 ? -17.300 9.919 42.717 1.00 85.50 526 ASN A C 1
ATOM 3916 O O . ASN A 1 526 ? -17.029 11.044 43.151 1.00 85.50 526 ASN A O 1
ATOM 3920 N N . ASN A 1 527 ? -17.810 9.740 41.500 1.00 84.00 527 ASN A N 1
ATOM 3921 C CA . ASN A 1 527 ? -18.278 10.846 40.675 1.00 84.00 527 ASN A CA 1
ATOM 3922 C C . ASN A 1 527 ? -19.686 11.257 41.120 1.00 84.00 527 ASN A C 1
ATOM 3924 O O . ASN A 1 527 ? -20.611 10.466 40.973 1.00 84.00 527 ASN A O 1
ATOM 3928 N N . ASN A 1 528 ? -19.836 12.466 41.674 1.00 86.50 528 ASN A N 1
ATOM 3929 C CA . ASN A 1 528 ? -21.129 12.960 42.156 1.00 86.50 528 ASN A CA 1
ATOM 3930 C C . ASN A 1 528 ? -22.174 12.933 41.037 1.00 86.50 528 ASN A C 1
ATOM 3932 O O . ASN A 1 528 ? -22.111 13.777 40.144 1.00 86.50 528 ASN A O 1
ATOM 3936 N N . TYR A 1 529 ? -23.125 12.011 41.135 1.00 86.56 529 TYR A N 1
ATOM 3937 C CA . TYR A 1 529 ? -24.220 11.890 40.186 1.00 86.56 529 TYR A CA 1
ATOM 3938 C C . TYR A 1 529 ? -25.369 12.839 40.546 1.00 86.56 529 TYR A C 1
ATOM 3940 O O . TYR A 1 529 ? -25.687 13.045 41.720 1.00 86.56 529 TYR A O 1
ATOM 3948 N N . TYR A 1 530 ? -26.010 13.410 39.527 1.00 86.12 530 TYR A N 1
ATOM 3949 C CA . TYR A 1 530 ? -27.294 14.090 39.644 1.00 86.12 530 TYR A CA 1
ATOM 3950 C C . TYR A 1 530 ? -28.166 13.769 38.432 1.00 86.12 530 TYR A C 1
ATOM 3952 O O . TYR A 1 530 ? -27.708 13.835 37.296 1.00 86.12 530 TYR A O 1
ATOM 3960 N N . TYR A 1 531 ? -29.460 13.535 38.660 1.00 86.19 531 TYR A N 1
ATOM 3961 C CA . TYR A 1 531 ? -30.420 13.321 37.574 1.00 86.19 531 TYR A CA 1
ATOM 3962 C C . TYR A 1 531 ? -30.316 14.407 36.487 1.00 86.19 531 TYR A C 1
ATOM 3964 O O . TYR A 1 531 ? -30.512 15.599 36.762 1.00 86.19 531 TYR A O 1
ATOM 3972 N N . GLY A 1 532 ? -30.045 13.986 35.250 1.00 85.06 532 GLY A N 1
ATOM 3973 C CA . GLY A 1 532 ? -29.932 14.857 34.084 1.00 85.06 532 GLY A CA 1
ATOM 3974 C C . GLY A 1 532 ? -28.612 15.629 33.966 1.00 85.06 532 GLY A C 1
ATOM 3975 O O . GLY A 1 532 ? -28.541 16.570 33.172 1.00 85.06 532 GLY A O 1
ATOM 3976 N N . ASP A 1 533 ? -27.569 15.273 34.722 1.00 88.81 533 ASP A N 1
ATOM 3977 C CA . ASP A 1 533 ? -26.227 15.869 34.590 1.00 88.81 533 ASP A CA 1
ATOM 3978 C C . ASP A 1 533 ? -25.508 15.488 33.279 1.00 88.81 533 ASP A C 1
ATOM 3980 O O . ASP A 1 533 ? -24.589 16.186 32.837 1.00 88.81 533 ASP A O 1
ATOM 3984 N N . GLY A 1 534 ? -25.976 14.424 32.620 1.00 90.50 534 GLY A N 1
ATOM 3985 C CA . GLY A 1 534 ? -25.449 13.914 31.359 1.00 90.50 534 GLY A CA 1
ATOM 3986 C C . GLY A 1 534 ? -24.193 13.053 31.499 1.00 90.50 534 GLY A C 1
ATOM 3987 O O . GLY A 1 534 ? -23.572 12.735 30.484 1.00 90.50 534 GLY A O 1
ATOM 3988 N N . ASP A 1 535 ? -23.804 12.654 32.709 1.00 90.69 535 ASP A N 1
ATOM 3989 C CA . ASP A 1 535 ? -22.586 11.876 32.960 1.00 90.69 535 ASP A CA 1
ATOM 3990 C C . ASP A 1 535 ? -22.637 10.472 32.349 1.00 90.69 535 ASP A C 1
ATOM 3992 O O . ASP A 1 535 ? -21.604 9.953 31.921 1.00 90.69 535 ASP A O 1
ATOM 3996 N N . PHE A 1 536 ? -23.838 9.907 32.208 1.00 91.94 536 PHE A N 1
ATOM 3997 C CA . PHE A 1 536 ? -24.096 8.619 31.554 1.00 91.94 536 PHE A CA 1
ATOM 3998 C C . PHE A 1 536 ? -24.949 8.764 30.284 1.00 91.94 536 PHE A C 1
ATOM 4000 O O . PHE A 1 536 ? -25.709 7.866 29.922 1.00 91.94 536 PHE A O 1
ATOM 4007 N N . ALA A 1 537 ? -24.816 9.893 29.577 1.00 94.12 537 ALA A N 1
ATOM 4008 C CA . ALA A 1 537 ? -25.576 10.186 28.358 1.00 94.12 537 ALA A CA 1
ATOM 4009 C C . ALA A 1 537 ? -25.479 9.091 27.277 1.00 94.12 537 ALA A C 1
ATOM 4011 O O . ALA A 1 537 ? -26.385 8.967 26.451 1.00 94.12 537 ALA A O 1
ATOM 4012 N N . LEU A 1 538 ? -24.402 8.295 27.261 1.00 94.06 538 LEU A N 1
ATOM 4013 C CA . LEU A 1 538 ? -24.305 7.112 26.406 1.00 94.06 538 LEU A CA 1
ATOM 4014 C C . LEU A 1 538 ? -25.405 6.087 26.716 1.00 94.06 538 LEU A C 1
ATOM 4016 O O . LEU A 1 538 ? -26.163 5.719 25.820 1.00 94.06 538 LEU A O 1
ATOM 4020 N N . CYS A 1 539 ? -25.532 5.682 27.978 1.00 91.50 539 CYS A N 1
ATOM 4021 C CA . CYS A 1 539 ? -26.531 4.721 28.444 1.00 91.50 539 CYS A CA 1
ATOM 4022 C C . CYS A 1 539 ? -27.948 5.276 28.251 1.00 91.50 539 CYS A C 1
ATOM 4024 O O . CYS A 1 539 ? -28.836 4.599 27.729 1.00 91.50 539 CYS A O 1
ATOM 4026 N N . TRP A 1 540 ? -28.135 6.557 28.576 1.00 91.69 540 TRP A N 1
ATOM 4027 C CA . TRP A 1 540 ? -29.429 7.235 28.477 1.00 91.69 540 TRP A CA 1
ATOM 4028 C C . TRP A 1 540 ? -29.911 7.481 27.045 1.00 91.69 540 TRP A C 1
ATOM 4030 O O . TRP A 1 540 ? -31.025 7.952 26.830 1.00 91.69 540 TRP A O 1
ATOM 4040 N N . SER A 1 541 ? -29.105 7.135 26.038 1.00 91.75 541 SER A N 1
ATOM 4041 C CA . SER A 1 541 ? -29.564 7.142 24.647 1.00 91.75 541 SER A CA 1
ATOM 4042 C C . SER A 1 541 ? -30.575 6.032 24.334 1.00 91.75 541 SER A C 1
ATOM 4044 O O . SER A 1 541 ? -31.324 6.158 23.363 1.00 91.75 541 SER A O 1
ATOM 4046 N N . CYS A 1 542 ? -30.630 4.984 25.164 1.00 90.50 542 CYS A N 1
ATOM 4047 C CA . CYS A 1 542 ? -31.585 3.878 25.042 1.00 90.50 542 CYS A CA 1
ATOM 4048 C C . CYS A 1 542 ? -32.322 3.567 26.352 1.00 90.50 542 CYS A C 1
ATOM 4050 O O . CYS A 1 542 ? -33.462 3.107 26.311 1.00 90.50 542 CYS A O 1
ATOM 4052 N N . HIS A 1 543 ? -31.696 3.820 27.502 1.00 86.44 543 HIS A N 1
ATOM 4053 C CA . HIS A 1 543 ? -32.299 3.609 28.815 1.00 86.44 543 HIS A CA 1
ATOM 4054 C C . HIS A 1 543 ? -32.936 4.900 29.340 1.00 86.44 543 HIS A C 1
ATOM 4056 O O . HIS A 1 543 ? -32.370 5.979 29.194 1.00 86.44 543 HIS A O 1
ATOM 4062 N N . ASP A 1 544 ? -34.105 4.801 29.971 1.00 87.94 544 ASP A N 1
ATOM 4063 C CA . ASP A 1 544 ? -34.737 5.954 30.611 1.00 87.94 544 ASP A CA 1
ATOM 4064 C C . ASP A 1 544 ? -34.147 6.154 32.014 1.00 87.94 544 ASP A C 1
ATOM 4066 O O . ASP A 1 544 ? -34.280 5.306 32.897 1.00 87.94 544 ASP A O 1
ATOM 4070 N N . GLU A 1 545 ? -33.466 7.285 32.208 1.00 86.88 545 GLU A N 1
ATOM 4071 C CA . GLU A 1 545 ? -32.802 7.638 33.468 1.00 86.88 545 GLU A CA 1
ATOM 4072 C C . GLU A 1 545 ? -33.799 7.630 34.635 1.00 86.88 545 GLU A C 1
ATOM 4074 O O . GLU A 1 545 ? -33.487 7.162 35.724 1.00 86.88 545 GLU A O 1
ATOM 4079 N N . TRP A 1 546 ? -35.035 8.086 34.409 1.00 82.19 546 TRP A N 1
ATOM 4080 C CA . TRP A 1 546 ? -36.054 8.141 35.454 1.00 82.19 546 TRP A CA 1
ATOM 4081 C C . TRP A 1 546 ? -36.578 6.756 35.841 1.00 82.19 546 TRP A C 1
ATOM 4083 O O . TRP A 1 546 ? -36.721 6.465 37.034 1.00 82.19 546 TRP A O 1
ATOM 4093 N N . SER A 1 547 ? -36.881 5.907 34.859 1.00 77.31 547 SER A N 1
ATOM 4094 C CA . SER A 1 547 ? -37.408 4.563 35.087 1.00 77.31 547 SER A CA 1
ATOM 4095 C C . SER A 1 547 ? -36.394 3.675 35.807 1.00 77.31 547 SER A C 1
ATOM 4097 O O . SER A 1 547 ? -36.769 2.864 36.651 1.00 77.31 547 SER A O 1
ATOM 4099 N N . TRP A 1 548 ? -35.102 3.893 35.567 1.00 75.19 548 TRP A N 1
ATOM 4100 C CA . TRP A 1 548 ? -34.030 3.123 36.187 1.00 75.19 548 TRP A CA 1
ATOM 4101 C C . TRP A 1 548 ? -33.964 3.270 37.720 1.00 75.19 548 TRP A C 1
ATOM 4103 O O . TRP A 1 548 ? -33.769 2.268 38.412 1.00 75.19 548 TRP A O 1
ATOM 4113 N N . PHE A 1 549 ? -34.186 4.480 38.257 1.00 71.81 549 PHE A N 1
ATOM 4114 C CA . PHE A 1 549 ? -34.238 4.724 39.711 1.00 71.81 549 PHE A CA 1
ATOM 4115 C C . PHE A 1 549 ? -35.581 4.344 40.346 1.00 71.81 549 PHE A C 1
ATOM 4117 O O . PHE A 1 549 ? -35.629 4.037 41.534 1.00 71.81 549 PHE A O 1
ATOM 4124 N N . ASN A 1 550 ? -36.676 4.406 39.582 1.00 67.25 550 ASN A N 1
ATOM 4125 C CA . ASN A 1 550 ? -38.030 4.416 40.148 1.00 67.25 550 ASN A CA 1
ATOM 4126 C C . ASN A 1 550 ? -38.867 3.162 39.856 1.00 67.25 550 ASN A C 1
ATOM 4128 O O . ASN A 1 550 ? -39.978 3.049 40.382 1.00 67.25 550 ASN A O 1
ATOM 4132 N N . GLU A 1 551 ? -38.392 2.237 39.024 1.00 62.25 551 GLU A N 1
ATOM 4133 C CA . GLU A 1 551 ? -39.085 0.973 38.767 1.00 62.25 551 GLU A CA 1
ATOM 4134 C C . GLU A 1 551 ? -38.631 -0.142 39.722 1.00 62.25 551 GLU A C 1
ATOM 4136 O O . GLU A 1 551 ? -37.448 -0.279 40.034 1.00 62.25 551 GLU A O 1
ATOM 4141 N N . ASP A 1 552 ? -39.581 -0.993 40.136 1.00 57.75 552 ASP A N 1
ATOM 4142 C CA . ASP A 1 552 ? -39.317 -2.291 40.777 1.00 57.75 552 ASP A CA 1
ATOM 4143 C C . ASP A 1 552 ? -38.666 -3.243 39.747 1.00 57.75 552 ASP A C 1
ATOM 4145 O O . ASP A 1 552 ? -39.298 -4.158 39.214 1.00 57.75 552 ASP A O 1
ATOM 4149 N N . ASN A 1 553 ? -37.400 -2.995 39.411 1.00 63.53 553 ASN A N 1
ATOM 4150 C CA . ASN A 1 553 ? -36.578 -3.901 38.612 1.00 63.53 553 ASN A CA 1
ATOM 4151 C C . ASN A 1 553 ? -35.948 -4.989 39.506 1.00 63.53 553 ASN A C 1
ATOM 4153 O O . ASN A 1 553 ? -36.092 -4.974 40.731 1.00 63.53 553 ASN A O 1
ATOM 4157 N N . ALA A 1 554 ? -35.238 -5.950 38.903 1.00 57.34 554 ALA A N 1
ATOM 4158 C CA . ALA A 1 554 ? -34.595 -7.055 39.628 1.00 57.34 554 ALA A CA 1
ATOM 4159 C C . ALA A 1 554 ? -33.598 -6.594 40.715 1.00 57.34 554 ALA A C 1
ATOM 4161 O O . ALA A 1 554 ? -33.252 -7.377 41.593 1.00 57.34 554 ALA A O 1
ATOM 4162 N N . PHE A 1 555 ? -33.171 -5.329 40.682 1.00 62.41 555 PHE A N 1
ATOM 4163 C CA . PHE A 1 555 ? -32.244 -4.724 41.631 1.00 62.41 555 PHE A CA 1
ATOM 4164 C C . PHE A 1 555 ? -32.917 -3.727 42.591 1.00 62.41 555 PHE A C 1
ATOM 4166 O O . PHE A 1 555 ? -32.244 -3.207 43.477 1.00 62.41 555 PHE A O 1
ATOM 4173 N N . GLY A 1 556 ? -34.227 -3.466 42.479 1.00 66.81 556 GLY A N 1
ATOM 4174 C CA . GLY A 1 556 ? -34.975 -2.535 43.336 1.00 66.81 556 GLY A CA 1
ATOM 4175 C C . GLY A 1 556 ? -34.259 -1.191 43.556 1.00 66.81 556 GLY A C 1
ATOM 4176 O O . GLY A 1 556 ? -33.662 -0.625 42.646 1.00 66.81 556 GLY A O 1
ATOM 4177 N N . SER A 1 557 ? -34.235 -0.704 44.803 1.00 72.88 557 SER A N 1
ATOM 4178 C CA . SER A 1 557 ? -33.569 0.559 45.176 1.00 72.88 557 SER A CA 1
ATOM 4179 C C . SER A 1 557 ? -32.032 0.474 45.275 1.00 72.88 557 SER A C 1
ATOM 4181 O O . SER A 1 557 ? -31.397 1.372 45.831 1.00 72.88 557 SER A O 1
ATOM 4183 N N . LYS A 1 558 ? -31.390 -0.625 44.839 1.00 79.06 558 LYS A N 1
ATOM 4184 C CA . LYS A 1 558 ? -29.920 -0.766 44.956 1.00 79.06 558 LYS A CA 1
ATOM 4185 C C . LYS A 1 558 ? -29.186 0.127 43.958 1.00 79.06 558 LYS A C 1
ATOM 4187 O O . LYS A 1 558 ? -28.113 0.628 44.269 1.00 79.06 558 LYS A O 1
ATOM 4192 N N . HIS A 1 559 ? -29.797 0.359 42.807 1.00 82.38 559 HIS A N 1
ATOM 4193 C CA . HIS A 1 559 ? -29.354 1.300 41.791 1.00 82.38 559 HIS A CA 1
ATOM 4194 C C . HIS A 1 559 ? -29.283 2.744 42.317 1.00 82.38 559 HIS A C 1
ATOM 4196 O O . HIS A 1 559 ? -28.226 3.364 42.223 1.00 82.38 559 HIS A O 1
ATOM 4202 N N . GLU A 1 560 ? -30.340 3.220 42.989 1.00 83.25 560 GLU A N 1
ATOM 4203 C CA . GLU A 1 560 ? -30.353 4.500 43.722 1.00 83.25 560 GLU A CA 1
ATOM 4204 C C . GLU A 1 560 ? -29.206 4.581 44.729 1.00 83.25 560 GLU A C 1
ATOM 4206 O O . GLU A 1 560 ? -28.380 5.489 44.697 1.00 83.25 560 GLU A O 1
ATOM 4211 N N . LYS A 1 561 ? -29.078 3.555 45.566 1.00 84.69 561 LYS A N 1
ATOM 4212 C CA . LYS A 1 561 ? -28.028 3.512 46.576 1.00 84.69 561 LYS A CA 1
ATOM 4213 C C . LYS A 1 561 ? -26.613 3.567 45.984 1.00 84.69 561 LYS A C 1
ATOM 4215 O O . LYS A 1 561 ? -25.764 4.258 46.530 1.00 84.69 561 LYS A O 1
ATOM 4220 N N . HIS A 1 562 ? -26.317 2.812 44.929 1.00 85.38 562 HIS A N 1
ATOM 4221 C CA . HIS A 1 562 ? -24.945 2.723 44.422 1.00 85.38 562 HIS A CA 1
ATOM 4222 C C . HIS A 1 562 ? -24.580 3.867 43.481 1.00 85.38 562 HIS A C 1
ATOM 4224 O O . HIS A 1 562 ? -23.518 4.455 43.644 1.00 85.38 562 HIS A O 1
ATOM 4230 N N . VAL A 1 563 ? -25.457 4.230 42.546 1.00 86.50 563 VAL A N 1
ATOM 4231 C CA . VAL A 1 563 ? -25.146 5.274 41.562 1.00 86.50 563 VAL A CA 1
ATOM 4232 C C . VAL A 1 563 ? -25.372 6.679 42.124 1.00 86.50 563 VAL A C 1
ATOM 4234 O O . VAL A 1 563 ? -24.515 7.529 41.915 1.00 86.50 563 VAL A O 1
ATOM 4237 N N . ASP A 1 564 ? -26.454 6.924 42.876 1.00 85.12 564 ASP A N 1
ATOM 4238 C CA . ASP A 1 564 ? -26.768 8.258 43.427 1.00 85.12 564 ASP A CA 1
ATOM 4239 C C . ASP A 1 564 ? -26.168 8.478 44.827 1.00 85.12 564 ASP A C 1
ATOM 4241 O O . ASP A 1 564 ? -25.464 9.459 45.057 1.00 85.12 564 ASP A O 1
ATOM 4245 N N . GLU A 1 565 ? -26.366 7.557 45.781 1.00 86.38 565 GLU A N 1
ATOM 4246 C CA . GLU A 1 565 ? -25.868 7.784 47.152 1.00 86.38 565 GLU A CA 1
ATOM 4247 C C . GLU A 1 565 ? -24.364 7.494 47.323 1.00 86.38 565 GLU A C 1
ATOM 4249 O O . GLU A 1 565 ? -23.679 8.180 48.090 1.00 86.38 565 GLU A O 1
ATOM 4254 N N . GLU A 1 566 ? -23.849 6.449 46.665 1.00 87.31 566 GLU A N 1
ATOM 4255 C CA . GLU A 1 566 ? -22.448 6.006 46.771 1.00 87.31 566 GLU A CA 1
ATOM 4256 C C . GLU A 1 566 ? -21.579 6.444 45.577 1.00 87.31 566 GLU A C 1
ATOM 4258 O O . GLU A 1 566 ? -20.361 6.258 45.631 1.00 87.31 566 GLU A O 1
ATOM 4263 N N . ASN A 1 567 ? -22.163 7.123 44.578 1.00 88.38 567 ASN A N 1
ATOM 4264 C CA . ASN A 1 567 ? -21.467 7.717 43.430 1.00 88.38 567 ASN A CA 1
ATOM 4265 C C . ASN A 1 567 ? -20.643 6.711 42.597 1.00 88.38 567 ASN A C 1
ATOM 4267 O O . ASN A 1 567 ? -19.557 7.035 42.101 1.00 88.38 567 ASN A O 1
ATOM 4271 N N . SER A 1 568 ? -21.138 5.480 42.467 1.00 87.88 568 SER A N 1
ATOM 4272 C CA . SER A 1 568 ? -20.521 4.419 41.668 1.00 87.88 568 SER A CA 1
ATOM 4273 C C . SER A 1 568 ? -20.940 4.538 40.193 1.00 87.88 568 SER A C 1
ATOM 4275 O O . SER A 1 568 ? -22.132 4.629 39.910 1.00 87.88 568 SER A O 1
ATOM 4277 N N . PRO A 1 569 ? -20.020 4.481 39.216 1.00 89.75 569 PRO A N 1
ATOM 4278 C CA . PRO A 1 569 ? -20.385 4.440 37.800 1.00 89.75 569 PRO A CA 1
ATOM 4279 C C . PRO A 1 569 ? -20.899 3.049 37.401 1.00 89.75 569 PRO A C 1
ATOM 4281 O O . PRO A 1 569 ? -20.579 2.055 38.053 1.00 89.75 569 PRO A O 1
ATOM 4284 N N . CYS A 1 570 ? -21.643 2.940 36.293 1.00 88.00 570 CYS A N 1
ATOM 4285 C CA . CYS A 1 570 ? -22.243 1.658 35.888 1.00 88.00 570 CYS A CA 1
ATOM 4286 C C . CYS A 1 570 ? -21.187 0.562 35.647 1.00 88.00 570 CYS A C 1
ATOM 4288 O O . CYS A 1 570 ? -21.425 -0.588 36.002 1.00 88.00 570 CYS A O 1
ATOM 4290 N N . ILE A 1 571 ? -20.005 0.927 35.131 1.00 87.81 571 ILE A N 1
ATOM 4291 C CA . ILE A 1 571 ? -18.879 0.018 34.861 1.00 87.81 571 ILE A CA 1
ATOM 4292 C C . ILE A 1 571 ? -18.256 -0.570 36.133 1.00 87.81 571 ILE A C 1
ATOM 4294 O O . ILE A 1 571 ? -17.508 -1.539 36.072 1.00 87.81 571 ILE A O 1
ATOM 4298 N N . CYS A 1 572 ? -18.589 -0.015 37.305 1.00 86.81 572 CYS A N 1
ATOM 4299 C CA . CYS A 1 572 ? -18.244 -0.626 38.586 1.00 86.81 572 CYS A CA 1
ATOM 4300 C C . CYS A 1 572 ? -18.906 -2.000 38.749 1.00 86.81 572 CYS A C 1
ATOM 4302 O O . CYS A 1 572 ? -18.366 -2.842 39.454 1.00 86.81 572 CYS A O 1
ATOM 4304 N N . CYS A 1 573 ? -20.061 -2.220 38.111 1.00 82.06 573 CYS A N 1
ATOM 4305 C CA . CYS A 1 573 ? -20.834 -3.455 38.221 1.00 82.06 573 CYS A CA 1
ATOM 4306 C C . CYS A 1 573 ? -21.036 -4.163 36.879 1.00 82.06 573 CYS A C 1
ATOM 4308 O O . CYS A 1 573 ? -21.107 -5.389 36.856 1.00 82.06 573 CYS A O 1
ATOM 4310 N N . HIS A 1 574 ? -21.169 -3.405 35.789 1.00 85.56 574 HIS A N 1
ATOM 4311 C CA . HIS A 1 574 ? -21.557 -3.914 34.479 1.00 85.56 574 HIS A CA 1
ATOM 4312 C C . HIS A 1 574 ? -20.421 -3.803 33.468 1.00 85.56 574 HIS A C 1
ATOM 4314 O O . HIS A 1 574 ? -19.898 -2.712 33.257 1.00 85.56 574 HIS A O 1
ATOM 4320 N N . ASP A 1 575 ? -20.129 -4.879 32.743 1.00 88.19 575 ASP A N 1
ATOM 4321 C CA . ASP A 1 575 ? -19.395 -4.770 31.484 1.00 88.19 575 ASP A CA 1
ATOM 4322 C C . ASP A 1 575 ? -20.365 -4.988 30.328 1.00 88.19 575 ASP A C 1
ATOM 4324 O O . ASP A 1 575 ? -20.871 -6.082 30.084 1.00 88.19 575 ASP A O 1
ATOM 4328 N N . VAL A 1 576 ? -20.629 -3.911 29.591 1.00 90.00 576 VAL A N 1
ATOM 4329 C CA . VAL A 1 576 ? -21.544 -3.923 28.445 1.00 90.00 576 VAL A CA 1
ATOM 4330 C C . VAL A 1 576 ? -21.092 -4.875 27.335 1.00 90.00 576 VAL A C 1
ATOM 4332 O O . VAL A 1 576 ? -21.917 -5.229 26.492 1.00 90.00 576 VAL A O 1
ATOM 4335 N N . HIS A 1 577 ? -19.817 -5.281 27.348 1.00 91.00 577 HIS A N 1
ATOM 4336 C CA . HIS A 1 577 ? -19.218 -6.197 26.385 1.00 91.00 577 HIS A CA 1
ATOM 4337 C C . HIS A 1 577 ? -19.309 -7.667 26.791 1.00 91.00 577 HIS A C 1
ATOM 4339 O O . HIS A 1 577 ? -19.044 -8.518 25.955 1.00 91.00 577 HIS A O 1
ATOM 4345 N N . GLY A 1 578 ? -19.654 -7.993 28.035 1.00 87.00 578 GLY A N 1
ATOM 4346 C CA . GLY A 1 578 ? -19.662 -9.382 28.478 1.00 87.00 578 GLY A CA 1
ATOM 4347 C C . GLY A 1 578 ? -19.920 -9.522 29.969 1.00 87.00 578 GLY A C 1
ATOM 4348 O O . GLY A 1 578 ? -19.348 -8.810 30.789 1.00 87.00 578 GLY A O 1
ATOM 4349 N N . ALA A 1 579 ? -20.774 -10.473 30.328 1.00 79.12 579 ALA A N 1
ATOM 4350 C CA . ALA A 1 579 ? -20.941 -10.863 31.719 1.00 79.12 579 ALA A CA 1
ATOM 4351 C C . ALA A 1 579 ? -19.737 -11.678 32.208 1.00 79.12 579 ALA A C 1
ATOM 4353 O O . ALA A 1 579 ? -19.012 -12.272 31.412 1.00 79.12 579 ALA A O 1
ATOM 4354 N N . PHE A 1 580 ? -19.578 -11.771 33.527 1.00 73.00 580 PHE A N 1
ATOM 4355 C CA . PHE A 1 580 ? -18.640 -12.717 34.123 1.00 73.00 580 PHE A CA 1
ATOM 4356 C C . PHE A 1 580 ? -18.991 -14.178 33.774 1.00 73.00 580 PHE A C 1
ATOM 4358 O O . PHE A 1 580 ? -18.106 -15.010 33.584 1.00 73.00 580 PHE A O 1
ATOM 4365 N N . GLU A 1 581 ? -20.285 -14.495 33.669 1.00 70.06 581 GLU A N 1
ATOM 4366 C CA . GLU A 1 581 ? -20.774 -15.824 33.299 1.00 70.06 581 GLU A CA 1
ATOM 4367 C C . GLU A 1 581 ? -21.596 -15.771 32.008 1.00 70.06 581 GLU A C 1
ATOM 4369 O O . GLU A 1 581 ? -22.543 -14.988 31.891 1.00 70.06 581 GLU A O 1
ATOM 4374 N N . ASP A 1 582 ? -21.277 -16.656 31.061 1.00 67.38 582 ASP A N 1
ATOM 4375 C CA . ASP A 1 582 ? -21.973 -16.752 29.777 1.00 67.38 582 ASP A CA 1
ATOM 4376 C C . ASP A 1 582 ? -23.498 -16.835 29.945 1.00 67.38 582 ASP A C 1
ATOM 4378 O O . ASP A 1 582 ? -24.038 -17.717 30.623 1.00 67.38 582 ASP A O 1
ATOM 4382 N N . GLY A 1 583 ? -24.206 -15.928 29.270 1.00 64.25 583 GLY A N 1
ATOM 4383 C CA . GLY A 1 583 ? -25.668 -15.886 29.251 1.00 64.25 583 GLY A CA 1
ATOM 4384 C C . GLY A 1 583 ? -26.319 -15.195 30.451 1.00 64.25 583 GLY A C 1
ATOM 4385 O O . GLY A 1 583 ? -27.547 -15.242 30.559 1.00 64.25 583 GLY A O 1
ATOM 4386 N N . GLU A 1 584 ? -25.556 -14.547 31.338 1.00 71.44 584 GLU A N 1
ATOM 4387 C CA . GLU A 1 584 ? -26.134 -13.713 32.393 1.00 71.44 584 GLU A CA 1
ATOM 4388 C C . GLU A 1 584 ? -26.763 -12.428 31.798 1.00 71.44 584 GLU A C 1
ATOM 4390 O O . GLU A 1 584 ? -26.047 -11.574 31.267 1.00 71.44 584 GLU A O 1
ATOM 4395 N N . PRO A 1 585 ? -28.092 -12.215 31.909 1.00 66.75 585 PRO A N 1
ATOM 4396 C CA . PRO A 1 585 ? -28.752 -11.085 31.245 1.00 66.75 585 PRO A CA 1
ATOM 4397 C C . PRO A 1 585 ? -28.360 -9.708 31.797 1.00 66.75 585 PRO A C 1
ATOM 4399 O O . PRO A 1 585 ? -28.550 -8.700 31.117 1.00 66.75 585 PRO A O 1
ATOM 4402 N N . GLY A 1 586 ? -27.868 -9.670 33.041 1.00 70.00 586 GLY A N 1
ATOM 4403 C CA . GLY A 1 586 ? -27.503 -8.451 33.764 1.00 70.00 586 GLY A CA 1
ATOM 4404 C C . GLY A 1 586 ? -26.125 -7.896 33.411 1.00 70.00 586 GLY A C 1
ATOM 4405 O O . GLY A 1 586 ? -25.832 -6.767 33.800 1.00 70.00 586 GLY A O 1
ATOM 4406 N N . LEU A 1 587 ? -25.306 -8.653 32.669 1.00 79.19 587 LEU A N 1
ATOM 4407 C CA . LEU A 1 587 ? -23.955 -8.255 32.262 1.00 79.19 587 LEU A CA 1
ATOM 4408 C C . LEU A 1 587 ? -23.068 -7.840 33.443 1.00 79.19 587 LEU A C 1
ATOM 4410 O O . LEU A 1 587 ? -22.351 -6.844 33.355 1.00 79.19 587 LEU A O 1
ATOM 4414 N N . ILE A 1 588 ? -23.153 -8.558 34.568 1.00 79.94 588 ILE A N 1
ATOM 4415 C CA . ILE A 1 588 ? -22.395 -8.209 35.768 1.00 79.94 588 ILE A CA 1
ATOM 4416 C C . ILE A 1 588 ? -20.974 -8.752 35.628 1.00 79.94 588 ILE A C 1
ATOM 4418 O O . ILE A 1 588 ? -20.759 -9.949 35.439 1.00 79.94 588 ILE A O 1
ATOM 4422 N N . ASN A 1 589 ? -19.991 -7.860 35.732 1.00 80.69 589 ASN A N 1
ATOM 4423 C CA . ASN A 1 589 ? -18.575 -8.200 35.687 1.00 80.69 589 ASN A CA 1
ATOM 4424 C C . ASN A 1 589 ? -17.762 -7.186 36.509 1.00 80.69 589 ASN A C 1
ATOM 4426 O O . ASN A 1 589 ? -17.737 -5.997 36.202 1.00 80.69 589 ASN A O 1
ATOM 4430 N N . LEU A 1 590 ? -17.101 -7.664 37.570 1.00 80.62 590 LEU A N 1
ATOM 4431 C CA . LEU A 1 590 ? -16.305 -6.836 38.488 1.00 80.62 590 LEU A CA 1
ATOM 4432 C C . LEU A 1 590 ? -14.794 -6.920 38.250 1.00 80.62 590 LEU A C 1
ATOM 4434 O O . LEU A 1 590 ? -14.023 -6.362 39.035 1.00 80.62 590 LEU A O 1
ATOM 4438 N N . ASP A 1 591 ? -14.350 -7.635 37.219 1.00 77.38 591 ASP A N 1
ATOM 4439 C CA . ASP A 1 591 ? -12.926 -7.882 37.010 1.00 77.38 591 ASP A CA 1
ATOM 4440 C C . ASP A 1 591 ? -12.166 -6.573 36.757 1.00 77.38 591 ASP A C 1
ATOM 4442 O O . ASP A 1 591 ? -11.237 -6.223 37.487 1.00 77.38 591 ASP A O 1
ATOM 4446 N N . TRP A 1 592 ? -12.650 -5.753 35.823 1.00 80.88 592 TRP A N 1
ATOM 4447 C CA . TRP A 1 592 ? -12.036 -4.465 35.510 1.00 80.88 592 TRP A CA 1
ATOM 4448 C C . TRP A 1 592 ? -11.949 -3.488 36.702 1.00 80.88 592 TRP A C 1
ATOM 4450 O O . TRP A 1 592 ? -10.837 -3.034 37.003 1.00 80.88 592 TRP A O 1
ATOM 4460 N N . PRO A 1 593 ? -13.040 -3.165 37.430 1.00 78.31 593 PRO A N 1
ATOM 4461 C CA . PRO A 1 593 ? -12.973 -2.243 38.566 1.00 78.31 593 PRO A CA 1
ATOM 4462 C C . PRO A 1 593 ? -12.124 -2.775 39.724 1.00 78.31 593 PRO A C 1
ATOM 4464 O O . PRO A 1 593 ? -11.652 -1.989 40.533 1.00 78.31 593 PRO A O 1
ATOM 4467 N N . SER A 1 594 ? -11.860 -4.080 39.812 1.00 72.38 594 SER A N 1
ATOM 4468 C CA . SER A 1 594 ? -10.954 -4.618 40.834 1.00 72.38 594 SER A CA 1
ATOM 4469 C C . SER A 1 594 ? -9.473 -4.292 40.597 1.00 72.38 594 SER A C 1
ATOM 4471 O O . SER A 1 594 ? -8.652 -4.354 41.518 1.00 72.38 594 SER A O 1
ATOM 4473 N N . HIS A 1 595 ? -9.133 -3.924 39.360 1.00 70.19 595 HIS A N 1
ATOM 4474 C CA . HIS A 1 595 ? -7.776 -3.616 38.915 1.00 70.19 595 HIS A CA 1
ATOM 4475 C C . HIS A 1 595 ? -7.534 -2.117 38.697 1.00 70.19 595 HIS A C 1
ATOM 4477 O O . HIS A 1 595 ? -6.394 -1.690 38.513 1.00 70.19 595 HIS A O 1
ATOM 4483 N N . HIS A 1 596 ? -8.585 -1.307 38.785 1.00 74.50 596 HIS A N 1
ATOM 4484 C CA . HIS A 1 596 ? -8.552 0.146 38.636 1.00 74.50 596 HIS A CA 1
ATOM 4485 C C . HIS A 1 596 ? -9.008 0.750 39.960 1.00 74.50 596 HIS A C 1
ATOM 4487 O O . HIS A 1 596 ? -9.812 0.128 40.621 1.00 74.50 596 HIS A O 1
ATOM 4493 N N . ALA A 1 597 ? -8.482 1.898 40.401 1.00 76.50 597 ALA A N 1
ATOM 4494 C CA . ALA A 1 597 ? -8.525 2.404 41.791 1.00 76.50 597 ALA A CA 1
ATOM 4495 C C . ALA A 1 597 ? -9.914 2.754 42.406 1.00 76.50 597 ALA A C 1
ATOM 4497 O O . ALA A 1 597 ? -10.065 3.760 43.100 1.00 76.50 597 ALA A O 1
ATOM 4498 N N . TYR A 1 598 ? -10.917 1.926 42.166 1.00 83.88 598 TYR A N 1
ATOM 4499 C CA . TYR A 1 598 ? -12.252 1.922 42.718 1.00 83.88 598 TYR A CA 1
ATOM 4500 C C . TYR A 1 598 ? -12.218 1.496 44.181 1.00 83.88 598 TYR A C 1
ATOM 4502 O O . TYR A 1 598 ? -11.319 0.781 44.636 1.00 83.88 598 TYR A O 1
ATOM 4510 N N . ASN A 1 599 ? -13.236 1.895 44.938 1.00 84.69 599 ASN A N 1
ATOM 4511 C CA . ASN A 1 599 ? -13.441 1.421 46.301 1.00 84.69 599 ASN A CA 1
ATOM 4512 C C . ASN A 1 599 ? -14.036 0.003 46.304 1.00 84.69 599 ASN A C 1
ATOM 4514 O O . ASN A 1 599 ? -15.084 -0.235 46.903 1.00 84.69 599 ASN A O 1
ATOM 4518 N N . LEU A 1 600 ? -13.362 -0.922 45.618 1.00 83.81 600 LEU A N 1
ATOM 4519 C CA . LEU A 1 600 ? -13.735 -2.317 45.435 1.00 83.81 600 LEU A CA 1
ATOM 4520 C C . LEU A 1 600 ? -12.494 -3.195 45.601 1.00 83.81 600 LEU A C 1
ATOM 4522 O O . LEU A 1 600 ? -11.478 -2.982 44.947 1.00 83.81 600 LEU A O 1
ATOM 4526 N N . TYR A 1 601 ? -12.558 -4.183 46.491 1.00 82.81 601 TYR A N 1
ATOM 4527 C CA . TYR A 1 601 ? -11.494 -5.176 46.627 1.00 82.81 601 TYR A CA 1
ATOM 4528 C C . TYR A 1 601 ? -12.033 -6.545 47.018 1.00 82.81 601 TYR A C 1
ATOM 4530 O O . TYR A 1 601 ? -12.953 -6.680 47.833 1.00 82.81 601 TYR A O 1
ATOM 4538 N N . PHE A 1 602 ? -11.408 -7.574 46.458 1.00 80.62 602 PHE A N 1
ATOM 4539 C CA . PHE A 1 602 ? -11.677 -8.951 46.828 1.00 80.62 602 PHE A CA 1
ATOM 4540 C C . PHE A 1 602 ? -11.084 -9.266 48.197 1.00 80.62 602 PHE A C 1
ATOM 4542 O O . PHE A 1 602 ? -10.036 -8.754 48.601 1.00 80.62 602 PHE A O 1
ATOM 4549 N N . ILE A 1 603 ? -11.789 -10.102 48.946 1.00 79.31 603 ILE A N 1
ATOM 4550 C CA . ILE A 1 603 ? -11.402 -10.508 50.297 1.00 79.31 603 ILE A CA 1
ATOM 4551 C C . ILE A 1 603 ? -11.197 -12.015 50.339 1.00 79.31 603 ILE A C 1
ATOM 4553 O O . ILE A 1 603 ? -11.599 -12.725 49.433 1.00 79.31 603 ILE A O 1
ATOM 4557 N N . ASP A 1 604 ? -10.543 -12.512 51.387 1.00 79.69 604 ASP A N 1
ATOM 4558 C CA . ASP A 1 604 ? -10.394 -13.949 51.659 1.00 79.69 604 ASP A CA 1
ATOM 4559 C C . ASP A 1 604 ? -9.687 -14.767 50.550 1.00 79.69 604 ASP A C 1
ATOM 4561 O O . ASP A 1 604 ? -9.822 -15.986 50.494 1.00 79.69 604 ASP A O 1
ATOM 4565 N N . GLY A 1 605 ? -8.861 -14.105 49.728 1.00 77.12 605 GLY A N 1
ATOM 4566 C CA . GLY A 1 605 ? -8.043 -14.737 48.685 1.00 77.12 605 GLY A CA 1
ATOM 4567 C C . GLY A 1 605 ? -8.767 -14.980 47.361 1.00 77.12 605 GLY A C 1
ATOM 4568 O O . GLY A 1 605 ? -8.199 -15.644 46.499 1.00 77.12 605 GLY A O 1
ATOM 4569 N N . TYR A 1 606 ? -9.987 -14.458 47.218 1.00 74.88 606 TYR A N 1
ATOM 4570 C CA . TYR A 1 606 ? -10.737 -14.463 45.967 1.00 74.88 606 TYR A CA 1
ATOM 4571 C C . TYR A 1 606 ? -10.244 -13.362 45.009 1.00 74.88 606 TYR A C 1
ATOM 4573 O O . TYR A 1 606 ? -9.550 -12.429 45.418 1.00 74.88 606 TYR A O 1
ATOM 4581 N N . ASP A 1 607 ? -10.620 -13.484 43.742 1.00 72.44 607 ASP A N 1
ATOM 4582 C CA . ASP A 1 607 ? -10.370 -12.554 42.634 1.00 72.44 607 ASP A CA 1
ATOM 4583 C C . ASP A 1 607 ? -11.657 -12.348 41.807 1.00 72.44 607 ASP A C 1
ATOM 4585 O O . ASP A 1 607 ? -12.709 -12.876 42.176 1.00 72.44 607 ASP A O 1
ATOM 4589 N N . GLY A 1 608 ? -11.598 -11.610 40.691 1.00 65.88 608 GLY A N 1
ATOM 4590 C CA . GLY A 1 608 ? -12.763 -11.357 39.827 1.00 65.88 608 GLY A CA 1
ATOM 4591 C C . GLY A 1 608 ? -13.436 -12.635 39.341 1.00 65.88 608 GLY A C 1
ATOM 4592 O O . GLY A 1 608 ? -14.659 -12.688 39.245 1.00 65.88 608 GLY A O 1
ATOM 4593 N N . ASN A 1 609 ? -12.644 -13.699 39.188 1.00 63.81 609 ASN A N 1
ATOM 4594 C CA . ASN A 1 609 ? -13.088 -14.997 38.704 1.00 63.81 609 ASN A CA 1
ATOM 4595 C C . ASN A 1 609 ? -13.661 -15.919 39.783 1.00 63.81 609 ASN A C 1
ATOM 4597 O O . ASN A 1 609 ? -14.266 -16.947 39.483 1.00 63.81 609 ASN A O 1
ATOM 4601 N N . THR A 1 610 ? -13.432 -15.611 41.055 1.00 67.75 610 THR A N 1
ATOM 4602 C CA . THR A 1 610 ? -13.761 -16.522 42.159 1.00 67.75 610 THR A CA 1
ATOM 4603 C C . THR A 1 610 ? -14.576 -15.857 43.262 1.00 67.75 610 THR A C 1
ATOM 4605 O O . THR A 1 610 ? -15.168 -16.553 44.089 1.00 67.75 610 THR A O 1
ATOM 4608 N N . ALA A 1 611 ? -14.672 -14.525 43.265 1.00 65.50 611 ALA A N 1
ATOM 4609 C CA . ALA A 1 611 ? -15.465 -13.760 44.221 1.00 65.50 611 ALA A CA 1
ATOM 4610 C C . ALA A 1 611 ? -16.971 -14.003 44.081 1.00 65.50 611 ALA A C 1
ATOM 4612 O O . ALA A 1 611 ? -17.708 -13.791 45.049 1.00 65.50 611 ALA A O 1
ATOM 4613 N N . TYR A 1 612 ? -17.397 -14.488 42.912 1.00 66.88 612 TYR A N 1
ATOM 4614 C CA . TYR A 1 612 ? -18.716 -15.043 42.647 1.00 66.88 612 TYR A CA 1
ATOM 4615 C C . TYR A 1 612 ? -18.614 -16.562 42.567 1.00 66.88 612 TYR A C 1
ATOM 4617 O O . TYR A 1 612 ? -18.362 -17.138 41.514 1.00 66.88 612 TYR A O 1
ATOM 4625 N N . TRP A 1 613 ? -18.790 -17.230 43.704 1.00 64.56 613 TRP A N 1
ATOM 4626 C CA . TRP A 1 613 ? -18.719 -18.688 43.747 1.00 64.56 613 TRP A CA 1
ATOM 4627 C C . TRP A 1 613 ? -20.113 -19.307 43.785 1.00 64.56 613 TRP A C 1
ATOM 4629 O O . TRP A 1 613 ? -20.896 -19.027 44.698 1.00 64.56 613 TRP A O 1
ATOM 4639 N N . LEU A 1 614 ? -20.408 -20.192 42.830 1.00 57.06 614 LEU A N 1
ATOM 4640 C CA . LEU A 1 614 ? -21.612 -21.018 42.838 1.00 57.06 614 LEU A CA 1
ATOM 4641 C C . LEU A 1 614 ? -21.483 -22.133 43.869 1.00 57.06 614 LEU A C 1
ATOM 4643 O O . LEU A 1 614 ? -20.487 -22.857 43.908 1.00 57.06 614 LEU A O 1
ATOM 4647 N N . ASN A 1 615 ? -22.536 -22.346 44.654 1.00 62.59 615 ASN A N 1
ATOM 4648 C CA . ASN A 1 615 ? -22.642 -23.587 45.400 1.00 62.59 615 ASN A CA 1
ATOM 4649 C C . ASN A 1 615 ? -22.638 -24.781 44.423 1.00 62.59 615 ASN A C 1
ATOM 4651 O O . ASN A 1 615 ? -23.007 -24.663 43.257 1.00 62.59 615 ASN A O 1
ATOM 4655 N N . GLY A 1 616 ? -22.237 -25.965 44.890 1.00 55.25 616 GLY A N 1
ATOM 4656 C CA . GLY A 1 616 ? -22.135 -27.154 44.031 1.00 55.25 616 GLY A CA 1
ATOM 4657 C C . GLY A 1 616 ? -23.447 -27.609 43.361 1.00 55.25 616 GLY A C 1
ATOM 4658 O O . GLY A 1 616 ? -23.418 -28.567 42.594 1.00 55.25 616 GLY A O 1
ATOM 4659 N N . SER A 1 617 ? -24.583 -26.965 43.653 1.00 63.88 617 SER A N 1
ATOM 4660 C CA . SER A 1 617 ? -25.891 -27.181 43.020 1.00 63.88 617 SER A CA 1
ATOM 4661 C C . SER A 1 617 ? -26.260 -26.136 41.957 1.00 63.88 617 SER A C 1
ATOM 4663 O O . SER A 1 617 ? -27.232 -26.356 41.239 1.00 63.88 617 SER A O 1
ATOM 4665 N N . GLY A 1 618 ? -25.510 -25.034 41.827 1.00 66.44 618 GLY A N 1
ATOM 4666 C CA . GLY A 1 618 ? -25.735 -23.971 40.837 1.00 66.44 618 GLY A CA 1
ATOM 4667 C C . GLY A 1 618 ? -26.974 -23.098 41.078 1.00 66.44 618 GLY A C 1
ATOM 4668 O O . GLY A 1 618 ? -27.284 -22.240 40.255 1.00 66.44 618 GLY A O 1
ATOM 4669 N N . ASP A 1 619 ? -27.691 -23.306 42.185 1.00 67.38 619 ASP A N 1
ATOM 4670 C CA . ASP A 1 619 ? -28.948 -22.627 42.527 1.00 67.38 619 ASP A CA 1
ATOM 4671 C C . ASP A 1 619 ? -28.749 -21.406 43.435 1.00 67.38 619 ASP A C 1
ATOM 4673 O O . ASP A 1 619 ? -29.648 -20.565 43.550 1.00 67.38 619 ASP A O 1
ATOM 4677 N N . ARG A 1 620 ? -27.575 -21.294 44.070 1.00 66.31 620 ARG A N 1
ATOM 4678 C CA . ARG A 1 620 ? -27.173 -20.132 44.867 1.00 66.31 620 ARG A CA 1
ATOM 4679 C C . ARG A 1 620 ? -25.702 -19.819 44.648 1.00 66.31 620 ARG A C 1
ATOM 4681 O O . ARG A 1 620 ? -24.892 -20.740 44.555 1.00 66.31 620 ARG A O 1
ATOM 4688 N N . GLY A 1 621 ? -25.349 -18.543 44.653 1.00 70.94 621 GLY A N 1
ATOM 4689 C CA . GLY A 1 621 ? -23.956 -18.112 44.696 1.00 70.94 621 GLY A CA 1
ATOM 4690 C C . GLY A 1 621 ? -23.629 -17.347 45.972 1.00 70.94 621 GLY A C 1
ATOM 4691 O O . GLY A 1 621 ? -24.518 -17.002 46.750 1.00 70.94 621 GLY A O 1
ATOM 4692 N N . TYR A 1 622 ? -22.344 -17.117 46.213 1.00 73.56 622 TYR A N 1
ATOM 4693 C CA . TYR A 1 622 ? -21.832 -16.338 47.335 1.00 73.56 622 TYR A CA 1
ATOM 4694 C C . TYR A 1 622 ? -20.945 -15.217 46.818 1.00 73.56 622 TYR A C 1
ATOM 4696 O O . TYR A 1 622 ? -20.179 -15.422 45.880 1.00 73.56 622 TYR A O 1
ATOM 4704 N N . CYS A 1 623 ? -21.047 -14.056 47.463 1.00 73.81 623 CYS A N 1
ATOM 4705 C CA . CYS A 1 623 ? -20.221 -12.897 47.165 1.00 73.81 623 CYS A CA 1
ATOM 4706 C C . CYS A 1 623 ? -19.118 -12.722 48.224 1.00 73.81 623 CYS A C 1
ATOM 4708 O O . CYS A 1 623 ? -19.384 -12.788 49.432 1.00 73.81 623 CYS A O 1
ATOM 4710 N N . TYR A 1 624 ? -17.884 -12.497 47.768 1.00 79.44 624 TYR A N 1
ATOM 4711 C CA . TYR A 1 624 ? -16.705 -12.251 48.606 1.00 79.44 624 TYR A CA 1
ATOM 4712 C C . TYR A 1 624 ? -15.991 -10.961 48.192 1.00 79.44 624 TYR A C 1
ATOM 4714 O O . TYR A 1 624 ? -14.812 -10.960 47.836 1.00 79.44 624 TYR A O 1
ATOM 4722 N N . ILE A 1 625 ? -16.714 -9.843 48.275 1.00 80.56 625 ILE A N 1
ATOM 4723 C CA . ILE A 1 625 ? -16.195 -8.512 47.937 1.00 80.56 625 ILE A CA 1
ATOM 4724 C C . ILE A 1 625 ? -16.333 -7.530 49.101 1.00 80.56 625 ILE A C 1
ATOM 4726 O O . ILE A 1 625 ? -17.124 -7.708 50.038 1.00 80.56 625 ILE A O 1
ATOM 4730 N N . TRP A 1 626 ? -15.555 -6.460 49.033 1.00 83.19 626 TRP A N 1
ATOM 4731 C CA . TRP A 1 626 ? -15.699 -5.280 49.865 1.00 83.19 626 TRP A CA 1
ATOM 4732 C C . TRP A 1 626 ? -15.850 -4.063 48.961 1.00 83.19 626 TRP A C 1
ATOM 4734 O O . TRP A 1 626 ? -14.963 -3.797 48.156 1.00 83.19 626 TRP A O 1
ATOM 4744 N N . CYS A 1 627 ? -16.949 -3.325 49.118 1.00 83.81 627 CYS A N 1
ATOM 4745 C CA . CYS A 1 627 ? -17.274 -2.173 48.276 1.00 83.81 627 CYS A CA 1
ATOM 4746 C C . CYS A 1 627 ? -17.638 -0.978 49.158 1.00 83.81 627 CYS A C 1
ATOM 4748 O O . CYS A 1 627 ? -18.367 -1.141 50.140 1.00 83.81 627 CYS A O 1
ATOM 4750 N N . HIS A 1 628 ? -17.125 0.212 48.845 1.00 84.62 628 HIS A N 1
ATOM 4751 C CA . HIS A 1 628 ? -17.453 1.472 49.528 1.00 84.62 628 HIS A CA 1
ATOM 4752 C C . HIS A 1 628 ? -17.331 1.413 51.060 1.00 84.62 628 HIS A C 1
ATOM 4754 O O . HIS A 1 628 ? -18.181 1.900 51.809 1.00 84.62 628 HIS A O 1
ATOM 4760 N N . GLY A 1 629 ? -16.271 0.771 51.565 1.00 84.06 629 GLY A N 1
ATOM 4761 C CA . GLY A 1 629 ? -16.070 0.636 53.012 1.00 84.06 629 GLY A CA 1
ATOM 4762 C C . GLY A 1 629 ? -16.980 -0.398 53.701 1.00 84.06 629 GLY A C 1
ATOM 4763 O O . GLY A 1 629 ? -16.947 -0.486 54.931 1.00 84.06 629 GLY A O 1
ATOM 4764 N N . LYS A 1 630 ? -17.767 -1.186 52.952 1.00 85.00 630 LYS A N 1
ATOM 4765 C CA . LYS A 1 630 ? -18.719 -2.176 53.480 1.00 85.00 630 LYS A CA 1
ATOM 4766 C C . LYS A 1 630 ? -18.381 -3.606 53.003 1.00 85.00 630 LYS A C 1
ATOM 4768 O O . LYS A 1 630 ? -18.215 -3.831 51.802 1.00 85.00 630 LYS A O 1
ATOM 4773 N N . PRO A 1 631 ? -18.318 -4.602 53.913 1.00 83.94 631 PRO A N 1
ATOM 4774 C CA . PRO A 1 631 ? -18.164 -6.006 53.533 1.00 83.94 631 PRO A CA 1
ATOM 4775 C C . PRO A 1 631 ? -19.455 -6.567 52.935 1.00 83.94 631 PRO A C 1
ATOM 4777 O O . PRO A 1 631 ? -20.515 -6.450 53.549 1.00 83.94 631 PRO A O 1
ATOM 4780 N N . HIS A 1 632 ? -19.339 -7.301 51.830 1.00 78.25 632 HIS A N 1
ATOM 4781 C CA . HIS A 1 632 ? -20.437 -8.050 51.210 1.00 78.25 632 HIS A CA 1
ATOM 4782 C C . HIS A 1 632 ? -20.273 -9.574 51.413 1.00 78.25 632 HIS A C 1
ATOM 4784 O O . HIS A 1 632 ? -20.593 -10.355 50.526 1.00 78.25 632 HIS A O 1
ATOM 4790 N N . ARG A 1 633 ? -19.792 -10.018 52.595 1.00 73.38 633 ARG A N 1
ATOM 4791 C CA . ARG A 1 633 ? -19.492 -11.439 52.912 1.00 73.38 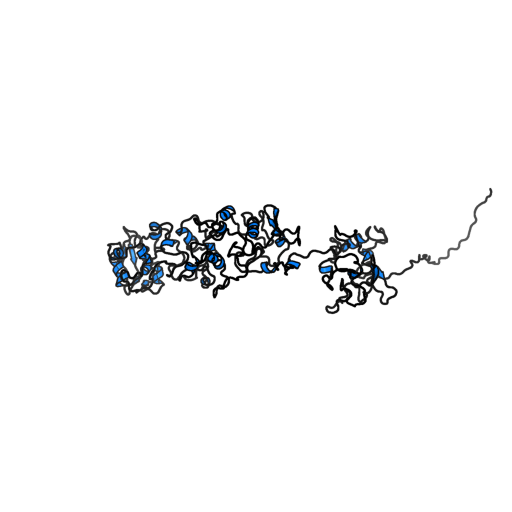633 ARG A CA 1
ATOM 4792 C C . ARG A 1 633 ? -20.201 -12.025 54.149 1.00 73.38 633 ARG A C 1
ATOM 4794 O O . ARG A 1 633 ? -20.328 -11.329 55.159 1.00 73.38 633 ARG A O 1
ATOM 4801 N N . PRO A 1 634 ? -20.474 -13.347 54.158 1.00 64.69 634 PRO A N 1
ATOM 4802 C CA . PRO A 1 634 ? -21.009 -14.118 53.041 1.00 64.69 634 PRO A CA 1
ATOM 4803 C C . PRO A 1 634 ? -22.512 -13.844 52.958 1.00 64.69 634 PRO A C 1
ATOM 4805 O O . PRO A 1 634 ? -23.263 -14.155 53.886 1.00 64.69 634 PRO A O 1
ATOM 4808 N N . ARG A 1 635 ? -22.961 -13.264 51.850 1.00 66.56 635 ARG A N 1
ATOM 4809 C CA . ARG A 1 635 ? -24.386 -13.217 51.527 1.00 66.56 635 ARG A CA 1
ATOM 4810 C C . ARG A 1 635 ? -24.626 -14.097 50.311 1.00 66.56 635 ARG A C 1
ATOM 4812 O O . ARG A 1 635 ? -23.905 -13.990 49.323 1.00 66.56 635 ARG A O 1
ATOM 4819 N N . SER A 1 636 ? -25.550 -15.044 50.464 1.00 68.69 636 SER A N 1
ATOM 4820 C CA . SER A 1 636 ? -25.916 -15.983 49.408 1.00 68.69 636 SER A CA 1
ATOM 4821 C C . SER A 1 636 ? -26.992 -15.360 48.538 1.00 68.69 636 SER A C 1
ATOM 4823 O O . SER A 1 636 ? -28.020 -15.005 49.109 1.00 68.69 636 SER A O 1
ATOM 4825 N N . TYR A 1 637 ? -26.810 -15.312 47.225 1.00 67.56 637 TYR A N 1
ATOM 4826 C CA . TYR A 1 637 ? -27.845 -14.884 46.284 1.00 67.56 637 TYR A CA 1
ATOM 4827 C C . TYR A 1 637 ? -28.516 -16.081 45.614 1.00 67.56 637 TYR A C 1
ATOM 4829 O O . TYR A 1 637 ? -27.875 -17.109 45.376 1.00 67.56 637 TYR A O 1
ATOM 4837 N N . ALA A 1 638 ? -29.820 -15.989 45.361 1.00 63.38 638 ALA A N 1
ATOM 4838 C CA . ALA A 1 638 ? -30.562 -16.982 44.593 1.00 63.38 638 ALA A CA 1
ATOM 4839 C C . ALA A 1 638 ? -30.347 -16.793 43.082 1.00 63.38 638 ALA A C 1
ATOM 4841 O O . ALA A 1 638 ? -30.331 -15.674 42.585 1.00 63.38 638 ALA A O 1
ATOM 4842 N N . ARG A 1 639 ? -30.228 -17.905 42.346 1.00 62.09 639 ARG A N 1
ATOM 4843 C CA . ARG A 1 639 ? -30.099 -17.925 40.873 1.00 62.09 639 ARG A CA 1
ATOM 4844 C C . ARG A 1 639 ? -31.337 -18.491 40.168 1.00 62.09 639 ARG A C 1
ATOM 4846 O O . ARG A 1 639 ? -31.337 -18.756 38.972 1.00 62.09 639 ARG A O 1
ATOM 4853 N N . THR A 1 640 ? -32.387 -18.789 40.934 1.00 54.19 640 THR A N 1
ATOM 4854 C CA . THR A 1 640 ? -33.620 -19.409 40.434 1.00 54.19 640 THR A CA 1
ATOM 4855 C C . THR A 1 640 ? -34.844 -18.682 40.992 1.00 54.19 640 THR A C 1
ATOM 4857 O O . THR A 1 640 ? -34.886 -18.404 42.191 1.00 54.19 640 THR A O 1
ATOM 4860 N N . PRO A 1 641 ? -35.855 -18.370 40.155 1.00 49.81 641 PRO A N 1
ATOM 4861 C CA . PRO A 1 641 ? -36.063 -18.847 38.783 1.00 49.81 641 PRO A CA 1
ATOM 4862 C C . PRO A 1 641 ? -35.427 -17.976 37.681 1.00 49.81 641 PRO A C 1
ATOM 4864 O O . PRO A 1 641 ? -35.655 -18.265 36.511 1.00 49.81 641 PRO A O 1
ATOM 4867 N N . ASN A 1 642 ? -34.670 -16.930 38.024 1.00 51.22 642 ASN A N 1
ATOM 4868 C CA . ASN A 1 642 ? -34.130 -15.975 37.055 1.00 51.22 642 ASN A CA 1
ATOM 4869 C C . ASN A 1 642 ? -32.602 -16.143 36.927 1.00 51.22 642 ASN A C 1
ATOM 4871 O O . ASN A 1 642 ? -31.937 -16.079 37.957 1.00 51.22 642 ASN A O 1
ATOM 4875 N N . PRO A 1 643 ? -32.030 -16.331 35.721 1.00 53.44 643 PRO A N 1
ATOM 4876 C CA . PRO A 1 643 ? -30.585 -16.513 35.525 1.00 53.44 643 PRO A CA 1
ATOM 4877 C C . PRO A 1 643 ? -29.733 -15.256 35.801 1.00 53.44 643 PRO A C 1
ATOM 4879 O O . PRO A 1 643 ? -28.531 -15.288 35.569 1.00 53.44 643 PRO A O 1
ATOM 4882 N N . MET A 1 644 ? -30.326 -14.157 36.282 1.00 55.62 644 MET A N 1
ATOM 4883 C CA . MET A 1 644 ? -29.591 -12.966 36.727 1.00 55.62 644 MET A CA 1
ATOM 4884 C C . MET A 1 644 ? -28.994 -13.171 38.119 1.00 55.62 644 MET A C 1
ATOM 4886 O O . MET A 1 644 ? -29.632 -13.770 38.989 1.00 55.62 644 MET A O 1
ATOM 4890 N N . VAL A 1 645 ? -27.811 -12.599 38.357 1.00 56.59 645 VAL A N 1
ATOM 4891 C CA . VAL A 1 645 ? -27.295 -12.423 39.715 1.00 56.59 645 VAL A CA 1
ATOM 4892 C C . VAL A 1 645 ? -28.193 -11.416 40.442 1.00 56.59 645 VAL A C 1
ATOM 4894 O O . VAL A 1 645 ? -28.168 -10.217 40.172 1.00 56.59 645 VAL A O 1
ATOM 4897 N N . ASP A 1 646 ? -29.024 -11.902 41.367 1.00 60.19 646 ASP A N 1
ATOM 4898 C CA . ASP A 1 646 ? -29.830 -11.043 42.234 1.00 60.19 646 ASP A CA 1
ATOM 4899 C C . ASP A 1 646 ? -28.970 -10.508 43.390 1.00 60.19 646 ASP A C 1
ATOM 4901 O O . ASP A 1 646 ? -28.846 -11.107 44.463 1.00 60.19 646 ASP A O 1
ATOM 4905 N N . CYS A 1 647 ? -28.368 -9.340 43.172 1.00 59.94 647 CYS A N 1
ATOM 4906 C CA . CYS A 1 647 ? -27.578 -8.648 44.186 1.00 59.94 647 CYS A CA 1
ATOM 4907 C C . CYS A 1 647 ? -28.408 -8.202 45.406 1.00 59.94 647 CYS A C 1
ATOM 4909 O O . CYS A 1 647 ? -27.822 -7.803 46.417 1.00 59.94 647 CYS A O 1
ATOM 4911 N N . SER A 1 648 ? -29.748 -8.251 45.371 1.00 61.28 648 SER A N 1
ATOM 4912 C CA . SER A 1 648 ? -30.583 -7.838 46.506 1.00 61.28 648 SER A CA 1
ATOM 4913 C C . SER A 1 648 ? -30.360 -8.722 47.734 1.00 61.28 648 SER A C 1
ATOM 4915 O O . SER A 1 648 ? -30.285 -8.211 48.850 1.00 61.28 648 SER A O 1
ATOM 4917 N N . ASP A 1 649 ? -30.106 -10.013 47.531 1.00 59.38 649 ASP A N 1
ATOM 4918 C CA . ASP A 1 649 ? -29.739 -10.951 48.591 1.00 59.38 649 ASP A CA 1
ATOM 4919 C C . ASP A 1 649 ? -28.371 -10.611 49.227 1.00 59.38 649 ASP A C 1
ATOM 4921 O O . ASP A 1 649 ? -28.106 -10.926 50.395 1.00 59.38 649 ASP A O 1
ATOM 4925 N N . CYS A 1 650 ? -27.503 -9.913 48.483 1.00 54.78 650 CYS A N 1
ATOM 4926 C CA . CYS A 1 650 ? -26.233 -9.372 48.960 1.00 54.78 650 CYS A CA 1
ATOM 4927 C C . CYS A 1 650 ? -26.364 -8.038 49.719 1.00 54.78 650 CYS A C 1
ATOM 4929 O O . CYS A 1 650 ? -25.381 -7.609 50.333 1.00 54.78 650 CYS A O 1
ATOM 4931 N N . HIS A 1 651 ? -27.553 -7.421 49.796 1.00 57.50 651 HIS A N 1
ATOM 4932 C CA . HIS A 1 651 ? -27.794 -6.103 50.410 1.00 57.50 651 HIS A CA 1
ATOM 4933 C C . HIS A 1 651 ? -28.920 -6.077 51.448 1.00 57.50 651 HIS A C 1
ATOM 4935 O O . HIS A 1 651 ? -28.590 -5.882 52.647 1.00 57.50 651 HIS A O 1
#

Foldseek 3Di:
DDDDDDDDDDDDDDDDDDDDDDPDPDPDPPDDDDDDDPVDDPVLFADPPPACDPPRGVHNDPLVSVCCQQDPPHVDPNHADWAWDDPPDPDDTDTDGPLQFADNGDQAAAPLGDTNPVRGANDWPPPDPPTHGWGQAPPQGIARAGEPPCPPDPDDDLPRAQAQDCVVVPQFNRHRPQCRACDDQARHRNSPHHDDPHSDHLCVQQPRNNSRDGDDDQPCVPLCQADVPRGRFPCQLVAPDWLAVDPDDHSQLVVLFFDCPCPVVPWTWGALLPPRDIQTQPDDVQVDVVSLQSCQSSVQSQQAPCGSVVFDSDPVRDRDHHFDPVLLVVFPQQCDFPLHGAGCEYALQRHHFADDNTHANAPPNGHPRDLPPDQDVVQSNCHVNSSVQSQQDPPHRDPHNLVVQLVAPAFQQATPVSCPQVFDDHPLLFADNSRAHPVFGGAQNQGSSHTDPAFLVVRLQCQQQVDHHPRGDDGPDDPDPDSRLVQQPQALQCVVVHRNSVVLQADHGHDNDYPRGPAAADQDFPDADDPPPRNHVSVCVPDPSVCQCPPPDLAHNVCVCCCHVRVHGPSCFADSSHALDRNAHRRGFNQSVCVPPAQKHFPPPDHRNPQWAADPVNQKTFGGMGHSNRGLPGFIFGCPPPVHGRCVSSD

pLDDT: mean 79.39, std 15.06, range [27.61, 97.0]

Secondary structure (DSSP, 8-state):
-------------------------------------TTS-HHHHB-TTT-SSGGGBSSSSHHHHHHHHHSTTSS-SS----EEPPTT-SS---EE-HHHHB-SS--PBPTTSSB-TT-B-SEE-TTSSSPBEEEEETTTEEEE-B---S-SSS-S--TTSSS--STT-SS---BHHHHH-SS-SS--TTS-S---STTS-GGGTS-GGGTT---PPPHHHHHTS-BTTBPP-GGGGGSSEES--SSS--HHHHHHHB--TTTTSSSEEEE-TTT--EEEE-S-TTT-HHHHHHHHHHHHTTSSSSTTTSS-SSTT-PPPPP--HHHHHH-HHHH--TT----SBS-SSSS-SB--SSEESSGGGBSSTT--S--BTTBSS-TTHHHHTTTSSSSSSSSS-HHHHTTSSEE---STTGGGGS-B--GGGT--TTT--SS--PEETTEEEEE--S-HHHHHHTTSSS---TT-B--SS-SSS-S--GGGTTSHHHHHH-TTHHHHH--SSEESSGGG-SS-----TT----TTS-TTTTGGGTS-HHHHHHS--TTTTHHIIIIIIS---GGGTB-TT--SSTT-TT-B--HHHHHTTSSEEE-TT--TTTSEEEPTTSSEEEE-EEETTEE-TTEEEE-SS-SS--GGGG-

Sequence (651 aa):
MKTITHRSLLSMLTIGTALAAVTASAIAFQDSDPALNPNHECSFCHSVHGSEGPSLTNMEDVELLCLTCHGPGGPSELKAEAHHNRDGSRFDPFSMTCTQCHDPHDSLENWLGGMNVKMVGTVQDKWSWPWLAQLDTPNSGVRDVVFESRGSSEGEPTLHSFADGDEDGNGYYDGVCESCHTMTNFHTNSGSGIYHYTGATCTGCHTHESGFTPQWGNCTDCHSAAQGDRREVVSEFRLSSHHVHSLELDPADCLVCHDTSQHMGGQVRLNNVDTADVIPLTGDPAADPTEAVKLESFCLACHDADGANGNAPFTDGKMPVAVDSLLWDGSSHRAGGSAGPMTCFGDGETFGCHASGHGSNKNMILAPADASQPPINGDPLREEEGMCYTCHDADGPAVTDVSAMFQKTSRHAVSSLDQGNGAKVECVNCHNPHYATSAEVLADPDDTDVLWGGTGVSFCLTCHDDAPPADVSFPPNSNGTGYDKSYFVGTTHATEVGPEACRHCHDAHGADYMFLMPRKYMMNDNNNYYYGDGDFALCWSCHDEWSWFNEDNAFGSKHEKHVDEENSPCICCHDVHGAFEDGEPGLINLDWPSHHAYNLYFIDGYDGNTAYWLNGSGDRGYCYIWCHGKPHRPRSYARTPNPMVDCSDCH